Protein AF-0000000084465190 (afdb_homodimer)

Structure (mmCIF, N/CA/C/O backbone):
data_AF-0000000084465190-model_v1
#
loop_
_entity.id
_entity.type
_entity.pdbx_description
1 polymer 'Negative transcriptional regulator'
#
loop_
_atom_site.group_PDB
_atom_site.id
_atom_site.type_symbol
_atom_site.label_atom_id
_atom_site.label_alt_id
_atom_site.label_comp_id
_atom_site.label_asym_id
_atom_site.label_entity_id
_atom_site.label_seq_id
_atom_site.pdbx_PDB_ins_code
_atom_site.Cartn_x
_atom_site.Cartn_y
_atom_site.Cartn_z
_atom_site.occupancy
_atom_site.B_iso_or_equiv
_atom_site.auth_seq_id
_atom_site.auth_comp_id
_atom_site.auth_asym_id
_atom_site.auth_atom_id
_atom_site.pdbx_PDB_model_num
ATOM 1 N N . MET A 1 1 ? -7.391 9.656 -4.562 1 89.06 1 MET A N 1
ATOM 2 C CA . MET A 1 1 ? -6.07 10.133 -4.164 1 89.06 1 MET A CA 1
ATOM 3 C C . MET A 1 1 ? -6.023 11.656 -4.172 1 89.06 1 MET A C 1
ATOM 5 O O . MET A 1 1 ? -6.668 12.297 -5.004 1 89.06 1 MET A O 1
ATOM 9 N N . HIS A 1 2 ? -5.324 12.195 -3.176 1 91.56 2 HIS A N 1
ATOM 10 C CA . HIS A 1 2 ? -5.098 13.633 -3.176 1 91.56 2 HIS A CA 1
ATOM 11 C C . HIS A 1 2 ? -4.047 14.023 -4.207 1 91.56 2 HIS A C 1
ATOM 13 O O . HIS A 1 2 ? -2.879 13.648 -4.082 1 91.56 2 HIS A O 1
ATOM 19 N N . LEU A 1 3 ? -4.488 14.883 -5.25 1 93.81 3 LEU A N 1
ATOM 20 C CA . LEU A 1 3 ? -3.594 15.195 -6.359 1 93.81 3 LEU A CA 1
ATOM 21 C C . LEU A 1 3 ? -3.424 16.703 -6.52 1 93.81 3 LEU A C 1
ATOM 23 O O . LEU A 1 3 ? -3.947 17.297 -7.465 1 93.81 3 LEU A O 1
ATOM 27 N N . PRO A 1 4 ? -2.621 17.25 -5.656 1 92.38 4 PRO A N 1
ATOM 28 C CA . PRO A 1 4 ? -2.27 18.641 -5.965 1 92.38 4 PRO A CA 1
ATOM 29 C C . PRO A 1 4 ? -1.613 18.781 -7.336 1 92.38 4 PRO A C 1
ATOM 31 O O . PRO A 1 4 ? -0.871 17.906 -7.77 1 92.38 4 PRO A O 1
ATOM 34 N N . ASP A 1 5 ? -1.794 19.922 -7.984 1 91 5 ASP A N 1
ATOM 35 C CA . ASP A 1 5 ? -1.343 20.125 -9.359 1 91 5 ASP A CA 1
ATOM 36 C C . ASP A 1 5 ? 0.161 19.891 -9.484 1 91 5 ASP A C 1
ATOM 38 O O . ASP A 1 5 ? 0.617 19.234 -10.422 1 91 5 ASP A O 1
ATOM 42 N N . ALA A 1 6 ? 0.902 20.344 -8.57 1 90.25 6 ALA A N 1
ATOM 43 C CA . ALA A 1 6 ? 2.359 20.281 -8.641 1 90.25 6 ALA A CA 1
ATOM 44 C C . ALA A 1 6 ? 2.848 18.844 -8.609 1 90.25 6 ALA A C 1
ATOM 46 O O . ALA A 1 6 ? 3.934 18.531 -9.102 1 90.25 6 ALA A O 1
ATOM 47 N N . HIS A 1 7 ? 2.035 17.953 -8.094 1 93.81 7 HIS A N 1
ATOM 48 C CA . HIS A 1 7 ? 2.482 16.594 -7.871 1 93.81 7 HIS A CA 1
ATOM 49 C C . HIS A 1 7 ? 1.733 15.609 -8.766 1 93.81 7 HIS A C 1
ATOM 51 O O . HIS A 1 7 ? 2.02 14.414 -8.766 1 93.81 7 HIS A O 1
ATOM 57 N N . ALA A 1 8 ? 0.783 16.094 -9.523 1 94.06 8 ALA A N 1
ATOM 58 C CA . ALA A 1 8 ? -0.071 15.234 -10.328 1 94.06 8 ALA A CA 1
ATOM 59 C C . ALA A 1 8 ? 0.646 14.797 -11.602 1 94.06 8 ALA A C 1
ATOM 61 O O . ALA A 1 8 ? 1.215 15.625 -12.32 1 94.06 8 ALA A O 1
ATOM 62 N N . GLU A 1 9 ? 0.701 13.539 -11.836 1 93.81 9 GLU A N 1
ATOM 63 C CA . GLU A 1 9 ? 1.114 12.984 -13.125 1 93.81 9 GLU A CA 1
ATOM 64 C C . GLU A 1 9 ? -0.093 12.555 -13.953 1 93.81 9 GLU A C 1
ATOM 66 O O . GLU A 1 9 ? -0.88 11.711 -13.516 1 93.81 9 GLU A O 1
ATOM 71 N N . ARG A 1 10 ? -0.17 13.023 -15.156 1 90.44 10 ARG A N 1
ATOM 72 C CA . ARG A 1 10 ? -1.379 12.797 -15.938 1 90.44 10 ARG A CA 1
ATOM 73 C C . ARG A 1 10 ? -1.054 12.102 -17.266 1 90.44 10 ARG A C 1
ATOM 75 O O . ARG A 1 10 ? -1.957 11.68 -17.984 1 90.44 10 ARG A O 1
ATOM 82 N N . ASP A 1 11 ? 0.224 11.977 -17.562 1 93.44 11 ASP A N 1
ATOM 83 C CA . ASP A 1 11 ? 0.625 11.312 -18.797 1 93.44 11 ASP A CA 1
ATOM 84 C C . ASP A 1 11 ? 0.424 9.805 -18.703 1 93.44 11 ASP A C 1
ATOM 86 O O . ASP A 1 11 ? 1.129 9.125 -17.953 1 93.44 11 ASP A O 1
ATOM 90 N N . PRO A 1 12 ? -0.517 9.273 -19.562 1 92.19 12 PRO A N 1
ATOM 91 C CA . PRO A 1 12 ? -0.796 7.836 -19.484 1 92.19 12 PRO A CA 1
ATOM 92 C C . PRO A 1 12 ? 0.448 6.98 -19.703 1 92.19 12 PRO A C 1
ATOM 94 O O . PRO A 1 12 ? 0.607 5.938 -19.062 1 92.19 12 PRO A O 1
ATOM 97 N N . ALA A 1 13 ? 1.29 7.426 -20.609 1 94.31 13 ALA A N 1
ATOM 98 C CA . ALA A 1 13 ? 2.506 6.668 -20.891 1 94.31 13 ALA A CA 1
ATOM 99 C C . ALA A 1 13 ? 3.43 6.637 -19.672 1 94.31 13 ALA A C 1
ATOM 101 O O . ALA A 1 13 ? 4.035 5.605 -19.375 1 94.31 13 ALA A O 1
ATOM 102 N N . ALA A 1 14 ? 3.566 7.785 -18.984 1 96.69 14 ALA A N 1
ATOM 103 C CA . ALA A 1 14 ? 4.395 7.859 -17.781 1 96.69 14 ALA A CA 1
ATOM 104 C C . ALA A 1 14 ? 3.822 6.988 -16.672 1 96.69 14 ALA A C 1
ATOM 106 O O . ALA A 1 14 ? 4.57 6.324 -15.945 1 96.69 14 ALA A O 1
ATOM 107 N N . LEU A 1 15 ? 2.506 6.984 -16.562 1 97.44 15 LEU A N 1
ATOM 108 C CA . LEU A 1 15 ? 1.843 6.188 -15.539 1 97.44 15 LEU A CA 1
ATOM 109 C C . LEU A 1 15 ? 2.035 4.699 -15.797 1 97.44 15 LEU A C 1
ATOM 111 O O . LEU A 1 15 ? 2.342 3.936 -14.883 1 97.44 15 LEU A O 1
ATOM 115 N N . ALA A 1 16 ? 1.903 4.297 -17.016 1 96.88 16 ALA A N 1
ATOM 116 C CA . ALA A 1 16 ? 2.127 2.9 -17.391 1 96.88 16 ALA A CA 1
ATOM 117 C C . ALA A 1 16 ? 3.572 2.488 -17.125 1 96.88 16 ALA A C 1
ATOM 119 O O . ALA A 1 16 ? 3.83 1.399 -16.609 1 96.88 16 ALA A O 1
ATOM 120 N N . THR A 1 17 ? 4.504 3.361 -17.516 1 97.31 17 THR A N 1
ATOM 121 C CA . THR A 1 17 ? 5.922 3.109 -17.281 1 97.31 17 THR A CA 1
ATOM 122 C C . THR A 1 17 ? 6.199 2.934 -15.789 1 97.31 17 THR A C 1
ATOM 124 O O . THR A 1 17 ? 6.953 2.041 -15.391 1 97.31 17 THR A O 1
ATOM 127 N N . PHE A 1 18 ? 5.594 3.756 -14.984 1 97.94 18 PHE A N 1
ATOM 128 C CA . PHE A 1 18 ? 5.75 3.674 -13.539 1 97.94 18 PHE A CA 1
ATOM 129 C C . PHE A 1 18 ? 5.266 2.324 -13.016 1 97.94 18 PHE A C 1
ATOM 131 O O . PHE A 1 18 ? 5.953 1.681 -12.219 1 97.94 18 PHE A O 1
ATOM 138 N N . ILE A 1 19 ? 4.082 1.886 -13.438 1 98.31 19 ILE A N 1
ATOM 139 C CA . ILE A 1 19 ? 3.512 0.621 -12.992 1 98.31 19 ILE A CA 1
ATOM 140 C C . ILE A 1 19 ? 4.434 -0.531 -13.391 1 98.31 19 ILE A C 1
ATOM 142 O O . ILE A 1 19 ? 4.719 -1.415 -12.586 1 98.31 19 ILE A O 1
ATOM 146 N N . ARG A 1 20 ? 4.918 -0.492 -14.602 1 97.75 20 ARG A N 1
ATOM 147 C CA . ARG A 1 20 ? 5.793 -1.558 -15.086 1 97.75 20 ARG A CA 1
ATOM 148 C C . ARG A 1 20 ? 7.09 -1.603 -14.289 1 97.75 20 ARG A C 1
ATOM 150 O O . ARG A 1 20 ? 7.648 -2.678 -14.062 1 97.75 20 ARG A O 1
ATOM 157 N N . ALA A 1 21 ? 7.551 -0.474 -13.828 1 96.44 21 ALA A N 1
ATOM 158 C CA . ALA A 1 21 ? 8.773 -0.394 -13.031 1 96.44 21 ALA A CA 1
ATOM 159 C C . ALA A 1 21 ? 8.516 -0.812 -11.586 1 96.44 21 ALA A C 1
ATOM 161 O O . ALA A 1 21 ? 9.445 -1.141 -10.852 1 96.44 21 ALA A O 1
ATOM 162 N N . ASN A 1 22 ? 7.297 -0.737 -11.141 1 97.06 22 ASN A N 1
ATOM 163 C CA . ASN A 1 22 ? 6.879 -1.087 -9.789 1 97.06 22 ASN A CA 1
ATOM 164 C C . ASN A 1 22 ? 5.703 -2.059 -9.797 1 97.06 22 ASN A C 1
ATOM 166 O O . ASN A 1 22 ? 4.613 -1.724 -9.328 1 97.06 22 ASN A O 1
ATOM 170 N N . PRO A 1 23 ? 5.902 -3.291 -10.211 1 97.88 23 PRO A N 1
ATOM 171 C CA . PRO A 1 23 ? 4.797 -4.207 -10.492 1 97.88 23 PRO A CA 1
ATOM 172 C C . PRO A 1 23 ? 4.176 -4.797 -9.227 1 97.88 23 PRO A C 1
ATOM 174 O O . PRO A 1 23 ? 3.125 -5.438 -9.297 1 97.88 23 PRO A O 1
ATOM 177 N N . PHE A 1 24 ? 4.914 -4.664 -8.078 1 97.94 24 PHE A N 1
ATOM 178 C CA . PHE A 1 24 ? 4.43 -5.184 -6.801 1 97.94 24 PHE A CA 1
ATOM 179 C C . PHE A 1 24 ? 3.326 -4.293 -6.242 1 97.94 24 PHE A C 1
ATOM 181 O O . PHE A 1 24 ? 3.576 -3.457 -5.371 1 97.94 24 PHE A O 1
ATOM 188 N N . GLY A 1 25 ? 2.051 -4.484 -6.652 1 98.44 25 GLY A N 1
ATOM 189 C CA . GLY A 1 25 ? 0.915 -3.65 -6.293 1 98.44 25 GLY A CA 1
ATOM 190 C C . GLY A 1 25 ? 0.022 -4.277 -5.238 1 98.44 25 GLY A C 1
ATOM 191 O O . GLY A 1 25 ? 0.156 -5.465 -4.93 1 98.44 25 GLY A O 1
ATOM 192 N N . THR A 1 26 ? -0.84 -3.441 -4.676 1 98.69 26 THR A N 1
ATOM 193 C CA . THR A 1 26 ? -1.778 -3.9 -3.66 1 98.69 26 THR A CA 1
ATOM 194 C C . THR A 1 26 ? -3.213 -3.824 -4.172 1 98.69 26 THR A C 1
ATOM 196 O O . THR A 1 26 ? -3.713 -2.738 -4.477 1 98.69 26 THR A O 1
ATOM 199 N N . LEU A 1 27 ? -3.889 -4.957 -4.27 1 98.88 27 LEU A N 1
ATOM 200 C CA . LEU A 1 27 ? -5.301 -5.023 -4.633 1 98.88 27 LEU A CA 1
ATOM 201 C C . LEU A 1 27 ? -6.188 -4.773 -3.418 1 98.88 27 LEU A C 1
ATOM 203 O O . LEU A 1 27 ? -6.055 -5.449 -2.395 1 98.88 27 LEU A O 1
ATOM 207 N N . THR A 1 28 ? -7.051 -3.787 -3.523 1 98.88 28 THR A N 1
ATOM 208 C CA . THR A 1 28 ? -8.008 -3.51 -2.461 1 98.88 28 THR A CA 1
ATOM 209 C C . THR A 1 28 ? -9.438 -3.715 -2.953 1 98.88 28 THR A C 1
ATOM 211 O O . THR A 1 28 ? -9.805 -3.244 -4.035 1 98.88 28 THR A O 1
ATOM 214 N N . THR A 1 29 ? -10.188 -4.484 -2.209 1 98.75 29 THR A N 1
ATOM 215 C CA . THR A 1 29 ? -11.617 -4.676 -2.459 1 98.75 29 THR A CA 1
ATOM 216 C C . THR A 1 29 ? -12.438 -4.289 -1.229 1 98.75 29 THR A C 1
ATOM 218 O O . THR A 1 29 ? -11.906 -4.223 -0.119 1 98.75 29 THR A O 1
ATOM 221 N N . SER A 1 30 ? -13.617 -3.896 -1.439 1 98.5 30 SER A N 1
ATOM 222 C CA . SER A 1 30 ? -14.633 -3.736 -0.403 1 98.5 30 SER A CA 1
ATOM 223 C C . SER A 1 30 ? -15.828 -4.648 -0.652 1 98.5 30 SER A C 1
ATOM 225 O O . SER A 1 30 ? -16.703 -4.332 -1.463 1 98.5 30 SER A O 1
ATOM 227 N N . ILE A 1 31 ? -15.852 -5.777 0.033 1 98.06 31 ILE A N 1
ATOM 228 C CA . ILE A 1 31 ? -16.891 -6.777 -0.161 1 98.06 31 ILE A CA 1
ATOM 229 C C . ILE A 1 31 ? -17.422 -7.238 1.195 1 98.06 31 ILE A C 1
ATOM 231 O O . ILE A 1 31 ? -16.672 -7.797 2.002 1 98.06 31 ILE A O 1
ATOM 235 N N . ALA A 1 32 ? -18.703 -6.973 1.433 1 96.56 32 ALA A N 1
ATOM 236 C CA . ALA A 1 32 ? -19.312 -7.457 2.668 1 96.56 32 ALA A CA 1
ATOM 237 C C . ALA A 1 32 ? -19.297 -8.984 2.725 1 96.56 32 ALA A C 1
ATOM 239 O O . ALA A 1 32 ? -19.547 -9.648 1.718 1 96.56 32 ALA A O 1
ATOM 240 N N . HIS A 1 33 ? -18.938 -9.523 3.811 1 96.81 33 HIS A N 1
ATOM 241 C CA . HIS A 1 33 ? -18.891 -10.961 4.066 1 96.81 33 HIS A CA 1
ATOM 242 C C . HIS A 1 33 ? -19.141 -11.266 5.539 1 96.81 33 HIS A C 1
ATOM 244 O O . HIS A 1 33 ? -18.766 -10.484 6.414 1 96.81 33 HIS A O 1
ATOM 250 N N . PRO A 1 34 ? -19.766 -12.398 5.816 1 96.19 34 PRO A N 1
ATOM 251 C CA . PRO A 1 34 ? -20.141 -12.695 7.203 1 96.19 34 PRO A CA 1
ATOM 252 C C . PRO A 1 34 ? -18.922 -12.922 8.094 1 96.19 34 PRO A C 1
ATOM 254 O O . PRO A 1 34 ? -18.969 -12.672 9.305 1 96.19 34 PRO A O 1
ATOM 257 N N . THR A 1 35 ? -17.766 -13.406 7.535 1 96.5 35 THR A N 1
ATOM 258 C CA . THR A 1 35 ? -16.672 -13.797 8.406 1 96.5 35 THR A CA 1
ATOM 259 C C . THR A 1 35 ? -15.367 -13.156 7.945 1 96.5 35 THR A C 1
ATOM 261 O O . THR A 1 35 ? -14.32 -13.328 8.586 1 96.5 35 THR A O 1
ATOM 264 N N . ILE A 1 36 ? -15.367 -12.531 6.809 1 97.25 36 ILE A N 1
ATOM 265 C CA . ILE A 1 36 ? -14.18 -11.875 6.273 1 97.25 36 ILE A CA 1
ATOM 266 C C . ILE A 1 36 ? -14.352 -10.359 6.359 1 97.25 36 ILE A C 1
ATOM 268 O O . ILE A 1 36 ? -15.422 -9.828 6.051 1 97.25 36 ILE A O 1
ATOM 272 N N . ASP A 1 37 ? -13.328 -9.68 6.828 1 97.44 37 ASP A N 1
ATOM 273 C CA . ASP A 1 37 ? -13.398 -8.227 6.898 1 97.44 37 ASP A CA 1
ATOM 274 C C . ASP A 1 37 ? -13.781 -7.629 5.547 1 97.44 37 ASP A C 1
ATOM 276 O O . ASP A 1 37 ? -13.336 -8.102 4.5 1 97.44 37 ASP A O 1
ATOM 280 N N . THR A 1 38 ? -14.578 -6.617 5.59 1 97.94 38 THR A N 1
ATOM 281 C CA . THR A 1 38 ? -15.102 -6 4.379 1 97.94 38 THR A CA 1
ATOM 282 C C . THR A 1 38 ? -13.961 -5.457 3.518 1 97.94 38 THR A C 1
ATOM 284 O O . THR A 1 38 ? -13.914 -5.703 2.311 1 97.94 38 THR A O 1
ATOM 287 N N . LEU A 1 39 ? -13.07 -4.691 4.148 1 98.56 39 LEU A N 1
ATOM 288 C CA . LEU A 1 39 ? -11.891 -4.215 3.438 1 98.56 39 LEU A CA 1
ATOM 289 C C . LEU A 1 39 ? -10.797 -5.277 3.428 1 98.56 39 LEU A C 1
ATOM 291 O O . LEU A 1 39 ? -10.469 -5.844 4.473 1 98.56 39 LEU A O 1
ATOM 295 N N . GLN A 1 40 ? -10.375 -5.594 2.254 1 98.62 40 GLN A N 1
ATOM 296 C CA . GLN A 1 40 ? -9.227 -6.484 2.098 1 98.62 40 GLN A CA 1
ATOM 297 C C . GLN A 1 40 ? -8.18 -5.875 1.17 1 98.62 40 GLN A C 1
ATOM 299 O O . GLN A 1 40 ? -8.523 -5.254 0.161 1 98.62 40 GLN A O 1
ATOM 304 N N . SER A 1 41 ? -6.934 -6 1.524 1 98.56 41 SER A N 1
ATOM 305 C CA . SER A 1 41 ? -5.816 -5.598 0.678 1 98.56 41 SER A CA 1
ATOM 306 C C . SER A 1 41 ? -4.777 -6.707 0.573 1 98.56 41 SER A C 1
ATOM 308 O O . SER A 1 41 ? -4.363 -7.277 1.586 1 98.56 41 SER A O 1
ATOM 310 N N . THR A 1 42 ? -4.387 -7.059 -0.638 1 98.56 42 THR A N 1
ATOM 311 C CA . THR A 1 42 ? -3.398 -8.109 -0.858 1 98.56 42 THR A CA 1
ATOM 312 C C . THR A 1 42 ? -2.314 -7.637 -1.823 1 98.56 42 THR A C 1
ATOM 314 O O . THR A 1 42 ? -2.615 -7.051 -2.863 1 98.56 42 THR A O 1
ATOM 317 N N . HIS A 1 43 ? -1.033 -7.809 -1.418 1 98.25 43 HIS A N 1
ATOM 318 C CA . HIS A 1 43 ? 0.086 -7.555 -2.318 1 98.25 43 HIS A CA 1
ATOM 319 C C . HIS A 1 43 ? 0.141 -8.594 -3.434 1 98.25 43 HIS A C 1
ATOM 321 O O . HIS A 1 43 ? 0.146 -9.797 -3.168 1 98.25 43 HIS A O 1
ATOM 327 N N . ILE A 1 44 ? 0.184 -8.125 -4.664 1 97.88 44 ILE A N 1
ATOM 328 C CA . ILE A 1 44 ? 0.234 -8.938 -5.871 1 97.88 44 ILE A CA 1
ATOM 329 C C . ILE A 1 44 ? 1.264 -8.367 -6.84 1 97.88 44 ILE A C 1
ATOM 331 O O . ILE A 1 44 ? 1.386 -7.148 -6.977 1 97.88 44 ILE A O 1
ATOM 335 N N . VAL A 1 45 ? 2.021 -9.258 -7.5 1 98.31 45 VAL A N 1
ATOM 336 C CA . VAL A 1 45 ? 2.824 -8.805 -8.633 1 98.31 45 VAL A CA 1
ATOM 337 C C . VAL A 1 45 ? 1.977 -8.805 -9.898 1 98.31 45 VAL A C 1
ATOM 339 O O . VAL A 1 45 ? 1.38 -9.82 -10.258 1 98.31 45 VAL A O 1
ATOM 342 N N . TRP A 1 46 ? 1.976 -7.664 -10.555 1 98.75 46 TRP A N 1
ATOM 343 C CA . TRP A 1 46 ? 1.036 -7.469 -11.656 1 98.75 46 TRP A CA 1
ATOM 344 C C . TRP A 1 46 ? 1.766 -7.434 -12.992 1 98.75 46 TRP A C 1
ATOM 346 O O . TRP A 1 46 ? 2.918 -7.004 -13.07 1 98.75 46 TRP A O 1
ATOM 356 N N . VAL A 1 47 ? 1.071 -7.902 -13.984 1 98.69 47 VAL A N 1
ATOM 357 C CA . VAL A 1 47 ? 1.431 -7.668 -15.375 1 98.69 47 VAL A CA 1
ATOM 358 C C . VAL A 1 47 ? 0.489 -6.633 -15.984 1 98.69 47 VAL A C 1
ATOM 360 O O . VAL A 1 47 ? -0.733 -6.758 -15.883 1 98.69 47 VAL A O 1
ATOM 363 N N . LEU A 1 48 ? 1.022 -5.613 -16.531 1 98.38 48 LEU A N 1
ATOM 364 C CA . LEU A 1 48 ? 0.231 -4.594 -17.203 1 98.38 48 LEU A CA 1
ATOM 365 C C . LEU A 1 48 ? 0.242 -4.809 -18.719 1 98.38 48 LEU A C 1
ATOM 367 O O . LEU A 1 48 ? 1.284 -4.672 -19.359 1 98.38 48 LEU A O 1
ATOM 371 N N . ASP A 1 49 ? -0.904 -5.066 -19.25 1 97.31 49 ASP A N 1
ATOM 372 C CA . ASP A 1 49 ? -1.042 -5.324 -20.688 1 97.31 49 ASP A CA 1
ATOM 373 C C . ASP A 1 49 ? -1.588 -4.098 -21.406 1 97.31 49 ASP A C 1
ATOM 375 O O . ASP A 1 49 ? -2.434 -3.377 -20.875 1 97.31 49 ASP A O 1
ATOM 379 N N . ASP A 1 50 ? -1.054 -3.957 -22.641 1 94.94 50 ASP A N 1
ATOM 380 C CA . ASP A 1 50 ? -1.756 -3.072 -23.562 1 94.94 50 ASP A CA 1
ATOM 381 C C . ASP A 1 50 ? -3.031 -3.729 -24.094 1 94.94 50 ASP A C 1
ATOM 383 O O . ASP A 1 50 ? -3.002 -4.867 -24.562 1 94.94 50 ASP A O 1
ATOM 387 N N . ALA A 1 51 ? -4.094 -3.105 -23.875 1 93.44 51 ALA A N 1
ATOM 388 C CA . ALA A 1 51 ? -5.398 -3.592 -24.312 1 93.44 51 ALA A CA 1
ATOM 389 C C . ALA A 1 51 ? -6.125 -2.531 -25.125 1 93.44 51 ALA A C 1
ATOM 391 O O . ALA A 1 51 ? -7.07 -1.903 -24.641 1 93.44 51 ALA A O 1
ATOM 392 N N . PRO A 1 52 ? -5.867 -2.465 -26.328 1 90.44 52 PRO A N 1
ATOM 393 C CA . PRO A 1 52 ? -6.414 -1.388 -27.172 1 90.44 52 PRO A CA 1
ATOM 394 C C . PRO A 1 52 ? -7.938 -1.437 -27.266 1 90.44 52 PRO A C 1
ATOM 396 O O . PRO A 1 52 ? -8.57 -0.418 -27.547 1 90.44 52 PRO A O 1
ATOM 399 N N . SER A 1 53 ? -8.516 -2.557 -27.062 1 89 53 SER A N 1
ATOM 400 C CA . SER A 1 53 ? -9.961 -2.695 -27.156 1 89 53 SER A CA 1
ATOM 401 C C . SER A 1 53 ? -10.648 -2.102 -25.922 1 89 53 SER A C 1
ATOM 403 O O . SER A 1 53 ? -11.852 -1.848 -25.938 1 89 53 SER A O 1
ATOM 405 N N . GLU A 1 54 ? -9.891 -1.92 -24.875 1 87.19 54 GLU A N 1
ATOM 406 C CA . GLU A 1 54 ? -10.438 -1.332 -23.656 1 87.19 54 GLU A CA 1
ATOM 407 C C . GLU A 1 54 ? -10.391 0.193 -23.703 1 87.19 54 GLU A C 1
ATOM 409 O O . GLU A 1 54 ? -9.469 0.77 -24.281 1 87.19 54 GLU A O 1
ATOM 414 N N . PRO A 1 55 ? -11.344 0.892 -23.156 1 84 55 PRO A N 1
ATOM 415 C CA . PRO A 1 55 ? -11.359 2.355 -23.188 1 84 55 PRO A CA 1
ATOM 416 C C . PRO A 1 55 ? -10.055 2.971 -22.672 1 84 55 PRO A C 1
ATOM 418 O O . PRO A 1 55 ? -9.562 3.945 -23.25 1 84 55 PRO A O 1
ATOM 421 N N . SER A 1 56 ? -9.461 2.443 -21.656 1 86.81 56 SER A N 1
ATOM 422 C CA . SER A 1 56 ? -8.219 2.971 -21.109 1 86.81 56 SER A CA 1
ATOM 423 C C . SER A 1 56 ? -7.016 2.486 -21.906 1 86.81 56 SER A C 1
ATOM 425 O O . SER A 1 56 ? -5.914 3.027 -21.766 1 86.81 56 SER A O 1
ATOM 427 N N . GLY A 1 57 ? -7.254 1.38 -22.609 1 92.94 57 GLY A N 1
ATOM 428 C CA . GLY A 1 57 ? -6.168 0.762 -23.359 1 92.94 57 GLY A CA 1
ATOM 429 C C . GLY A 1 57 ? -5.277 -0.112 -22.5 1 92.94 57 GLY A C 1
ATOM 430 O O . GLY A 1 57 ? -4.234 -0.585 -22.953 1 92.94 57 GLY A O 1
ATOM 431 N N . LEU A 1 58 ? -5.652 -0.32 -21.188 1 96.88 58 LEU A N 1
ATOM 432 C CA . LEU A 1 58 ? -4.789 -1.046 -20.266 1 96.88 58 LEU A CA 1
ATOM 433 C C . LEU A 1 58 ? -5.566 -2.135 -19.531 1 96.88 58 LEU A C 1
ATOM 435 O O . LEU A 1 58 ? -6.762 -1.979 -19.266 1 96.88 58 LEU A O 1
ATOM 439 N N . LEU A 1 59 ? -4.93 -3.201 -19.266 1 97.94 59 LEU A N 1
ATOM 440 C CA . LEU A 1 59 ? -5.441 -4.332 -18.5 1 97.94 59 LEU A CA 1
ATOM 441 C C . LEU A 1 59 ? -4.398 -4.836 -17.5 1 97.94 59 LEU A C 1
ATOM 443 O O . LEU A 1 59 ? -3.242 -5.055 -17.875 1 97.94 59 LEU A O 1
ATOM 447 N N . LEU A 1 60 ? -4.828 -4.941 -16.25 1 98.44 60 LEU A N 1
ATOM 448 C CA . LEU A 1 60 ? -3.971 -5.543 -15.242 1 98.44 60 LEU A CA 1
ATOM 449 C C . LEU A 1 60 ? -4.309 -7.02 -15.055 1 98.44 60 LEU A C 1
ATOM 451 O O . LEU A 1 60 ? -5.48 -7.395 -15.023 1 98.44 60 LEU A O 1
ATOM 455 N N . ARG A 1 61 ? -3.27 -7.855 -14.984 1 98.75 61 ARG A N 1
ATOM 456 C CA . ARG A 1 61 ? -3.443 -9.266 -14.664 1 98.75 61 ARG A CA 1
ATOM 457 C C . ARG A 1 61 ? -2.576 -9.672 -13.477 1 98.75 61 ARG A C 1
ATOM 459 O O . ARG A 1 61 ? -1.42 -9.25 -13.375 1 98.75 61 ARG A O 1
ATOM 466 N N . GLY A 1 62 ? -3.096 -10.391 -12.578 1 98.56 62 GLY A N 1
ATOM 467 C CA . GLY A 1 62 ? -2.395 -10.953 -11.43 1 98.56 62 GLY A CA 1
ATOM 468 C C . GLY A 1 62 ? -3.057 -12.203 -10.883 1 98.56 62 GLY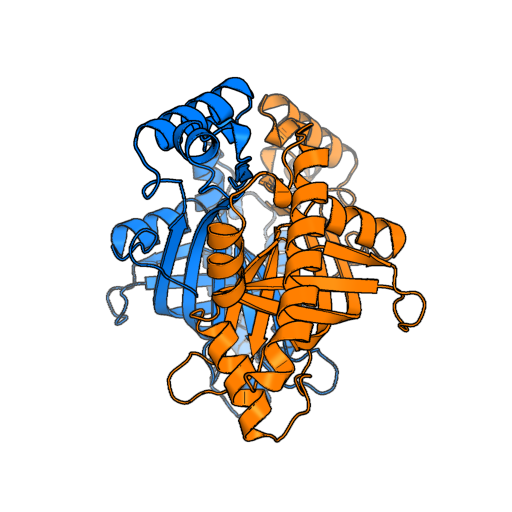 A C 1
ATOM 469 O O . GLY A 1 62 ? -3.973 -12.75 -11.5 1 98.56 62 GLY A O 1
ATOM 470 N N . HIS A 1 63 ? -2.514 -12.719 -9.812 1 98.62 63 HIS A N 1
ATOM 471 C CA . HIS A 1 63 ? -3.092 -13.891 -9.156 1 98.62 63 HIS A CA 1
ATOM 472 C C . HIS A 1 63 ? -2.879 -13.836 -7.648 1 98.62 63 HIS A C 1
ATOM 474 O O . HIS A 1 63 ? -2.018 -13.102 -7.164 1 98.62 63 HIS A O 1
ATOM 480 N N . LEU A 1 64 ?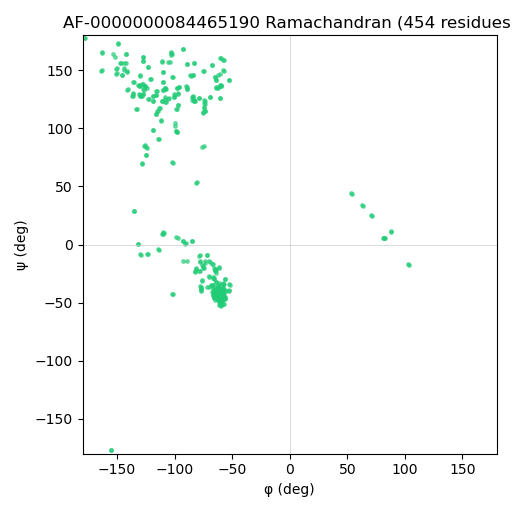 -3.697 -14.508 -6.945 1 97.62 64 LEU A N 1
ATOM 481 C CA . LEU A 1 64 ? -3.52 -14.688 -5.508 1 97.62 64 LEU A CA 1
ATOM 482 C C . LEU A 1 64 ? -3.936 -16.094 -5.082 1 97.62 64 LEU A C 1
ATOM 484 O O . LEU A 1 64 ? -4.559 -16.828 -5.859 1 97.62 64 LEU A O 1
ATOM 488 N N . ALA A 1 65 ? -3.514 -16.469 -3.904 1 97.75 65 ALA A N 1
ATOM 489 C CA . ALA A 1 65 ? -3.84 -17.797 -3.385 1 97.75 65 ALA A CA 1
ATOM 490 C C . ALA A 1 65 ? -5.348 -18 -3.273 1 97.75 65 ALA A C 1
ATOM 492 O O . ALA A 1 65 ? -6.066 -17.078 -2.85 1 97.75 65 ALA A O 1
ATOM 493 N N . ARG A 1 66 ? -5.805 -19.141 -3.678 1 96.69 66 ARG A N 1
ATOM 494 C CA . ARG A 1 66 ? -7.215 -19.484 -3.533 1 96.69 66 ARG A CA 1
ATOM 495 C C . ARG A 1 66 ? -7.656 -19.391 -2.076 1 96.69 66 ARG A C 1
ATOM 497 O O . ARG A 1 66 ? -8.797 -19.016 -1.786 1 96.69 66 ARG A O 1
ATOM 504 N N . ALA A 1 67 ? -6.754 -19.719 -1.154 1 97 67 ALA A N 1
ATOM 505 C CA . ALA A 1 67 ? -7.043 -19.734 0.276 1 97 67 ALA A CA 1
ATOM 506 C C . ALA A 1 67 ? -7.031 -18.312 0.855 1 97 67 ALA A C 1
ATOM 508 O O . ALA A 1 67 ? -7.426 -18.109 2.004 1 97 67 ALA A O 1
ATOM 509 N N . ASN A 1 68 ? -6.602 -17.344 0.095 1 98.12 68 ASN A N 1
ATOM 510 C CA . ASN A 1 68 ? -6.613 -15.945 0.523 1 98.12 68 ASN A CA 1
ATOM 511 C C . ASN A 1 68 ? -8.031 -15.469 0.831 1 98.12 68 ASN A C 1
ATOM 513 O O . ASN A 1 68 ? -8.93 -15.586 -0.007 1 98.12 68 ASN A O 1
ATOM 517 N N . PRO A 1 69 ? -8.258 -14.914 2.049 1 98.31 69 PRO A N 1
ATOM 518 C CA . PRO A 1 69 ? -9.594 -14.422 2.387 1 98.31 69 PRO A CA 1
ATOM 519 C C . PRO A 1 69 ? -10.148 -13.461 1.341 1 98.31 69 PRO A C 1
ATOM 521 O O . PRO A 1 69 ? -11.359 -13.461 1.08 1 98.31 69 PRO A O 1
ATOM 524 N N . GLN A 1 70 ? -9.359 -12.711 0.759 1 98.56 70 GLN A N 1
ATOM 525 C CA . GLN A 1 70 ? -9.82 -11.781 -0.264 1 98.56 70 GLN A CA 1
ATOM 526 C C . GLN A 1 70 ? -10.352 -12.523 -1.489 1 98.56 70 GLN A C 1
ATOM 528 O O . GLN A 1 70 ? -11.391 -12.156 -2.045 1 98.56 70 GLN A O 1
ATOM 533 N N . ALA A 1 71 ? -9.609 -13.539 -1.931 1 98.25 71 ALA A N 1
ATOM 534 C CA . ALA A 1 71 ? -10.078 -14.383 -3.027 1 98.25 71 ALA A CA 1
ATOM 535 C C . ALA A 1 71 ? -11.414 -15.031 -2.684 1 98.25 71 ALA A C 1
ATOM 537 O O . ALA A 1 71 ? -12.336 -15.055 -3.506 1 98.25 71 ALA A O 1
ATOM 538 N N . GLN A 1 72 ? -11.484 -15.484 -1.453 1 97.94 72 GLN A N 1
ATOM 539 C CA . GLN A 1 72 ? -12.711 -16.125 -0.996 1 97.94 72 GLN A CA 1
ATOM 540 C C . GLN A 1 72 ? -13.883 -15.156 -1.004 1 97.94 72 GLN A C 1
ATOM 542 O O . GLN A 1 72 ? -14.992 -15.516 -1.408 1 97.94 72 GLN A O 1
ATOM 547 N N . ALA A 1 73 ? -13.641 -13.977 -0.562 1 98.31 73 ALA A N 1
ATOM 548 C CA . ALA A 1 73 ? -14.695 -12.961 -0.542 1 98.31 73 ALA A CA 1
ATOM 549 C C . ALA A 1 73 ? -15.148 -12.609 -1.956 1 98.31 73 ALA A C 1
ATOM 551 O O . ALA A 1 73 ? -16.344 -12.453 -2.209 1 98.31 73 ALA A O 1
ATOM 552 N N . MET A 1 74 ? -14.219 -12.469 -2.873 1 98.25 74 MET A N 1
ATOM 553 C CA . MET A 1 74 ? -14.555 -12.156 -4.258 1 98.25 74 MET A CA 1
ATOM 554 C C . MET A 1 74 ? -15.398 -13.266 -4.875 1 98.25 74 MET A C 1
ATOM 556 O O . MET A 1 74 ? -16.422 -13 -5.496 1 98.25 74 MET A O 1
ATOM 560 N N . ILE A 1 75 ? -14.938 -14.5 -4.688 1 96.94 75 ILE A N 1
ATOM 561 C CA . ILE A 1 75 ? -15.633 -15.648 -5.25 1 96.94 75 ILE A CA 1
ATOM 562 C C . ILE A 1 75 ? -17.031 -15.742 -4.656 1 96.94 75 ILE A C 1
ATOM 564 O O . ILE A 1 75 ? -18.016 -15.953 -5.379 1 96.94 75 ILE A O 1
ATOM 568 N N . ALA A 1 76 ? -17.125 -15.539 -3.338 1 96.88 76 ALA A N 1
ATOM 569 C CA . ALA A 1 76 ? -18.422 -15.586 -2.67 1 96.88 76 ALA A CA 1
ATOM 570 C C . ALA A 1 76 ? -19.344 -14.492 -3.201 1 96.88 76 ALA A C 1
ATOM 572 O O . ALA A 1 76 ? -20.547 -14.719 -3.365 1 96.88 76 ALA A O 1
ATOM 573 N N . SER A 1 77 ? -18.812 -13.352 -3.4 1 97.19 77 SER A N 1
ATOM 574 C CA . SER A 1 77 ? -19.609 -12.234 -3.912 1 97.19 77 SER A CA 1
ATOM 575 C C . SER A 1 77 ? -20.172 -12.539 -5.297 1 97.19 77 SER A C 1
ATOM 577 O O . SER A 1 77 ? -21.328 -12.219 -5.59 1 97.19 77 SER A O 1
ATOM 579 N N . LEU A 1 78 ? -19.344 -13.117 -6.195 1 96.06 78 LEU A N 1
ATOM 580 C CA . LEU A 1 78 ? -19.781 -13.5 -7.531 1 96.06 78 LEU A CA 1
ATOM 581 C C . LEU A 1 78 ? -20.969 -14.469 -7.457 1 96.06 78 LEU A C 1
ATOM 583 O O . LEU A 1 78 ? -21.953 -14.297 -8.164 1 96.06 78 LEU A O 1
ATOM 587 N N . ALA A 1 79 ? -20.828 -15.445 -6.598 1 94.25 79 ALA A N 1
ATOM 588 C CA . ALA A 1 79 ? -21.875 -16.453 -6.441 1 94.25 79 ALA A CA 1
ATOM 589 C C . ALA A 1 79 ? -23.141 -15.844 -5.875 1 94.25 79 ALA A C 1
ATOM 591 O O . ALA A 1 79 ? -24.25 -16.141 -6.348 1 94.25 79 ALA A O 1
ATOM 592 N N . ALA A 1 80 ? -23 -15 -4.883 1 94 80 ALA A N 1
ATOM 593 C CA . ALA A 1 80 ? -24.141 -14.43 -4.164 1 94 80 ALA A CA 1
ATOM 594 C C . ALA A 1 80 ? -24.969 -13.516 -5.07 1 94 80 ALA A C 1
ATOM 596 O O . ALA A 1 80 ? -26.188 -13.391 -4.902 1 94 80 ALA A O 1
ATOM 597 N N . HIS A 1 81 ? -24.359 -12.914 -6.027 1 92.38 81 HIS A N 1
ATOM 598 C CA . HIS A 1 81 ? -25.047 -11.938 -6.867 1 92.38 81 HIS A CA 1
ATOM 599 C C . HIS A 1 81 ? -25.234 -12.469 -8.289 1 92.38 81 HIS A C 1
ATOM 601 O O . HIS A 1 81 ? -25.609 -11.719 -9.188 1 92.38 81 HIS A O 1
ATOM 607 N N . ASP A 1 82 ? -24.938 -13.711 -8.492 1 89.94 82 ASP A N 1
ATOM 608 C CA . ASP A 1 82 ? -25.078 -14.398 -9.773 1 89.94 82 ASP A CA 1
ATOM 609 C C . ASP A 1 82 ? -24.359 -13.648 -10.891 1 89.94 82 ASP A C 1
ATOM 611 O O . ASP A 1 82 ? -24.938 -13.359 -11.938 1 89.94 82 ASP A O 1
ATOM 615 N N . LEU A 1 83 ? -23.156 -13.227 -10.547 1 85 83 LEU A N 1
ATOM 616 C CA . LEU A 1 83 ? -22.312 -12.508 -11.5 1 85 83 LEU A CA 1
ATOM 617 C C . LEU A 1 83 ? -21.438 -13.477 -12.281 1 85 83 LEU A C 1
ATOM 619 O O . LEU A 1 83 ? -20.922 -14.453 -11.727 1 85 83 LEU A O 1
ATOM 623 N N . GLU A 1 84 ? -21.344 -13.258 -13.602 1 84.25 84 GLU A N 1
ATOM 624 C CA . GLU A 1 84 ? -20.562 -14.117 -14.492 1 84.25 84 GLU A CA 1
ATOM 625 C C . GLU A 1 84 ? -19.078 -13.758 -14.453 1 84.25 84 GLU A C 1
ATOM 627 O O . GLU A 1 84 ? -18.516 -13.328 -15.461 1 84.25 84 GLU A O 1
ATOM 632 N N . GLY A 1 85 ? -18.484 -13.703 -13.32 1 91.88 85 GLY A N 1
ATOM 633 C CA . GLY A 1 85 ? -17.031 -13.672 -13.203 1 91.88 85 GLY A CA 1
ATOM 634 C C . GLY A 1 85 ? -16.484 -12.297 -12.891 1 91.88 85 GLY A C 1
ATOM 635 O O . GLY A 1 85 ? -15.344 -12.156 -12.438 1 91.88 85 GLY A O 1
ATOM 636 N N . GLU A 1 86 ? -17.281 -11.242 -13.102 1 96.06 86 GLU A N 1
ATOM 637 C CA . GLU A 1 86 ? -16.828 -9.867 -12.875 1 96.06 86 GLU A CA 1
ATOM 638 C C . GLU A 1 86 ? -17.531 -9.258 -11.656 1 96.06 86 GLU A C 1
ATOM 640 O O . GLU A 1 86 ? -18.75 -9.367 -11.508 1 96.06 86 GLU A O 1
ATOM 645 N N . LEU A 1 87 ? -16.781 -8.641 -10.797 1 97.5 87 LEU A N 1
ATOM 646 C CA . LEU A 1 87 ? -17.328 -8.008 -9.609 1 97.5 87 LEU A CA 1
ATOM 647 C C . LEU A 1 87 ? -18.188 -6.801 -9.977 1 97.5 87 LEU A C 1
ATOM 649 O O . LEU A 1 87 ? -17.953 -6.176 -11.016 1 97.5 87 LEU A O 1
ATOM 653 N N . ALA A 1 88 ? -19.094 -6.477 -9.133 1 95.31 88 ALA A N 1
ATOM 654 C CA . ALA A 1 88 ? -20.031 -5.395 -9.406 1 95.31 88 ALA A CA 1
ATOM 655 C C . ALA A 1 88 ? -19.375 -4.031 -9.203 1 95.31 88 ALA A C 1
ATOM 657 O O . ALA A 1 88 ? -19.672 -3.084 -9.938 1 95.31 88 ALA A O 1
ATOM 658 N N . ASP A 1 89 ? -18.547 -3.93 -8.188 1 95.38 89 ASP A N 1
ATOM 659 C CA . ASP A 1 89 ? -17.953 -2.645 -7.824 1 95.38 89 ASP A CA 1
ATOM 660 C C . ASP A 1 89 ? -16.5 -2.564 -8.266 1 95.38 89 ASP A C 1
ATOM 662 O O . ASP A 1 89 ? -15.828 -3.592 -8.43 1 95.38 89 ASP A O 1
ATOM 666 N N . ASP A 1 90 ? -15.992 -1.331 -8.43 1 97.62 90 ASP A N 1
ATOM 667 C CA . ASP A 1 90 ? -14.594 -1.107 -8.773 1 97.62 90 ASP A CA 1
ATOM 668 C C . ASP A 1 90 ? -13.672 -1.582 -7.648 1 97.62 90 ASP A C 1
ATOM 670 O O . ASP A 1 90 ? -14.023 -1.49 -6.469 1 97.62 90 ASP A O 1
ATOM 674 N N . VAL A 1 91 ? -12.57 -2.09 -8.086 1 98.75 91 VAL A N 1
ATOM 675 C CA . VAL A 1 91 ? -11.477 -2.355 -7.156 1 98.75 91 VAL A CA 1
ATOM 676 C C . VAL A 1 91 ? -10.406 -1.274 -7.297 1 98.75 91 VAL A C 1
ATOM 678 O O . VAL A 1 91 ? -10.461 -0.455 -8.219 1 98.75 91 VAL A O 1
ATOM 681 N N . LEU A 1 92 ? -9.547 -1.194 -6.305 1 98.88 92 LEU A N 1
ATOM 682 C CA . LEU A 1 92 ? -8.422 -0.262 -6.301 1 98.88 92 LEU A CA 1
ATOM 683 C C . LEU A 1 92 ? -7.094 -1.011 -6.242 1 98.88 92 LEU A C 1
ATOM 685 O O . LEU A 1 92 ? -6.906 -1.889 -5.398 1 98.88 92 LEU A O 1
ATOM 689 N N . VAL A 1 93 ? -6.207 -0.778 -7.223 1 98.88 93 VAL A N 1
ATOM 690 C CA . VAL A 1 93 ? -4.84 -1.285 -7.172 1 98.88 93 VAL A CA 1
ATOM 691 C C . VAL A 1 93 ? -3.863 -0.126 -6.98 1 98.88 93 VAL A C 1
ATOM 693 O O . VAL A 1 93 ? -3.873 0.836 -7.75 1 98.88 93 VAL A O 1
ATOM 696 N N . LEU A 1 94 ? -3.088 -0.23 -5.93 1 98.81 94 LEU A N 1
ATOM 697 C CA . LEU A 1 94 ? -2.125 0.81 -5.586 1 98.81 94 LEU A CA 1
ATOM 698 C C . LEU A 1 94 ? -0.699 0.346 -5.867 1 98.81 94 LEU A C 1
ATOM 700 O O . LEU A 1 94 ? -0.284 -0.716 -5.398 1 98.81 94 LEU A O 1
ATOM 704 N N . PHE A 1 95 ? 0.017 1.096 -6.707 1 98.69 95 PHE A N 1
ATOM 705 C CA . PHE A 1 95 ? 1.438 0.892 -6.961 1 98.69 95 PHE A CA 1
ATOM 706 C C . PHE A 1 95 ? 2.268 2.004 -6.328 1 98.69 95 PHE A C 1
ATOM 708 O O . PHE A 1 95 ? 1.98 3.188 -6.523 1 98.69 95 PHE A O 1
ATOM 715 N N . THR A 1 96 ? 3.236 1.642 -5.539 1 97.38 96 THR A N 1
ATOM 716 C CA . THR A 1 96 ? 4.09 2.609 -4.859 1 97.38 96 THR A CA 1
ATOM 717 C C . THR A 1 96 ? 5.562 2.338 -5.16 1 97.38 96 THR A C 1
ATOM 719 O O . THR A 1 96 ? 5.992 1.184 -5.172 1 97.38 96 THR A O 1
ATOM 722 N N . SER A 1 97 ? 6.289 3.422 -5.438 1 95.38 97 SER A N 1
ATOM 723 C CA . SER A 1 97 ? 7.734 3.273 -5.566 1 95.38 97 SER A CA 1
ATOM 724 C C . SER A 1 97 ? 8.359 2.789 -4.262 1 95.38 97 SER A C 1
ATOM 726 O O . SER A 1 97 ? 7.914 3.168 -3.176 1 95.38 97 SER A O 1
ATOM 728 N N . GLN A 1 98 ? 9.398 1.991 -4.398 1 89.06 98 GLN A N 1
ATOM 729 C CA . GLN A 1 98 ? 10.117 1.511 -3.225 1 89.06 98 GLN A CA 1
ATOM 730 C C . GLN A 1 98 ? 10.969 2.619 -2.607 1 89.06 98 GLN A C 1
ATOM 732 O O . GLN A 1 98 ? 11.43 2.494 -1.473 1 89.06 98 GLN A O 1
ATOM 737 N N . THR A 1 99 ? 11.117 3.648 -3.389 1 89.38 99 THR A N 1
ATOM 738 C CA . THR A 1 99 ? 11.938 4.762 -2.928 1 89.38 99 THR A CA 1
ATOM 739 C C . THR A 1 99 ? 11.062 5.895 -2.393 1 89.38 99 THR A C 1
ATOM 741 O O . THR A 1 99 ? 10.375 6.57 -3.16 1 89.38 99 THR A O 1
ATOM 744 N N . HIS A 1 100 ? 10.953 6.023 -1.145 1 93.5 100 HIS A N 1
ATOM 745 C CA . HIS A 1 100 ? 10.305 7.141 -0.472 1 93.5 100 HIS A CA 1
ATOM 746 C C . HIS A 1 100 ? 11.047 7.527 0.802 1 93.5 100 HIS A C 1
ATOM 748 O O . HIS A 1 100 ? 11.789 6.719 1.363 1 93.5 100 HIS A O 1
ATOM 754 N N . SER A 1 101 ? 10.859 8.789 1.205 1 94.44 101 SER A N 1
ATOM 755 C CA . SER A 1 101 ? 11.703 9.211 2.32 1 94.44 101 SER A CA 1
ATOM 756 C C . SER A 1 101 ? 11.164 10.477 2.975 1 94.44 101 SER A C 1
ATOM 758 O O . SER A 1 101 ? 10.578 11.328 2.301 1 94.44 101 SER A O 1
ATOM 760 N N . TYR A 1 102 ? 11.461 10.539 4.27 1 95.69 102 TYR A N 1
ATOM 761 C CA . TYR A 1 102 ? 11.336 11.773 5.027 1 95.69 102 TYR A CA 1
ATOM 762 C C . TYR A 1 102 ? 12.305 12.828 4.516 1 95.69 102 TYR A C 1
ATOM 764 O O . TYR A 1 102 ? 13.461 12.516 4.203 1 95.69 102 TYR A O 1
ATOM 772 N N . VAL A 1 103 ? 11.828 14.047 4.348 1 95.38 103 VAL A N 1
ATOM 773 C CA . VAL A 1 103 ? 12.656 15.203 4.02 1 95.38 103 VAL A CA 1
ATOM 774 C C . VAL A 1 103 ? 12.68 16.172 5.199 1 95.38 103 VAL A C 1
ATOM 776 O O . VAL A 1 103 ? 11.703 16.875 5.445 1 95.38 103 VAL A O 1
ATOM 779 N N . PRO A 1 104 ? 13.766 16.234 5.887 1 96.12 104 PRO A N 1
ATOM 780 C CA . PRO A 1 104 ? 13.828 17.125 7.047 1 96.12 104 PRO A CA 1
ATOM 781 C C . PRO A 1 104 ? 13.969 18.594 6.66 1 96.12 104 PRO A C 1
ATOM 783 O O . PRO A 1 104 ? 14.578 18.906 5.637 1 96.12 104 PRO A O 1
ATOM 786 N N . PRO A 1 105 ? 13.422 19.484 7.508 1 96.31 105 PRO A N 1
ATOM 787 C CA . PRO A 1 105 ? 13.531 20.922 7.227 1 96.31 105 PRO A CA 1
ATOM 788 C C . PRO A 1 105 ? 14.977 21.391 7.059 1 96.31 105 PRO A C 1
ATOM 790 O O . PRO A 1 105 ? 15.25 22.312 6.293 1 96.31 105 PRO A O 1
ATOM 793 N N . ARG A 1 106 ? 15.945 20.781 7.688 1 95.62 106 ARG A N 1
ATOM 794 C CA . ARG A 1 106 ? 17.344 21.188 7.617 1 95.62 106 ARG A CA 1
ATOM 795 C C . ARG A 1 106 ? 17.859 21.109 6.188 1 95.62 106 ARG A C 1
ATOM 797 O O . ARG A 1 106 ? 18.891 21.703 5.863 1 95.62 106 ARG A O 1
ATOM 804 N N . TRP A 1 107 ? 17.188 20.344 5.328 1 95.56 107 TRP A N 1
ATOM 805 C CA . TRP A 1 107 ? 17.594 20.234 3.932 1 95.56 107 TRP A CA 1
ATOM 806 C C . TRP A 1 107 ? 17 21.375 3.105 1 95.56 107 TRP A C 1
ATOM 808 O O . TRP A 1 107 ? 17.188 21.438 1.89 1 95.56 107 TRP A O 1
ATOM 818 N N . MET A 1 108 ? 16.297 22.281 3.705 1 95.94 108 MET A N 1
ATOM 819 C CA . MET A 1 108 ? 15.602 23.375 3.014 1 95.94 108 MET A CA 1
ATOM 820 C C . MET A 1 108 ? 16.031 24.719 3.57 1 95.94 108 MET A C 1
ATOM 822 O O . MET A 1 108 ? 15.281 25.359 4.312 1 95.94 108 MET A O 1
ATOM 826 N N . PRO A 1 109 ? 17.109 25.234 3.102 1 94.62 109 PRO A N 1
ATOM 827 C CA . PRO A 1 109 ? 17.703 26.438 3.697 1 94.62 109 PRO A CA 1
ATOM 828 C C . PRO A 1 109 ? 16.844 27.672 3.502 1 94.62 109 PRO A C 1
ATOM 830 O O . PRO A 1 109 ? 16.766 28.531 4.391 1 94.62 109 PRO A O 1
ATOM 833 N N . ALA A 1 110 ? 16.281 27.828 2.395 1 94.38 110 ALA A N 1
ATOM 834 C CA . ALA A 1 110 ? 15.422 28.984 2.166 1 94.38 110 ALA A CA 1
ATOM 835 C C . ALA A 1 110 ? 14.227 28.984 3.111 1 94.38 110 ALA A C 1
ATOM 837 O O . ALA A 1 110 ? 13.859 30.016 3.668 1 94.38 110 ALA A O 1
ATOM 838 N N . GLY A 1 111 ? 13.617 27.844 3.258 1 94.25 111 GLY A N 1
ATOM 839 C CA . GLY A 1 111 ? 12.516 27.703 4.199 1 94.25 111 GLY A CA 1
ATOM 840 C C . GLY A 1 111 ? 12.93 27.953 5.641 1 94.25 111 GLY A C 1
ATOM 841 O O . GLY A 1 111 ? 12.211 28.625 6.391 1 94.25 111 GLY A O 1
ATOM 842 N N . MET A 1 112 ? 14.039 27.453 5.98 1 94.62 112 MET A N 1
ATOM 843 C CA . MET A 1 112 ? 14.57 27.656 7.328 1 94.62 112 MET A CA 1
ATOM 844 C C . MET A 1 112 ? 14.812 29.125 7.609 1 94.62 112 MET A C 1
ATOM 846 O O . MET A 1 112 ? 14.477 29.625 8.688 1 94.62 112 MET A O 1
ATOM 850 N N . ALA A 1 113 ? 15.391 29.797 6.648 1 94.75 113 ALA A N 1
ATOM 851 C CA . ALA A 1 113 ? 15.703 31.203 6.805 1 94.75 113 ALA A CA 1
ATOM 852 C C . ALA A 1 113 ? 14.438 32.031 6.965 1 94.75 113 ALA A C 1
ATOM 854 O O . ALA A 1 113 ? 14.391 32.969 7.766 1 94.75 113 ALA A O 1
ATOM 855 N N . SER A 1 114 ? 13.453 31.734 6.246 1 94.94 114 SER A N 1
ATOM 856 C CA . SER A 1 114 ? 12.219 32.5 6.262 1 94.94 114 SER A CA 1
ATOM 857 C C . SER A 1 114 ? 11.312 32.094 7.418 1 94.94 114 SER A C 1
ATOM 859 O O . SER A 1 114 ? 10.375 32.812 7.766 1 94.94 114 SER A O 1
ATOM 861 N N . GLY A 1 115 ? 11.5 30.891 7.902 1 95.25 115 GLY A N 1
ATOM 862 C CA . GLY A 1 115 ? 10.633 30.328 8.914 1 95.25 115 GLY A CA 1
ATOM 863 C C . GLY A 1 115 ? 9.359 29.719 8.344 1 95.25 115 GLY A C 1
ATOM 864 O O . GLY A 1 115 ? 8.438 29.375 9.086 1 95.25 115 GLY A O 1
ATOM 865 N N . ARG A 1 116 ? 9.266 29.672 7.031 1 95.31 116 ARG A N 1
ATOM 866 C CA . ARG A 1 116 ? 8.133 29.078 6.336 1 95.31 116 ARG A CA 1
ATOM 867 C C . ARG A 1 116 ? 8.484 27.688 5.812 1 95.31 116 ARG A C 1
ATOM 869 O O . ARG A 1 116 ? 8.602 27.484 4.602 1 95.31 116 ARG A O 1
ATOM 876 N N . VAL A 1 117 ? 8.625 26.719 6.781 1 95.06 117 VAL A N 1
ATOM 877 C CA . VAL A 1 117 ? 9.07 25.375 6.41 1 95.06 117 VAL A CA 1
ATOM 878 C C . VAL A 1 117 ? 8.398 24.344 7.309 1 95.06 117 VAL A C 1
ATOM 880 O O . VAL A 1 117 ? 8.031 24.656 8.445 1 95.06 117 VAL A O 1
ATOM 883 N N . ALA A 1 118 ? 8.125 23.266 6.785 1 95.69 118 ALA A N 1
ATOM 884 C CA . ALA A 1 118 ? 7.688 22.062 7.48 1 95.69 118 ALA A CA 1
ATOM 885 C C . ALA A 1 118 ? 8.312 20.812 6.867 1 95.69 118 ALA A C 1
ATOM 887 O O . ALA A 1 118 ? 8.664 20.797 5.684 1 95.69 118 ALA A O 1
ATOM 888 N N . PRO A 1 119 ? 8.531 19.766 7.727 1 96.31 119 PRO A N 1
ATOM 889 C CA . PRO A 1 119 ? 8.977 18.516 7.121 1 96.31 119 PRO A CA 1
ATOM 890 C C . PRO A 1 119 ? 7.973 17.953 6.109 1 96.31 119 PRO A C 1
ATOM 892 O O . PRO A 1 119 ? 6.812 18.375 6.09 1 96.31 119 PRO A O 1
ATOM 895 N N . THR A 1 120 ? 8.445 17.109 5.273 1 94.56 120 THR A N 1
ATOM 896 C CA . THR A 1 120 ? 7.551 16.469 4.32 1 94.56 120 THR A CA 1
ATOM 897 C C . THR A 1 120 ? 8.055 15.062 3.975 1 94.56 120 THR A C 1
ATOM 899 O O . THR A 1 120 ? 9.023 14.586 4.562 1 94.56 120 THR A O 1
ATOM 902 N N . TRP A 1 121 ? 7.27 14.344 3.256 1 96.19 121 TRP A N 1
ATOM 903 C CA . TRP A 1 121 ? 7.578 13 2.771 1 96.19 121 TRP A CA 1
ATOM 904 C C . TRP A 1 121 ? 7.5 12.945 1.249 1 96.19 121 TRP A C 1
ATOM 906 O O . TRP A 1 121 ? 6.527 13.414 0.651 1 96.19 121 TRP A O 1
ATOM 916 N N . GLN A 1 122 ? 8.602 12.484 0.649 1 95.81 122 GLN A N 1
ATOM 917 C CA . GLN A 1 122 ? 8.609 12.312 -0.8 1 95.81 122 GLN A CA 1
ATOM 918 C C . GLN A 1 122 ? 8.32 10.867 -1.189 1 95.81 122 GLN A C 1
ATOM 920 O O . GLN A 1 122 ? 8.828 9.938 -0.559 1 95.81 122 GLN A O 1
ATOM 925 N N . PHE A 1 123 ? 7.484 10.727 -2.141 1 96.69 123 PHE A N 1
ATOM 926 C CA . PHE A 1 123 ? 7.113 9.406 -2.645 1 96.69 123 PHE A CA 1
ATOM 927 C C . PHE A 1 123 ? 6.441 9.516 -4.008 1 96.69 123 PHE A C 1
ATOM 929 O O . PHE A 1 123 ? 6.082 10.617 -4.441 1 96.69 123 PHE A O 1
ATOM 936 N N . SER A 1 124 ? 6.309 8.453 -4.73 1 97.06 124 SER A N 1
ATOM 937 C CA . SER A 1 124 ? 5.535 8.328 -5.965 1 97.06 124 SER A CA 1
ATOM 938 C C . SER A 1 124 ? 4.609 7.117 -5.918 1 97.06 124 SER A C 1
ATOM 940 O O . SER A 1 124 ? 4.996 6.055 -5.43 1 97.06 124 SER A O 1
ATOM 942 N N . ALA A 1 125 ? 3.436 7.328 -6.367 1 98.25 125 ALA A N 1
ATOM 943 C CA . ALA A 1 125 ? 2.445 6.254 -6.367 1 98.25 125 ALA A CA 1
ATOM 944 C C . ALA A 1 125 ? 1.451 6.426 -7.512 1 98.25 125 ALA A C 1
ATOM 946 O O . ALA A 1 125 ? 1.232 7.539 -7.992 1 98.25 125 ALA A O 1
ATOM 947 N N . VAL A 1 126 ? 0.926 5.344 -7.977 1 98.5 126 VAL A N 1
ATOM 948 C CA . VAL A 1 126 ? -0.129 5.305 -8.984 1 98.5 126 VAL A CA 1
ATOM 949 C C . VAL A 1 126 ? -1.288 4.445 -8.484 1 98.5 126 VAL A C 1
ATOM 951 O O . VAL A 1 126 ? -1.076 3.348 -7.965 1 98.5 126 VAL A O 1
ATOM 954 N N . GLN A 1 127 ? -2.471 4.969 -8.562 1 98.38 127 GLN A N 1
ATOM 955 C CA . GLN A 1 127 ? -3.684 4.227 -8.242 1 98.38 127 GLN A CA 1
ATOM 956 C C . GLN A 1 127 ? -4.488 3.908 -9.5 1 98.38 127 GLN A C 1
ATOM 958 O O . GLN A 1 127 ? -4.645 4.762 -10.375 1 98.38 127 GLN A O 1
ATOM 963 N N . VAL A 1 128 ? -4.922 2.686 -9.562 1 98.25 128 VAL A N 1
ATOM 964 C CA . VAL A 1 128 ? -5.73 2.203 -10.68 1 98.25 128 VAL A CA 1
ATOM 965 C C . VAL A 1 128 ? -7.098 1.751 -10.172 1 98.25 128 VAL A C 1
ATOM 967 O O . VAL A 1 128 ? -7.184 0.975 -9.211 1 98.25 128 VAL A O 1
ATOM 970 N N . TYR A 1 129 ? -8.117 2.287 -10.805 1 98.12 129 TYR A N 1
ATOM 971 C CA . TYR A 1 129 ? -9.484 1.84 -10.539 1 98.12 129 TYR A CA 1
ATOM 972 C C . TYR A 1 129 ? -10.047 1.075 -11.734 1 98.12 129 TYR A C 1
ATOM 974 O O . TYR A 1 129 ? -9.812 1.452 -12.883 1 98.12 129 TYR A O 1
ATOM 982 N N . GLY A 1 130 ? -10.75 0.04 -11.438 1 98 130 GLY A N 1
ATOM 983 C CA . GLY A 1 130 ? -11.398 -0.699 -12.508 1 98 130 GLY A CA 1
ATOM 984 C C . GLY A 1 130 ? -12.211 -1.879 -12.016 1 98 130 GLY A C 1
ATOM 985 O O . GLY A 1 130 ? -12.273 -2.141 -10.812 1 98 130 GLY A O 1
ATOM 986 N N . ARG A 1 131 ? -12.852 -2.553 -12.969 1 96.81 131 ARG A N 1
ATOM 987 C CA . ARG A 1 131 ? -13.641 -3.74 -12.656 1 96.81 131 ARG A CA 1
ATOM 988 C C . ARG A 1 131 ? -12.781 -5 -12.719 1 96.81 131 ARG A C 1
ATOM 990 O O . ARG A 1 131 ? -12.016 -5.191 -13.664 1 96.81 131 ARG A O 1
ATOM 997 N N . ALA A 1 132 ? -12.945 -5.785 -11.711 1 98.25 132 ALA A N 1
ATOM 998 C CA . ALA A 1 132 ? -12.133 -6.996 -11.625 1 98.25 132 ALA A CA 1
ATOM 999 C C . ALA A 1 132 ? -12.922 -8.219 -12.086 1 98.25 132 ALA A C 1
ATOM 1001 O O . ALA A 1 132 ? -14.07 -8.414 -11.68 1 98.25 132 ALA A O 1
ATOM 1002 N N . ARG A 1 133 ? -12.359 -8.953 -12.953 1 97.62 133 ARG A N 1
ATOM 1003 C CA . ARG A 1 133 ? -12.812 -10.297 -13.281 1 97.62 133 ARG A CA 1
ATOM 1004 C C . ARG A 1 133 ? -12.008 -11.344 -12.523 1 97.62 133 ARG A C 1
ATOM 1006 O O . ARG A 1 133 ? -10.773 -11.305 -12.516 1 97.62 133 ARG A O 1
ATOM 1013 N N . VAL A 1 134 ? -12.703 -12.234 -11.906 1 97.94 134 VAL A N 1
ATOM 1014 C CA . VAL A 1 134 ? -12.055 -13.312 -11.156 1 97.94 134 VAL A CA 1
ATOM 1015 C C . VAL A 1 134 ? -11.992 -14.57 -12.016 1 97.94 134 VAL A C 1
ATOM 1017 O O . VAL A 1 134 ? -13.023 -15.062 -12.484 1 97.94 134 VAL A O 1
ATOM 1020 N N . VAL A 1 135 ? -10.797 -15.062 -12.273 1 97.12 135 VAL A N 1
ATOM 1021 C CA . VAL A 1 135 ? -10.586 -16.25 -13.102 1 97.12 135 VAL A CA 1
ATOM 1022 C C . VAL A 1 135 ? -10.406 -17.469 -12.211 1 97.12 135 VAL A C 1
ATOM 1024 O O . VAL A 1 135 ? -9.312 -17.719 -11.711 1 97.12 135 VAL A O 1
ATOM 1027 N N . HIS A 1 136 ? -11.438 -18.188 -12.016 1 94.38 136 HIS A N 1
ATOM 1028 C CA . HIS A 1 136 ? -11.445 -19.391 -11.211 1 94.38 136 HIS A CA 1
ATOM 1029 C C . HIS A 1 136 ? -12.375 -20.453 -11.797 1 94.38 136 HIS A C 1
ATOM 1031 O O . HIS A 1 136 ? -13.273 -20.125 -12.578 1 94.38 136 HIS A O 1
ATOM 1037 N N . SER A 1 137 ? -12.023 -21.672 -11.523 1 86.62 137 SER A N 1
ATOM 1038 C CA . SER A 1 137 ? -12.875 -22.719 -12.055 1 86.62 137 SER A CA 1
ATOM 1039 C C . SER A 1 137 ? -14.055 -23 -11.133 1 86.62 137 SER A C 1
ATOM 1041 O O . SER A 1 137 ? -13.875 -23.234 -9.938 1 86.62 137 SER A O 1
ATOM 1043 N N . ARG A 1 138 ? -15.297 -22.891 -11.758 1 82.12 138 ARG A N 1
ATOM 1044 C CA . ARG A 1 138 ? -16.516 -23.172 -11.023 1 82.12 138 ARG A CA 1
ATOM 1045 C C . ARG A 1 138 ? -16.891 -24.656 -11.125 1 82.12 138 ARG A C 1
ATOM 1047 O O . ARG A 1 138 ? -17.75 -25.141 -10.375 1 82.12 138 ARG A O 1
ATOM 1054 N N . SER A 1 139 ? -16.172 -25.281 -12.125 1 80.69 139 SER A N 1
ATOM 1055 C CA . SER A 1 139 ? -16.438 -26.703 -12.359 1 80.69 139 SER A CA 1
ATOM 1056 C C . SER A 1 139 ? -15.227 -27.406 -12.961 1 80.69 139 SER A C 1
ATOM 1058 O O . SER A 1 139 ? -14.297 -26.75 -13.438 1 80.69 139 SER A O 1
ATOM 1060 N N . GLU A 1 140 ? -15.258 -28.656 -12.891 1 82.06 140 GLU A N 1
ATOM 1061 C CA . GLU A 1 140 ? -14.18 -29.453 -13.484 1 82.06 140 GLU A CA 1
ATOM 1062 C C . GLU A 1 140 ? -14.102 -29.234 -14.992 1 82.06 140 GLU A C 1
ATOM 1064 O O . GLU A 1 140 ? -13.016 -29.219 -15.57 1 82.06 140 GLU A O 1
ATOM 1069 N N . GLU A 1 141 ? -15.234 -29.125 -15.625 1 82.38 141 GLU A N 1
ATOM 1070 C CA . GLU A 1 141 ? -15.312 -28.922 -17.062 1 82.38 141 GLU A CA 1
ATOM 1071 C C . GLU A 1 141 ? -14.648 -27.609 -17.469 1 82.38 141 GLU A C 1
ATOM 1073 O O . GLU A 1 141 ? -14.039 -27.531 -18.547 1 82.38 141 GLU A O 1
ATOM 1078 N N . ALA A 1 142 ? -14.758 -26.656 -16.641 1 83.06 142 ALA A N 1
ATOM 1079 C CA . ALA A 1 142 ? -14.234 -25.328 -16.953 1 83.06 142 ALA A CA 1
ATOM 1080 C C . ALA A 1 142 ? -12.789 -25.172 -16.484 1 83.06 142 ALA A C 1
ATOM 1082 O O . ALA A 1 142 ? -12.148 -24.156 -16.734 1 83.06 142 ALA A O 1
ATOM 1083 N N . ARG A 1 143 ? -12.266 -26.188 -15.945 1 89.88 143 ARG A N 1
ATOM 1084 C CA . ARG A 1 143 ? -10.953 -26.141 -15.305 1 89.88 143 ARG A CA 1
ATOM 1085 C C . ARG A 1 143 ? -9.852 -25.938 -16.344 1 89.88 143 ARG A C 1
ATOM 1087 O O . ARG A 1 143 ? -8.867 -25.234 -16.094 1 89.88 143 ARG A O 1
ATOM 1094 N N . GLY A 1 144 ? -10.047 -26.5 -17.453 1 92.5 144 GLY A N 1
ATOM 1095 C CA . GLY A 1 144 ? -9.023 -26.422 -18.484 1 92.5 144 GLY A CA 1
ATOM 1096 C C . GLY A 1 144 ? -8.719 -25 -18.906 1 92.5 144 GLY A C 1
ATOM 1097 O O . GLY A 1 144 ? -7.555 -24.594 -18.984 1 92.5 144 GLY A O 1
ATOM 1098 N N . GLU A 1 145 ? -9.711 -24.25 -19.203 1 93.81 145 GLU A N 1
ATOM 1099 C CA . GLU A 1 145 ? -9.555 -22.859 -19.641 1 93.81 145 GLU A CA 1
ATOM 1100 C C . GLU A 1 145 ? -8.922 -22.016 -18.531 1 93.81 145 GLU A C 1
ATOM 1102 O O . GLU A 1 145 ? -8.055 -21.172 -18.812 1 93.81 145 GLU A O 1
ATOM 1107 N N . THR A 1 146 ? -9.414 -22.234 -17.344 1 95.75 146 THR A N 1
ATOM 1108 C CA . THR A 1 146 ? -8.867 -21.516 -16.203 1 95.75 146 THR A CA 1
ATOM 1109 C C . THR A 1 146 ? -7.383 -21.812 -16.031 1 95.75 146 THR A C 1
ATOM 1111 O O . THR A 1 146 ? -6.574 -20.906 -15.852 1 95.75 146 THR A O 1
ATOM 1114 N N . ASP A 1 147 ? -7.039 -23.078 -16.125 1 96.44 147 ASP A N 1
ATOM 1115 C CA . ASP A 1 147 ? -5.645 -23.484 -15.977 1 96.44 147 ASP A CA 1
ATOM 1116 C C . ASP A 1 147 ? -4.77 -22.875 -17.062 1 96.44 147 ASP A C 1
ATOM 1118 O O . ASP A 1 147 ? -3.65 -22.422 -16.797 1 96.44 147 ASP A O 1
ATOM 1122 N N . ALA A 1 148 ? -5.293 -22.891 -18.234 1 96.88 148 ALA A N 1
ATOM 1123 C CA . ALA A 1 148 ? -4.543 -22.312 -19.344 1 96.88 148 ALA A CA 1
ATOM 1124 C C . ALA A 1 148 ? -4.289 -20.828 -19.109 1 96.88 148 ALA A C 1
ATOM 1126 O O . ALA A 1 148 ? -3.184 -20.328 -19.344 1 96.88 148 ALA A O 1
ATOM 1127 N N . TRP A 1 149 ? -5.27 -20.109 -18.703 1 97.56 149 TRP A N 1
ATOM 1128 C CA . TRP A 1 149 ? -5.129 -18.688 -18.422 1 97.56 149 TRP A CA 1
ATOM 1129 C C . TRP A 1 149 ? -4.086 -18.453 -17.328 1 97.56 149 TRP A C 1
ATOM 1131 O O . TRP A 1 149 ? -3.219 -17.594 -17.469 1 97.56 149 TRP A O 1
ATOM 1141 N N . LEU A 1 150 ? -4.195 -19.219 -16.281 1 98.12 150 LEU A N 1
ATOM 1142 C CA . LEU A 1 150 ? -3.295 -19.062 -15.141 1 98.12 150 LEU A CA 1
ATOM 1143 C C . LEU A 1 150 ? -1.856 -19.375 -15.539 1 98.12 150 LEU A C 1
ATOM 1145 O O . LEU A 1 150 ? -0.924 -18.703 -15.109 1 98.12 150 LEU A O 1
ATOM 1149 N N . ARG A 1 151 ? -1.672 -20.375 -16.328 1 97.62 151 ARG A N 1
ATOM 1150 C CA . ARG A 1 151 ? -0.335 -20.719 -16.797 1 97.62 151 ARG A CA 1
ATOM 1151 C C . ARG A 1 151 ? 0.27 -19.594 -17.625 1 97.62 151 ARG A C 1
ATOM 1153 O O . ARG A 1 151 ? 1.451 -19.266 -17.469 1 97.62 151 ARG A O 1
ATOM 1160 N N . ARG A 1 152 ? -0.538 -19.047 -18.484 1 98 152 ARG A N 1
ATOM 1161 C CA . ARG A 1 152 ? -0.068 -17.922 -19.266 1 98 152 ARG A CA 1
ATOM 1162 C C . ARG A 1 152 ? 0.297 -16.75 -18.359 1 98 152 ARG A C 1
ATOM 1164 O O . ARG A 1 152 ? 1.324 -16.094 -18.562 1 98 152 ARG A O 1
ATOM 1171 N N . MET A 1 153 ? -0.502 -16.5 -17.422 1 97.56 153 MET A N 1
ATOM 1172 C CA . MET A 1 153 ? -0.292 -15.391 -16.484 1 97.56 153 MET A CA 1
ATOM 1173 C C . MET A 1 153 ? 1.008 -15.57 -15.711 1 97.56 153 MET A C 1
ATOM 1175 O O . MET A 1 153 ? 1.835 -14.664 -15.648 1 97.56 153 MET A O 1
ATOM 1179 N N . VAL A 1 154 ? 1.212 -16.734 -15.094 1 98.19 154 VAL A N 1
ATOM 1180 C CA . VAL A 1 154 ? 2.406 -16.953 -14.289 1 98.19 154 VAL A CA 1
ATOM 1181 C C . VAL A 1 154 ? 3.641 -16.984 -15.188 1 98.19 154 VAL A C 1
ATOM 1183 O O . VAL A 1 154 ? 4.723 -16.547 -14.781 1 98.19 154 VAL A O 1
ATOM 1186 N N . GLY A 1 155 ? 3.496 -17.516 -16.3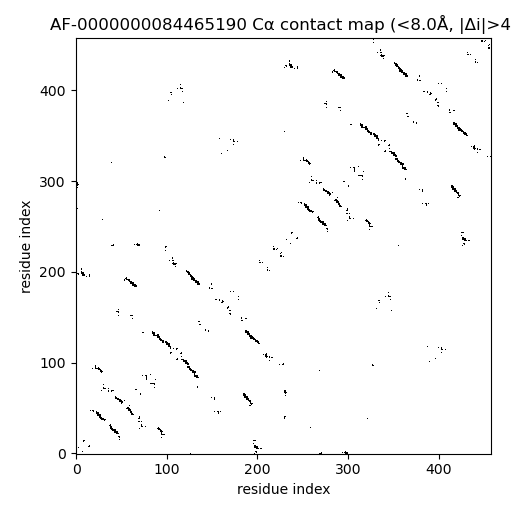91 1 98.25 155 GLY A N 1
ATOM 1187 C CA . GLY A 1 155 ? 4.578 -17.453 -17.344 1 98.25 155 GLY A CA 1
ATOM 1188 C C . GLY A 1 155 ? 4.996 -16.031 -17.688 1 98.25 155 GLY A C 1
ATOM 1189 O O . GLY A 1 155 ? 6.184 -15.703 -17.641 1 98.25 155 GLY A O 1
ATOM 1190 N N . ASP A 1 156 ? 4.012 -15.18 -18.062 1 98.5 156 ASP A N 1
ATOM 1191 C CA . ASP A 1 156 ? 4.273 -13.781 -18.391 1 98.5 156 ASP A CA 1
ATOM 1192 C C . ASP A 1 156 ? 4.93 -13.055 -17.219 1 98.5 156 ASP A C 1
ATOM 1194 O O . ASP A 1 156 ? 5.863 -12.273 -17.406 1 98.5 156 ASP A O 1
ATOM 1198 N N . LEU A 1 157 ? 4.41 -13.328 -16.047 1 98.38 157 LEU A N 1
ATOM 1199 C CA . LEU A 1 157 ? 4.938 -12.703 -14.836 1 98.38 157 LEU A CA 1
ATOM 1200 C C . LEU A 1 157 ? 6.391 -13.109 -14.602 1 98.38 157 LEU A C 1
ATOM 1202 O O . LEU A 1 157 ? 7.23 -12.258 -14.297 1 98.38 157 LEU A O 1
ATOM 1206 N N . THR A 1 158 ? 6.652 -14.391 -14.719 1 98.31 158 THR A N 1
ATOM 1207 C CA . THR A 1 158 ? 8.008 -14.898 -14.531 1 98.31 158 THR A CA 1
ATOM 1208 C C . THR A 1 158 ? 8.953 -14.289 -15.555 1 98.31 158 THR A C 1
ATOM 1210 O O . THR A 1 158 ? 10.039 -13.82 -15.203 1 98.31 158 THR A O 1
ATOM 1213 N N . ASP A 1 159 ? 8.523 -14.25 -16.812 1 98.06 159 ASP A N 1
ATOM 1214 C CA . ASP A 1 159 ? 9.352 -13.664 -17.859 1 98.06 159 ASP A CA 1
ATOM 1215 C C . ASP A 1 159 ? 9.648 -12.195 -17.562 1 98.06 159 ASP A C 1
ATOM 1217 O O . ASP A 1 159 ? 10.773 -11.734 -17.75 1 98.06 159 ASP A O 1
ATOM 1221 N N . GLN A 1 160 ? 8.695 -11.477 -17.141 1 98.06 160 GLN A N 1
ATOM 1222 C CA . GLN A 1 160 ? 8.828 -10.07 -16.781 1 98.06 160 GLN A CA 1
ATOM 1223 C C . GLN A 1 160 ? 9.891 -9.867 -15.711 1 98.06 160 GLN A C 1
ATOM 1225 O O . GLN A 1 160 ? 10.812 -9.062 -15.891 1 98.06 160 GLN A O 1
ATOM 1230 N N . GLU A 1 161 ? 9.812 -10.617 -14.625 1 97.62 161 GLU A N 1
ATOM 1231 C CA . GLU A 1 161 ? 10.695 -10.398 -13.484 1 97.62 161 GLU A CA 1
ATOM 1232 C C . GLU A 1 161 ? 12.086 -10.961 -13.75 1 97.62 161 GLU A C 1
ATOM 1234 O O . GLU A 1 161 ? 13.086 -10.398 -13.297 1 97.62 161 GLU A O 1
ATOM 1239 N N . GLU A 1 162 ? 12.141 -12.141 -14.477 1 97.31 162 GLU A N 1
ATOM 1240 C CA . GLU A 1 162 ? 13.438 -12.695 -14.859 1 97.31 162 GLU A CA 1
ATOM 1241 C C . GLU A 1 162 ? 14.188 -11.734 -15.781 1 97.31 162 GLU A C 1
ATOM 1243 O O . GLU A 1 162 ? 15.398 -11.539 -15.633 1 97.31 162 GLU A O 1
ATOM 1248 N N . ALA A 1 163 ? 13.484 -11.117 -16.688 1 95.69 163 ALA A N 1
ATOM 1249 C CA . ALA A 1 163 ? 14.117 -10.164 -17.578 1 95.69 163 ALA A CA 1
ATOM 1250 C C . ALA A 1 163 ? 14.695 -8.977 -16.812 1 95.69 163 ALA A C 1
ATOM 1252 O O . ALA A 1 163 ? 15.789 -8.5 -17.109 1 95.69 163 ALA A O 1
ATOM 1253 N N . ARG A 1 164 ? 14.07 -8.531 -15.789 1 91.81 164 ARG A N 1
ATOM 1254 C CA . ARG A 1 164 ? 14.477 -7.375 -14.992 1 91.81 164 ARG A CA 1
ATOM 1255 C C . ARG A 1 164 ? 15.734 -7.684 -14.188 1 91.81 164 ARG A C 1
ATOM 1257 O O . ARG A 1 164 ? 16.516 -6.781 -13.875 1 91.81 164 ARG A O 1
ATOM 1264 N N . THR A 1 165 ? 15.922 -8.938 -13.883 1 90.44 165 THR A N 1
ATOM 1265 C CA . THR A 1 165 ? 17.047 -9.32 -13.047 1 90.44 165 THR A CA 1
ATOM 1266 C C . THR A 1 165 ? 18.094 -10.094 -13.859 1 90.44 165 THR A C 1
ATOM 1268 O O . THR A 1 165 ? 18.938 -10.789 -13.297 1 90.44 165 THR A O 1
ATOM 1271 N N . HIS A 1 166 ? 17.906 -10.086 -15.156 1 91.06 166 HIS A N 1
ATOM 1272 C CA . HIS A 1 166 ? 18.812 -10.75 -16.094 1 91.06 166 HIS A CA 1
ATOM 1273 C C . HIS A 1 166 ? 18.828 -12.258 -15.859 1 91.06 166 HIS A C 1
ATOM 1275 O O . HIS A 1 166 ? 19.891 -12.883 -15.945 1 91.06 166 HIS A O 1
ATOM 1281 N N . GLY A 1 167 ? 17.672 -12.727 -15.461 1 93.12 167 GLY A N 1
ATOM 1282 C CA . GLY A 1 167 ? 17.484 -14.164 -15.328 1 93.12 167 GLY A CA 1
ATOM 1283 C C . GLY A 1 167 ? 16.906 -14.805 -16.578 1 93.12 167 GLY A C 1
ATOM 1284 O O . GLY A 1 167 ? 16.438 -14.109 -17.484 1 93.12 167 GLY A O 1
ATOM 1285 N N . THR A 1 168 ? 16.969 -16.234 -16.531 1 94.56 168 THR A N 1
ATOM 1286 C CA . THR A 1 168 ? 16.516 -16.938 -17.719 1 94.56 168 THR A CA 1
ATOM 1287 C C . THR A 1 168 ? 15.562 -18.062 -17.359 1 94.56 168 THR A C 1
ATOM 1289 O O . THR A 1 168 ? 15.094 -18.797 -18.234 1 94.56 168 THR A O 1
ATOM 1292 N N . TRP A 1 169 ? 15.32 -18.188 -16.125 1 97.06 169 TRP A N 1
ATOM 1293 C CA . TRP A 1 169 ? 14.453 -19.281 -15.688 1 97.06 169 TRP A CA 1
ATOM 1294 C C . TRP A 1 169 ? 13.047 -19.109 -16.234 1 97.06 169 TRP A C 1
ATOM 1296 O O . TRP A 1 169 ? 12.531 -17.984 -16.297 1 97.06 169 TRP A O 1
ATOM 1306 N N . ARG A 1 170 ? 12.391 -20.203 -16.625 1 97.5 170 ARG A N 1
ATOM 1307 C CA . ARG A 1 170 ? 11.016 -20.219 -17.109 1 97.5 170 ARG A CA 1
ATOM 1308 C C . ARG A 1 170 ? 10.18 -21.25 -16.344 1 97.5 170 ARG A C 1
ATOM 1310 O O . ARG A 1 170 ? 10.711 -22.219 -15.812 1 97.5 170 ARG A O 1
ATOM 1317 N N . VAL A 1 171 ? 8.867 -21.016 -16.391 1 97.38 171 VAL A N 1
ATOM 1318 C CA . VAL A 1 171 ? 7.941 -21.875 -15.656 1 97.38 171 VAL A CA 1
ATOM 1319 C C . VAL A 1 171 ? 8.102 -23.328 -16.109 1 97.38 171 VAL A C 1
ATOM 1321 O O . VAL A 1 171 ? 8.023 -24.25 -15.297 1 97.38 171 VAL A O 1
ATOM 1324 N N . ASP A 1 172 ? 8.406 -23.516 -17.375 1 95.88 172 ASP A N 1
ATOM 1325 C CA . ASP A 1 172 ? 8.523 -24.859 -17.953 1 95.88 172 ASP A CA 1
ATOM 1326 C C . ASP A 1 172 ? 9.797 -25.547 -17.453 1 95.88 172 ASP A C 1
ATOM 1328 O O . ASP A 1 172 ? 9.984 -26.75 -17.672 1 95.88 172 ASP A O 1
ATOM 1332 N N . ASN A 1 173 ? 10.68 -24.828 -16.75 1 96.25 173 ASN A N 1
ATOM 1333 C CA . ASN A 1 173 ? 11.859 -25.438 -16.156 1 96.25 173 ASN A CA 1
ATOM 1334 C C . ASN A 1 173 ? 11.492 -26.25 -14.914 1 96.25 173 ASN A C 1
ATOM 1336 O O . ASN A 1 173 ? 12.281 -27.094 -14.461 1 96.25 173 ASN A O 1
ATOM 1340 N N . ALA A 1 174 ? 10.383 -26 -14.32 1 97 174 ALA A N 1
ATOM 1341 C CA . ALA A 1 174 ? 9.906 -26.766 -13.172 1 97 174 ALA A CA 1
ATOM 1342 C C . ALA A 1 174 ? 9.195 -28.031 -13.625 1 97 174 ALA A C 1
ATOM 1344 O O . ALA A 1 174 ? 8.711 -28.109 -14.758 1 97 174 ALA A O 1
ATOM 1345 N N . ARG A 1 175 ? 9.156 -29 -12.734 1 97.25 175 ARG A N 1
ATOM 1346 C CA . ARG A 1 175 ? 8.406 -30.219 -13.023 1 97.25 175 ARG A CA 1
ATOM 1347 C C . ARG A 1 175 ? 6.93 -29.906 -13.266 1 97.25 175 ARG A C 1
ATOM 1349 O O . ARG A 1 175 ? 6.312 -29.172 -12.5 1 97.25 175 ARG A O 1
ATOM 1356 N N . GLU A 1 176 ? 6.371 -30.5 -14.234 1 96.69 176 GLU A N 1
ATOM 1357 C CA . GLU A 1 176 ? 5 -30.219 -14.648 1 96.69 176 GLU A CA 1
ATOM 1358 C C . GLU A 1 176 ? 4.012 -30.516 -13.523 1 96.69 176 GLU A C 1
ATOM 1360 O O . GLU A 1 176 ? 3.078 -29.734 -13.297 1 96.69 176 GLU A O 1
ATOM 1365 N N . GLY A 1 177 ? 4.172 -31.672 -12.93 1 96.75 177 GLY A N 1
ATOM 1366 C CA . GLY A 1 177 ? 3.289 -32 -11.828 1 96.75 177 GLY A CA 1
ATOM 1367 C C . GLY A 1 177 ? 3.297 -30.984 -10.719 1 96.75 177 GLY A C 1
ATOM 1368 O O . GLY A 1 177 ? 2.254 -30.672 -10.141 1 96.75 177 GLY A O 1
ATOM 1369 N N . TYR A 1 178 ? 4.512 -30.484 -10.453 1 97.19 178 TYR A N 1
ATOM 1370 C CA . TYR A 1 178 ? 4.66 -29.453 -9.43 1 97.19 178 TYR A CA 1
ATOM 1371 C C . TYR A 1 178 ? 3.957 -28.156 -9.844 1 97.19 178 TYR A C 1
ATOM 1373 O O . TYR A 1 178 ? 3.188 -27.594 -9.07 1 97.19 178 TYR A O 1
ATOM 1381 N N . THR A 1 179 ? 4.121 -27.734 -11.055 1 97.12 179 THR A N 1
ATOM 1382 C CA . THR A 1 179 ? 3.498 -26.531 -11.578 1 97.12 179 THR A CA 1
ATOM 1383 C C . THR A 1 179 ? 1.977 -26.656 -11.586 1 97.12 179 THR A C 1
ATOM 1385 O O . THR A 1 179 ? 1.267 -25.734 -11.195 1 97.12 179 THR A O 1
ATOM 1388 N N . ASN A 1 180 ? 1.5 -27.828 -11.984 1 96.19 180 ASN A N 1
ATOM 1389 C CA . ASN A 1 180 ? 0.062 -28.078 -11.992 1 96.19 180 ASN A CA 1
ATOM 1390 C C . ASN A 1 180 ? -0.539 -27.922 -10.602 1 96.19 180 ASN A C 1
ATOM 1392 O O . ASN A 1 180 ? -1.622 -27.359 -10.438 1 96.19 180 ASN A O 1
ATOM 1396 N N . ALA A 1 181 ? 0.161 -28.5 -9.68 1 96.56 181 ALA A N 1
ATOM 1397 C CA . ALA A 1 181 ? -0.317 -28.406 -8.297 1 96.56 181 ALA A CA 1
ATOM 1398 C C . ALA A 1 181 ? -0.38 -26.953 -7.832 1 96.56 181 ALA A C 1
ATOM 1400 O O . ALA A 1 181 ? -1.336 -26.547 -7.164 1 96.56 181 ALA A O 1
ATOM 1401 N N . LEU A 1 182 ? 0.63 -26.141 -8.172 1 97.06 182 LEU A N 1
ATOM 1402 C CA . LEU A 1 182 ? 0.66 -24.734 -7.781 1 97.06 182 LEU A CA 1
ATOM 1403 C C . LEU A 1 182 ? -0.467 -23.969 -8.453 1 97.06 182 LEU A C 1
ATOM 1405 O O . LEU A 1 182 ? -1.119 -23.141 -7.82 1 97.06 182 LEU A O 1
ATOM 1409 N N . ILE A 1 183 ? -0.703 -24.25 -9.703 1 97.12 183 ILE A N 1
ATOM 1410 C CA . ILE A 1 183 ? -1.731 -23.562 -10.477 1 97.12 183 ILE A CA 1
ATOM 1411 C C . ILE A 1 183 ? -3.104 -23.828 -9.859 1 97.12 183 ILE A C 1
ATOM 1413 O O . ILE A 1 183 ? -3.941 -22.922 -9.797 1 97.12 183 ILE A O 1
ATOM 1417 N N . LYS A 1 184 ? -3.359 -25 -9.375 1 94.88 184 LYS A N 1
ATOM 1418 C CA . LYS A 1 184 ? -4.633 -25.359 -8.758 1 94.88 184 LYS A CA 1
ATOM 1419 C C . LYS A 1 184 ? -4.863 -24.578 -7.469 1 94.88 184 LYS A C 1
ATOM 1421 O O . LYS A 1 184 ? -6 -24.422 -7.027 1 94.88 184 LYS A O 1
ATOM 1426 N N . GLY A 1 185 ? -3.797 -24.062 -6.891 1 96.38 185 GLY A N 1
ATOM 1427 C CA . GLY A 1 185 ? -3.881 -23.375 -5.605 1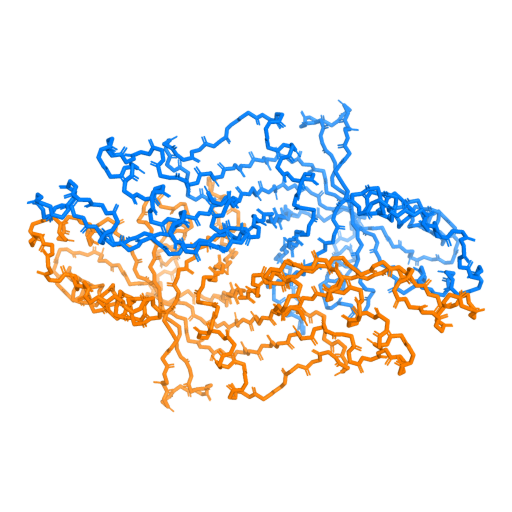 96.38 185 GLY A CA 1
ATOM 1428 C C . GLY A 1 185 ? -4.082 -21.891 -5.738 1 96.38 185 GLY A C 1
ATOM 1429 O O . GLY A 1 185 ? -4.141 -21.172 -4.734 1 96.38 185 GLY A O 1
ATOM 1430 N N . ILE A 1 186 ? -4.223 -21.406 -7.012 1 97.62 186 ILE A N 1
ATOM 1431 C CA . ILE A 1 186 ? -4.316 -19.953 -7.152 1 97.62 186 ILE A CA 1
ATOM 1432 C C . ILE A 1 186 ? -5.555 -19.594 -7.973 1 97.62 186 ILE A C 1
ATOM 1434 O O . ILE A 1 186 ? -6.16 -20.453 -8.609 1 97.62 186 ILE A O 1
ATOM 1438 N N . VAL A 1 187 ? -5.98 -18.312 -7.852 1 97.62 187 VAL A N 1
ATOM 1439 C CA . VAL A 1 187 ? -7.031 -17.688 -8.648 1 97.62 187 VAL A CA 1
ATOM 1440 C C . VAL A 1 187 ? -6.469 -16.484 -9.383 1 97.62 187 VAL A C 1
ATOM 1442 O O . VAL A 1 187 ? -5.559 -15.805 -8.883 1 97.62 187 VAL A O 1
ATOM 1445 N N . GLY A 1 188 ? -6.941 -16.312 -10.602 1 98.31 188 GLY A N 1
ATOM 1446 C CA . GLY A 1 188 ? -6.523 -15.148 -11.383 1 98.31 188 GLY A CA 1
ATOM 1447 C C . GLY A 1 188 ? -7.41 -13.938 -11.172 1 98.31 188 GLY A C 1
ATOM 1448 O O . GLY A 1 188 ? -8.57 -14.07 -10.773 1 98.31 188 GLY A O 1
ATOM 1449 N N . VAL A 1 189 ? -6.906 -12.812 -11.398 1 98.62 189 VAL A N 1
ATOM 1450 C CA . VAL A 1 189 ? -7.66 -11.562 -11.383 1 98.62 189 VAL A CA 1
ATOM 1451 C C . VAL A 1 189 ? -7.25 -10.703 -12.578 1 98.62 189 VAL A C 1
ATOM 1453 O O . VAL A 1 189 ? -6.059 -10.539 -12.852 1 98.62 189 VAL A O 1
ATOM 1456 N N . GLU A 1 190 ? -8.188 -10.242 -13.258 1 97.69 190 GLU A N 1
ATOM 1457 C CA . GLU A 1 190 ? -8.023 -9.234 -14.305 1 97.69 190 GLU A CA 1
ATOM 1458 C C . GLU A 1 190 ? -8.75 -7.941 -13.945 1 97.69 190 GLU A C 1
ATOM 1460 O O . GLU A 1 190 ? -9.938 -7.965 -13.602 1 97.69 190 GLU A O 1
ATOM 1465 N N . VAL A 1 191 ? -8.07 -6.855 -14.086 1 98.25 191 VAL A N 1
ATOM 1466 C CA . VAL A 1 191 ? -8.703 -5.57 -13.812 1 98.25 191 VAL A CA 1
ATOM 1467 C C . VAL A 1 191 ? -8.758 -4.738 -15.094 1 98.25 191 VAL A C 1
ATOM 1469 O O . VAL A 1 191 ? -7.719 -4.328 -15.617 1 98.25 191 VAL A O 1
ATOM 1472 N N . ARG A 1 192 ? -9.938 -4.543 -15.555 1 97.25 192 ARG A N 1
ATOM 1473 C CA . ARG A 1 192 ? -10.133 -3.592 -16.641 1 97.25 192 ARG A CA 1
ATOM 1474 C C . ARG A 1 192 ? -10.047 -2.156 -16.141 1 97.25 192 ARG A C 1
ATOM 1476 O O . ARG A 1 192 ? -10.945 -1.682 -15.438 1 97.25 192 ARG A O 1
ATOM 1483 N N . VAL A 1 193 ? -9.008 -1.44 -16.594 1 96.88 193 VAL A N 1
ATOM 1484 C CA . VAL A 1 193 ? -8.672 -0.146 -16 1 96.88 193 VAL A CA 1
ATOM 1485 C C . VAL A 1 193 ? -9.68 0.904 -16.469 1 96.88 193 VAL A C 1
ATOM 1487 O O . VAL A 1 193 ? -9.898 1.084 -17.656 1 96.88 193 VAL A O 1
ATOM 1490 N N . ARG A 1 194 ? -10.273 1.513 -15.539 1 95.69 194 ARG A N 1
ATOM 1491 C CA . ARG A 1 194 ? -11.195 2.607 -15.812 1 95.69 194 ARG A CA 1
ATOM 1492 C C . ARG A 1 194 ? -10.539 3.959 -15.562 1 95.69 194 ARG A C 1
ATOM 1494 O O . ARG A 1 194 ? -10.766 4.914 -16.312 1 95.69 194 ARG A O 1
ATOM 1501 N N . LYS A 1 195 ? -9.828 4.047 -14.523 1 95.5 195 LYS A N 1
ATOM 1502 C CA . LYS A 1 195 ? -9.203 5.285 -14.062 1 95.5 195 LYS A CA 1
ATOM 1503 C C . LYS A 1 195 ? -7.805 5.031 -13.508 1 95.5 195 LYS A C 1
ATOM 1505 O O . LYS A 1 195 ? -7.578 4.039 -12.82 1 95.5 195 LYS A O 1
ATOM 1510 N N . ILE A 1 196 ? -6.883 5.859 -13.953 1 96.44 196 ILE A N 1
ATOM 1511 C CA . ILE A 1 196 ? -5.508 5.801 -13.469 1 96.44 196 ILE A CA 1
ATOM 1512 C C . ILE A 1 196 ? -5.059 7.188 -13.008 1 96.44 196 ILE A C 1
ATOM 1514 O O . ILE A 1 196 ? -5.27 8.18 -13.719 1 96.44 196 ILE A O 1
ATOM 1518 N N . GLU A 1 197 ? -4.547 7.23 -11.766 1 95.94 197 GLU A N 1
ATOM 1519 C CA . GLU A 1 197 ? -4.082 8.477 -11.172 1 95.94 197 GLU A CA 1
ATOM 1520 C C . GLU A 1 197 ? -2.689 8.32 -10.562 1 95.94 197 GLU A C 1
ATOM 1522 O O . GLU A 1 197 ? -2.383 7.285 -9.969 1 95.94 197 GLU A O 1
ATOM 1527 N N . GLY A 1 198 ? -1.839 9.352 -10.836 1 97.75 198 GLY A N 1
ATOM 1528 C CA . GLY A 1 198 ? -0.48 9.281 -10.32 1 97.75 198 GLY A CA 1
ATOM 1529 C C . GLY A 1 198 ? -0.081 10.508 -9.523 1 97.75 198 GLY A C 1
ATOM 1530 O O . GLY A 1 198 ? -0.435 11.633 -9.883 1 97.75 198 GLY A O 1
ATOM 1531 N N . ARG A 1 199 ? 0.503 10.289 -8.375 1 97.25 199 ARG A N 1
ATOM 1532 C CA . ARG A 1 199 ? 1.114 11.352 -7.574 1 97.25 199 ARG A CA 1
ATOM 1533 C C . ARG A 1 199 ? 2.625 11.156 -7.477 1 97.25 199 ARG A C 1
ATOM 1535 O O . ARG A 1 199 ? 3.092 10.148 -6.949 1 97.25 199 ARG A O 1
ATOM 1542 N N . PHE A 1 200 ? 3.352 12.07 -8.039 1 96.25 200 PHE A N 1
ATOM 1543 C CA . PHE A 1 200 ? 4.809 12.094 -7.965 1 96.25 200 PHE A CA 1
ATOM 1544 C C . PHE A 1 200 ? 5.293 13.305 -7.172 1 96.25 200 PHE A C 1
ATOM 1546 O O . PHE A 1 200 ? 5.543 14.367 -7.742 1 96.25 200 PHE A O 1
ATOM 1553 N N . LYS A 1 201 ? 5.445 13.086 -5.883 1 94.44 201 LYS A N 1
ATOM 1554 C CA . LYS A 1 201 ? 5.926 14.133 -4.984 1 94.44 201 LYS A CA 1
ATOM 1555 C C . LYS A 1 201 ? 7.418 13.984 -4.707 1 94.44 201 LYS A C 1
ATOM 1557 O O . LYS A 1 201 ? 7.812 13.266 -3.787 1 94.44 201 LYS A O 1
ATOM 1562 N N . VAL A 1 202 ? 8.219 14.773 -5.48 1 90.75 202 VAL A N 1
ATOM 1563 C CA . VAL A 1 202 ? 9.664 14.586 -5.398 1 90.75 202 VAL A CA 1
ATOM 1564 C C . VAL A 1 202 ? 10.352 15.953 -5.316 1 90.75 202 VAL A C 1
ATOM 1566 O O . VAL A 1 202 ? 11.43 16.141 -5.883 1 90.75 202 VAL A O 1
ATOM 1569 N N . GLY A 1 203 ? 9.641 16.969 -4.738 1 88.31 203 GLY A N 1
ATOM 1570 C CA . GLY A 1 203 ? 10.25 18.25 -4.379 1 88.31 203 GLY A CA 1
ATOM 1571 C C . GLY A 1 203 ? 10.234 19.25 -5.512 1 88.31 203 GLY A C 1
ATOM 1572 O O . GLY A 1 203 ? 10.875 20.297 -5.426 1 88.31 203 GLY A O 1
ATOM 1573 N N . GLN A 1 204 ? 9.484 18.969 -6.574 1 86.38 204 GLN A N 1
ATOM 1574 C CA . GLN A 1 204 ? 9.484 19.828 -7.758 1 86.38 204 GLN A CA 1
ATOM 1575 C C . GLN A 1 204 ? 8.812 21.156 -7.477 1 86.38 204 GLN A C 1
ATOM 1577 O O . GLN A 1 204 ? 8.953 22.109 -8.25 1 86.38 204 GLN A O 1
ATOM 1582 N N . ASP A 1 205 ? 8.078 21.25 -6.352 1 86.44 205 ASP A N 1
ATOM 1583 C CA . ASP A 1 205 ? 7.406 22.516 -6.023 1 86.44 205 ASP A CA 1
ATOM 1584 C C . ASP A 1 205 ? 8.219 23.312 -5.012 1 86.44 205 ASP A C 1
ATOM 1586 O O . ASP A 1 205 ? 7.785 24.391 -4.574 1 86.44 205 ASP A O 1
ATOM 1590 N N . GLU A 1 206 ? 9.375 22.859 -4.715 1 87.38 206 GLU A N 1
ATOM 1591 C CA . GLU A 1 206 ? 10.234 23.562 -3.771 1 87.38 206 GLU A CA 1
ATOM 1592 C C . GLU A 1 206 ? 11.023 24.672 -4.469 1 87.38 206 GLU A C 1
ATOM 1594 O O . GLU A 1 206 ? 11.391 24.547 -5.637 1 87.38 206 GLU A O 1
ATOM 1599 N N . ALA A 1 207 ? 11.242 25.766 -3.701 1 85.62 207 ALA A N 1
ATOM 1600 C CA . ALA A 1 207 ? 12.094 26.828 -4.238 1 85.62 207 ALA A CA 1
ATOM 1601 C C . ALA A 1 207 ? 13.477 26.297 -4.59 1 85.62 207 ALA A C 1
ATOM 1603 O O . ALA A 1 207 ? 13.906 25.266 -4.062 1 85.62 207 ALA A O 1
ATOM 1604 N N . ASP A 1 208 ? 14.18 27 -5.449 1 82.44 208 ASP A N 1
ATOM 1605 C CA . ASP A 1 208 ? 15.461 26.531 -5.973 1 82.44 208 ASP A CA 1
ATOM 1606 C C . ASP A 1 208 ? 16.438 26.234 -4.84 1 82.44 208 ASP A C 1
ATOM 1608 O O . ASP A 1 208 ? 17.078 25.188 -4.828 1 82.44 208 ASP A O 1
ATOM 1612 N N . GLY A 1 209 ? 16.547 27.094 -3.92 1 85.19 209 GLY A N 1
ATOM 1613 C CA . GLY A 1 209 ? 17.438 26.844 -2.799 1 85.19 209 GLY A CA 1
ATOM 1614 C C . GLY A 1 209 ? 17.062 25.609 -1.99 1 85.19 209 GLY A C 1
ATOM 1615 O O . GLY A 1 209 ? 17.938 24.859 -1.546 1 85.19 209 GLY A O 1
ATOM 1616 N N . ASP A 1 210 ? 15.898 25.375 -1.854 1 92.81 210 ASP A N 1
ATOM 1617 C CA . ASP A 1 210 ? 15.414 24.234 -1.101 1 92.81 210 ASP A CA 1
ATOM 1618 C C . ASP A 1 210 ? 15.555 22.938 -1.908 1 92.81 210 ASP A C 1
ATOM 1620 O O . ASP A 1 210 ? 15.977 21.906 -1.376 1 92.81 210 ASP A O 1
ATOM 1624 N N . TRP A 1 211 ? 15.281 23.062 -3.152 1 92.88 211 TRP A N 1
ATOM 1625 C CA . TRP A 1 211 ? 15.438 21.891 -4.012 1 92.88 211 TRP A CA 1
ATOM 1626 C C . TRP A 1 211 ? 16.891 21.422 -4.02 1 92.88 211 TRP A C 1
ATOM 1628 O O . TRP A 1 211 ? 17.156 20.219 -3.879 1 92.88 211 TRP A O 1
ATOM 1638 N N . THR A 1 212 ? 17.797 22.344 -4.145 1 93.5 212 THR A N 1
ATOM 1639 C CA . THR A 1 212 ? 19.219 22 -4.137 1 93.5 212 THR A CA 1
ATOM 1640 C C . THR A 1 212 ? 19.625 21.391 -2.805 1 93.5 212 THR A C 1
ATOM 1642 O O . THR A 1 212 ? 20.391 20.422 -2.771 1 93.5 212 THR A O 1
ATOM 1645 N N . GLY A 1 213 ? 19.141 21.906 -1.745 1 93.81 213 GLY A N 1
ATOM 1646 C CA . GLY A 1 213 ? 19.422 21.375 -0.427 1 93.81 213 GLY A CA 1
ATOM 1647 C C . GLY A 1 213 ? 18.922 19.953 -0.237 1 93.81 213 GLY A C 1
ATOM 1648 O O . GLY A 1 213 ? 19.609 19.125 0.359 1 93.81 213 GLY A O 1
ATOM 1649 N N . ILE A 1 214 ? 17.766 19.656 -0.745 1 93.94 214 ILE A N 1
ATOM 1650 C CA . ILE A 1 214 ? 17.172 18.328 -0.664 1 93.94 214 ILE A CA 1
ATOM 1651 C C . ILE A 1 214 ? 18.031 17.328 -1.457 1 93.94 214 ILE A C 1
ATOM 1653 O O . ILE A 1 214 ? 18.359 16.266 -0.96 1 93.94 214 ILE A O 1
ATOM 1657 N N . VAL A 1 215 ? 18.375 17.734 -2.676 1 93.44 215 VAL A N 1
ATOM 1658 C CA . VAL A 1 215 ? 19.203 16.891 -3.529 1 93.44 215 VAL A CA 1
ATOM 1659 C C . VAL A 1 215 ? 20.531 16.594 -2.838 1 93.44 215 VAL A C 1
ATOM 1661 O O . VAL A 1 215 ? 20.969 15.445 -2.779 1 93.44 215 VAL A O 1
ATOM 1664 N N . GLU A 1 216 ? 21.125 17.641 -2.285 1 92.69 216 GLU A N 1
ATOM 1665 C CA . GLU A 1 216 ? 22.391 17.469 -1.596 1 92.69 216 GLU A CA 1
ATOM 1666 C C . GLU A 1 216 ? 22.25 16.625 -0.342 1 92.69 216 GLU A C 1
ATOM 1668 O O . GLU A 1 216 ? 23.141 15.844 -0.001 1 92.69 216 GLU A O 1
ATOM 1673 N N . GLY A 1 217 ? 21.203 16.812 0.319 1 92.44 217 GLY A N 1
ATOM 1674 C CA . GLY A 1 217 ? 20.906 15.992 1.482 1 92.44 217 GLY A CA 1
ATOM 1675 C C . GLY A 1 217 ? 20.844 14.508 1.163 1 92.44 217 GLY A C 1
ATOM 1676 O O . GLY A 1 217 ? 21.438 13.695 1.86 1 92.44 217 GLY A O 1
ATOM 1677 N N . PHE A 1 218 ? 20.141 14.125 0.108 1 91.38 218 PHE A N 1
ATOM 1678 C CA . PHE A 1 218 ? 20.062 12.727 -0.309 1 91.38 218 PHE A CA 1
ATOM 1679 C C . PHE A 1 218 ? 21.422 12.211 -0.748 1 91.38 218 PHE A C 1
ATOM 1681 O O . PHE A 1 218 ? 21.828 11.109 -0.358 1 91.38 218 PHE A O 1
ATOM 1688 N N . LYS A 1 219 ? 22.109 12.945 -1.511 1 90 219 LYS A N 1
ATOM 1689 C CA . LYS A 1 219 ? 23.438 12.539 -1.979 1 90 219 LYS A CA 1
ATOM 1690 C C . LYS A 1 219 ? 24.375 12.266 -0.806 1 90 219 LYS A C 1
ATOM 1692 O O . LYS A 1 219 ? 25.188 11.344 -0.858 1 90 219 LYS A O 1
ATOM 1697 N N . GLY A 1 220 ? 24.25 13.055 0.157 1 88.94 220 GLY A N 1
ATOM 1698 C CA . GLY A 1 220 ? 25.109 12.953 1.321 1 88.94 220 GLY A CA 1
ATOM 1699 C C . GLY A 1 220 ? 24.891 11.688 2.125 1 88.94 220 GLY A C 1
ATOM 1700 O O . GLY A 1 220 ? 25.75 11.297 2.924 1 88.94 220 GLY A O 1
ATOM 1701 N N . ARG A 1 221 ? 23.812 11.031 1.935 1 85.56 221 ARG A N 1
ATOM 1702 C CA . ARG A 1 221 ? 23.516 9.812 2.676 1 85.56 221 ARG A CA 1
ATOM 1703 C C . ARG A 1 221 ? 24.328 8.633 2.146 1 85.56 221 ARG A C 1
ATOM 1705 O O . ARG A 1 221 ? 24.609 7.684 2.879 1 85.56 221 ARG A O 1
ATOM 1712 N N . GLY A 1 222 ? 24.625 8.68 0.819 1 80.19 222 GLY A N 1
ATOM 1713 C CA . GLY A 1 222 ? 25.469 7.656 0.23 1 80.19 222 GLY A CA 1
ATOM 1714 C C . GLY A 1 222 ? 24.797 6.305 0.125 1 80.19 222 GLY A C 1
ATOM 1715 O O . GLY A 1 222 ? 25.438 5.266 0.275 1 80.19 222 GLY A O 1
ATOM 1716 N N . THR A 1 223 ? 23.547 6.27 0.064 1 79.31 223 THR A N 1
ATOM 1717 C CA . THR A 1 223 ? 22.781 5.031 -0.052 1 79.31 223 THR A CA 1
ATOM 1718 C C . THR A 1 223 ? 22.125 4.926 -1.423 1 79.31 223 THR A C 1
ATOM 1720 O O . THR A 1 223 ? 21.969 5.934 -2.117 1 79.31 223 THR A O 1
ATOM 1723 N N . GLN A 1 224 ? 21.812 3.693 -1.84 1 78.44 224 GLN A N 1
ATOM 1724 C CA . GLN A 1 224 ? 21.094 3.482 -3.096 1 78.44 224 GLN A CA 1
ATOM 1725 C C . GLN A 1 224 ? 19.766 4.215 -3.096 1 78.44 224 GLN A C 1
ATOM 1727 O O . GLN A 1 224 ? 19.359 4.801 -4.105 1 78.44 224 GLN A O 1
ATOM 1732 N N . LEU A 1 225 ? 19.125 4.156 -1.954 1 77 225 LEU A N 1
ATOM 1733 C CA . LEU A 1 225 ? 17.875 4.879 -1.829 1 77 225 LEU A CA 1
ATOM 1734 C C . LEU A 1 225 ? 18.062 6.359 -2.137 1 77 225 LEU A C 1
ATOM 1736 O O . LEU A 1 225 ? 17.25 6.957 -2.852 1 77 225 LEU A O 1
ATOM 1740 N N . ALA A 1 226 ? 19.094 6.898 -1.593 1 81.06 226 ALA A N 1
ATOM 1741 C CA . ALA A 1 226 ? 19.375 8.32 -1.809 1 81.06 226 ALA A CA 1
ATOM 1742 C C . ALA A 1 226 ? 19.641 8.609 -3.283 1 81.06 226 ALA A C 1
ATOM 1744 O O . ALA A 1 226 ? 19.188 9.625 -3.816 1 81.06 226 ALA A O 1
ATOM 1745 N N . ASP A 1 227 ? 20.359 7.688 -3.895 1 81.88 227 ASP A N 1
ATOM 1746 C CA . ASP A 1 227 ? 20.656 7.84 -5.316 1 81.88 227 ASP A CA 1
ATOM 1747 C C . ASP A 1 227 ? 19.375 7.773 -6.148 1 81.88 227 ASP A C 1
ATOM 1749 O O . ASP A 1 227 ? 19.203 8.539 -7.094 1 81.88 227 ASP A O 1
ATOM 1753 N N . ASP A 1 228 ? 18.531 6.953 -5.719 1 82.88 228 ASP A N 1
ATOM 1754 C CA . ASP A 1 228 ? 17.266 6.777 -6.422 1 82.88 228 ASP A CA 1
ATOM 1755 C C . ASP A 1 228 ? 16.359 7.988 -6.23 1 82.88 228 ASP A C 1
ATOM 1757 O O . ASP A 1 228 ? 15.648 8.398 -7.152 1 82.88 228 ASP A O 1
ATOM 1761 N N . MET A 1 229 ? 16.438 8.531 -5.043 1 84.19 229 MET A N 1
ATOM 1762 C CA . MET A 1 229 ? 15.633 9.719 -4.762 1 84.19 229 MET A CA 1
ATOM 1763 C C . MET A 1 229 ? 16.109 10.906 -5.59 1 84.19 229 MET A C 1
ATOM 1765 O O . MET A 1 229 ? 15.289 11.688 -6.09 1 84.19 229 MET A O 1
ATOM 1769 N N . MET B 1 1 ? -5.934 -10.273 5.012 1 89.62 1 MET B N 1
ATOM 1770 C CA . MET B 1 1 ? -4.629 -10.641 4.473 1 89.62 1 MET B CA 1
ATOM 1771 C C . MET B 1 1 ? -4.445 -12.156 4.488 1 89.62 1 MET B C 1
ATOM 1773 O O . MET B 1 1 ? -4.941 -12.836 5.387 1 89.62 1 MET B O 1
ATOM 1777 N N . HIS B 1 2 ? -3.812 -12.641 3.432 1 91.69 2 HIS B N 1
ATOM 1778 C CA . HIS B 1 2 ? -3.467 -14.062 3.42 1 91.69 2 HIS B CA 1
ATOM 1779 C C . HIS B 1 2 ? -2.293 -14.352 4.348 1 91.69 2 HIS B C 1
ATOM 1781 O O . HIS B 1 2 ? -1.18 -13.867 4.117 1 91.69 2 HIS B O 1
ATOM 1787 N N . LEU B 1 3 ? -2.553 -15.234 5.43 1 93.81 3 LEU B N 1
ATOM 1788 C CA . LEU B 1 3 ? -1.531 -15.453 6.445 1 93.81 3 LEU B CA 1
ATOM 1789 C C . LEU B 1 3 ? -1.215 -16.938 6.582 1 93.81 3 LEU B C 1
ATOM 1791 O O . LEU B 1 3 ? -1.596 -17.578 7.57 1 93.81 3 LEU B O 1
ATOM 1795 N N . PRO B 1 4 ? -0.459 -17.422 5.633 1 92.44 4 PRO B N 1
ATOM 1796 C CA . PRO B 1 4 ? 0.049 -18.766 5.906 1 92.44 4 PRO B CA 1
ATOM 1797 C C . PRO B 1 4 ? 0.844 -18.844 7.207 1 92.44 4 PRO B C 1
ATOM 1799 O O . PRO B 1 4 ? 1.536 -17.891 7.57 1 92.44 4 PRO B O 1
ATOM 1802 N N . ASP B 1 5 ? 0.829 -19.969 7.875 1 91.12 5 ASP B N 1
ATOM 1803 C CA . ASP B 1 5 ? 1.428 -20.125 9.195 1 91.12 5 ASP B CA 1
ATOM 1804 C C . ASP B 1 5 ? 2.906 -19.75 9.18 1 91.12 5 ASP B C 1
ATOM 1806 O O . ASP B 1 5 ? 3.387 -19.047 10.07 1 91.12 5 ASP B O 1
ATOM 1810 N N . ALA B 1 6 ? 3.604 -20.156 8.195 1 90.38 6 ALA B N 1
ATOM 1811 C CA . ALA B 1 6 ? 5.051 -19.953 8.125 1 90.38 6 ALA B CA 1
ATOM 1812 C C . ALA B 1 6 ? 5.395 -18.469 8.047 1 90.38 6 ALA B C 1
ATOM 1814 O O . ALA B 1 6 ? 6.488 -18.047 8.438 1 90.38 6 ALA B O 1
ATOM 1815 N N . HIS B 1 7 ? 4.469 -17.672 7.621 1 93.75 7 HIS B N 1
ATOM 1816 C CA . HIS B 1 7 ? 4.758 -16.266 7.359 1 93.75 7 HIS B CA 1
ATOM 1817 C C . HIS B 1 7 ? 4.012 -15.352 8.328 1 93.75 7 HIS B C 1
ATOM 1819 O O . HIS B 1 7 ? 4.18 -14.133 8.297 1 93.75 7 HIS B O 1
ATOM 1825 N N . ALA B 1 8 ? 3.18 -15.93 9.164 1 94.12 8 ALA B N 1
ATOM 1826 C CA . ALA B 1 8 ? 2.33 -15.141 10.055 1 94.12 8 ALA B CA 1
ATOM 1827 C C . ALA B 1 8 ? 3.121 -14.633 11.258 1 94.12 8 ALA B C 1
ATOM 1829 O O . ALA B 1 8 ? 3.826 -15.398 11.914 1 94.12 8 ALA B O 1
ATOM 1830 N N . GLU B 1 9 ? 3.09 -13.367 11.484 1 93.88 9 GLU B N 1
ATOM 1831 C CA . GLU B 1 9 ? 3.574 -12.773 12.727 1 93.88 9 GLU B CA 1
ATOM 1832 C C . GLU B 1 9 ? 2.422 -12.445 13.664 1 93.88 9 GLU B C 1
ATOM 1834 O O . GLU B 1 9 ? 1.52 -11.68 13.312 1 93.88 9 GLU B O 1
ATOM 1839 N N . ARG B 1 10 ? 2.502 -12.922 14.867 1 90.56 10 ARG B N 1
ATOM 1840 C CA . ARG B 1 10 ? 1.36 -12.805 15.773 1 90.56 10 ARG B CA 1
ATOM 1841 C C . ARG B 1 10 ? 1.75 -12.078 17.062 1 90.56 10 ARG B C 1
ATOM 1843 O O . ARG B 1 10 ? 0.887 -11.734 17.859 1 90.56 10 ARG B O 1
ATOM 1850 N N . ASP B 1 11 ? 3.033 -11.828 17.234 1 93.38 11 ASP B N 1
ATOM 1851 C CA . ASP B 1 11 ? 3.494 -11.133 18.438 1 93.38 11 ASP B CA 1
ATOM 1852 C C . ASP B 1 11 ? 3.145 -9.648 18.375 1 93.38 11 ASP B C 1
ATOM 1854 O O . ASP B 1 11 ? 3.707 -8.906 17.562 1 93.38 11 ASP B O 1
ATOM 1858 N N . PRO B 1 12 ? 2.246 -9.211 19.312 1 92.06 12 PRO B N 1
ATOM 1859 C CA . PRO B 1 12 ? 1.83 -7.805 19.266 1 92.06 12 PRO B CA 1
ATOM 1860 C C . PRO B 1 12 ? 3.006 -6.836 19.375 1 92.06 12 PRO B C 1
ATOM 1862 O O . PRO B 1 12 ? 3.002 -5.785 18.734 1 92.06 12 PRO B O 1
ATOM 1865 N N . ALA B 1 13 ? 3.973 -7.199 20.188 1 94.38 13 ALA B N 1
ATOM 1866 C CA . ALA B 1 13 ? 5.137 -6.328 20.359 1 94.38 13 ALA B CA 1
ATOM 1867 C C . ALA B 1 13 ? 5.93 -6.223 19.062 1 94.38 13 ALA B C 1
ATOM 1869 O O . ALA B 1 13 ? 6.402 -5.141 18.703 1 94.38 13 ALA B O 1
ATOM 1870 N N . ALA B 1 14 ? 6.102 -7.352 18.344 1 96.62 14 ALA B N 1
ATOM 1871 C CA . ALA B 1 14 ? 6.805 -7.359 17.062 1 96.62 14 ALA B CA 1
ATOM 1872 C C . ALA B 1 14 ? 6.047 -6.547 16.016 1 96.62 14 ALA B C 1
ATOM 1874 O O . ALA B 1 14 ? 6.656 -5.824 15.227 1 96.62 14 ALA B O 1
ATOM 1875 N N . LEU B 1 15 ? 4.738 -6.664 16.047 1 97.38 15 LEU B N 1
ATOM 1876 C CA . LEU B 1 15 ? 3.902 -5.938 15.094 1 97.38 15 LEU B CA 1
ATOM 1877 C C . LEU B 1 15 ? 3.984 -4.434 15.344 1 97.38 15 LEU B C 1
ATOM 1879 O O . LEU B 1 15 ? 4.125 -3.65 14.398 1 97.38 15 LEU B O 1
ATOM 1883 N N . ALA B 1 16 ? 3.938 -4.035 16.578 1 96.81 16 ALA B N 1
ATOM 1884 C CA . ALA B 1 16 ? 4.07 -2.621 16.922 1 96.81 16 ALA B CA 1
ATOM 1885 C C . ALA B 1 16 ? 5.438 -2.082 16.516 1 96.81 16 ALA B C 1
ATOM 1887 O O . ALA B 1 16 ? 5.543 -0.976 15.984 1 96.81 16 ALA B O 1
ATOM 1888 N N . THR B 1 17 ? 6.48 -2.863 16.812 1 97.31 17 THR B N 1
ATOM 1889 C CA . THR B 1 17 ? 7.84 -2.484 16.438 1 97.31 17 THR B CA 1
ATOM 1890 C C . THR B 1 17 ? 7.953 -2.293 14.922 1 97.31 17 THR B C 1
ATOM 1892 O O . THR B 1 17 ? 8.578 -1.339 14.461 1 97.31 17 THR B O 1
ATOM 1895 N N . PHE B 1 18 ? 7.359 -3.168 14.18 1 97.94 18 PHE B N 1
ATOM 1896 C CA . PHE B 1 18 ? 7.363 -3.078 12.727 1 97.94 18 PHE B CA 1
ATOM 1897 C C . PHE B 1 18 ? 6.711 -1.781 12.258 1 97.94 18 PHE B C 1
ATOM 1899 O O . PHE B 1 18 ? 7.254 -1.08 11.398 1 97.94 18 PHE B O 1
ATOM 1906 N N . ILE B 1 19 ? 5.523 -1.453 12.805 1 98.31 19 ILE B N 1
ATOM 1907 C CA . ILE B 1 19 ? 4.801 -0.246 12.422 1 98.31 19 ILE B CA 1
ATOM 1908 C C . ILE B 1 19 ? 5.648 0.985 12.727 1 98.31 19 ILE B C 1
ATOM 1910 O O . ILE B 1 19 ? 5.77 1.888 11.898 1 98.31 19 ILE B O 1
ATOM 1914 N N . ARG B 1 20 ? 6.254 0.997 13.883 1 97.75 20 ARG B N 1
ATOM 1915 C CA . ARG B 1 20 ? 7.07 2.139 14.281 1 97.75 20 ARG B CA 1
ATOM 1916 C C . ARG B 1 20 ? 8.273 2.299 13.359 1 97.75 20 ARG B C 1
ATOM 1918 O O . ARG B 1 20 ? 8.711 3.42 13.078 1 97.75 20 ARG B O 1
ATOM 1925 N N . ALA B 1 21 ? 8.789 1.214 12.859 1 96.44 21 ALA B N 1
ATOM 1926 C CA . ALA B 1 21 ? 9.93 1.242 11.945 1 96.44 21 ALA B CA 1
ATOM 1927 C C . ALA B 1 21 ? 9.492 1.629 10.539 1 96.44 21 ALA B C 1
ATOM 1929 O O . ALA B 1 21 ? 10.312 2.045 9.711 1 96.44 21 ALA B O 1
ATOM 1930 N N . ASN B 1 22 ? 8.242 1.439 10.219 1 97.06 22 ASN B N 1
ATOM 1931 C CA . ASN B 1 22 ? 7.66 1.743 8.914 1 97.06 22 ASN B CA 1
ATOM 1932 C C . ASN B 1 22 ? 6.406 2.604 9.047 1 97.06 22 ASN B C 1
ATOM 1934 O O . ASN B 1 22 ? 5.309 2.168 8.688 1 97.06 22 ASN B O 1
ATOM 1938 N N . PRO B 1 23 ? 6.551 3.859 9.438 1 97.88 23 PRO B N 1
ATOM 1939 C CA . PRO B 1 23 ? 5.398 4.668 9.844 1 97.88 23 PRO B CA 1
ATOM 1940 C C . PRO B 1 23 ? 4.602 5.195 8.648 1 97.88 23 PRO B C 1
ATOM 1942 O O . PRO B 1 23 ? 3.514 5.746 8.82 1 97.88 23 PRO B O 1
ATOM 1945 N N . PHE B 1 24 ? 5.203 5.117 7.43 1 97.94 24 PHE B N 1
ATOM 1946 C CA . PHE B 1 24 ? 4.551 5.59 6.215 1 97.94 24 PHE B CA 1
ATOM 1947 C C . PHE B 1 24 ? 3.484 4.602 5.754 1 97.94 24 PHE B C 1
ATOM 1949 O O . PHE B 1 24 ? 3.725 3.799 4.848 1 97.94 24 PHE B O 1
ATOM 1956 N N . GLY B 1 25 ? 2.264 4.672 6.305 1 98.38 25 GLY B N 1
ATOM 1957 C CA . GLY B 1 25 ? 1.184 3.73 6.051 1 98.38 25 GLY B CA 1
ATOM 1958 C C . GLY B 1 25 ? 0.133 4.27 5.098 1 98.38 25 GLY B C 1
ATOM 1959 O O . GLY B 1 25 ? 0.117 5.469 4.797 1 98.38 25 GLY B O 1
ATOM 1960 N N .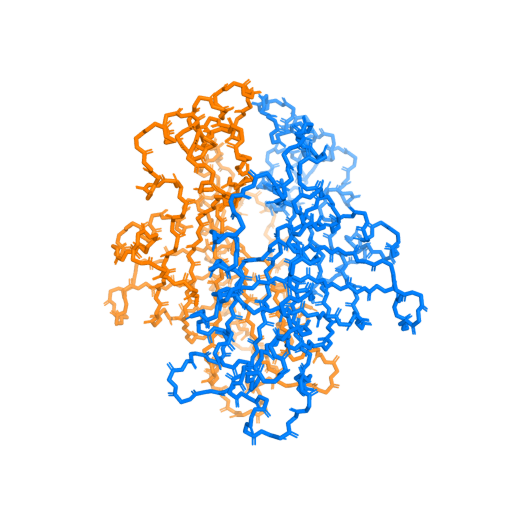 THR B 1 26 ? -0.693 3.354 4.598 1 98.69 26 THR B N 1
ATOM 1961 C CA . THR B 1 26 ? -1.767 3.723 3.68 1 98.69 26 THR B CA 1
ATOM 1962 C C . THR B 1 26 ? -3.131 3.514 4.332 1 98.69 26 THR B C 1
ATOM 1964 O O . THR B 1 26 ? -3.49 2.389 4.684 1 98.69 26 THR B O 1
ATOM 1967 N N . LEU B 1 27 ? -3.895 4.59 4.496 1 98.88 27 LEU B N 1
ATOM 1968 C CA . LEU B 1 27 ? -5.266 4.527 4.996 1 98.88 27 LEU B CA 1
ATOM 1969 C C . LEU B 1 27 ? -6.238 4.191 3.871 1 98.88 27 LEU B C 1
ATOM 1971 O O . LEU B 1 27 ? -6.266 4.871 2.844 1 98.88 27 LEU B O 1
ATOM 1975 N N . THR B 1 28 ? -6.996 3.121 4.055 1 98.88 28 THR B N 1
ATOM 1976 C CA . THR B 1 28 ? -8.023 2.752 3.088 1 98.88 28 THR B CA 1
ATOM 1977 C C . THR B 1 28 ? -9.414 2.828 3.719 1 98.88 28 THR B C 1
ATOM 1979 O O . THR B 1 28 ? -9.625 2.336 4.828 1 98.88 28 THR B O 1
ATOM 1982 N N . THR B 1 29 ? -10.305 3.52 3.061 1 98.75 29 THR B N 1
ATOM 1983 C CA . THR B 1 29 ? -11.711 3.578 3.447 1 98.75 29 THR B CA 1
ATOM 1984 C C . THR B 1 29 ? -12.602 3.113 2.301 1 98.75 29 THR B C 1
ATOM 1986 O O . THR B 1 29 ? -12.18 3.092 1.144 1 98.75 29 THR B O 1
ATOM 1989 N N . SER B 1 30 ? -13.727 2.607 2.623 1 98.56 30 SER B N 1
ATOM 1990 C CA . SER B 1 30 ? -14.812 2.352 1.688 1 98.56 30 SER B CA 1
ATOM 1991 C C . SER B 1 30 ? -16.062 3.152 2.057 1 98.56 30 SER B C 1
ATOM 1993 O O . SER B 1 30 ? -16.812 2.764 2.953 1 98.56 30 SER B O 1
ATOM 1995 N N . ILE B 1 31 ? -16.25 4.273 1.377 1 98.12 31 ILE B N 1
ATOM 1996 C CA . ILE B 1 31 ? -17.359 5.172 1.676 1 98.12 31 ILE B CA 1
ATOM 1997 C C . ILE B 1 31 ? -18.062 5.574 0.379 1 98.12 31 ILE B C 1
ATOM 1999 O O . ILE B 1 31 ? -17.453 6.199 -0.494 1 98.12 31 ILE B O 1
ATOM 2003 N N . ALA B 1 32 ? -19.328 5.184 0.26 1 96.62 32 ALA B N 1
ATOM 2004 C CA . ALA B 1 32 ? -20.094 5.605 -0.906 1 96.62 32 ALA B CA 1
ATOM 2005 C C . ALA B 1 32 ? -20.234 7.125 -0.958 1 96.62 32 ALA B C 1
ATOM 2007 O O . ALA B 1 32 ? -20.438 7.77 0.072 1 96.62 32 ALA B O 1
ATOM 2008 N N . HIS B 1 33 ? -20.047 7.691 -2.068 1 96.81 33 HIS B N 1
ATOM 2009 C CA . HIS B 1 33 ? -20.141 9.125 -2.318 1 96.81 33 HIS B CA 1
ATOM 2010 C C . HIS B 1 33 ? -20.562 9.406 -3.756 1 96.81 33 HIS B C 1
ATOM 2012 O O . HIS B 1 33 ? -20.203 8.664 -4.672 1 96.81 33 HIS B O 1
ATOM 2018 N N . PRO B 1 34 ? -21.312 10.477 -3.957 1 96.19 34 PRO B N 1
ATOM 2019 C CA . PRO B 1 34 ? -21.844 10.742 -5.301 1 96.19 34 PRO B CA 1
ATOM 2020 C C . PRO B 1 34 ? -20.734 11.078 -6.305 1 96.19 34 PRO B C 1
ATOM 2022 O O . PRO B 1 34 ? -20.891 10.82 -7.5 1 96.19 34 PRO B O 1
ATOM 2025 N N . THR B 1 35 ? -19.594 11.664 -5.855 1 96.5 35 THR B N 1
ATOM 2026 C CA . THR B 1 35 ? -18.609 12.148 -6.828 1 96.5 35 THR B CA 1
ATOM 2027 C C . THR B 1 35 ? -17.219 11.633 -6.496 1 96.5 35 THR B C 1
ATOM 2029 O O . THR B 1 35 ? -16.266 11.891 -7.234 1 96.5 35 THR B O 1
ATOM 2032 N N . ILE B 1 36 ? -17.047 11.023 -5.363 1 97.25 36 ILE B N 1
ATOM 2033 C CA . ILE B 1 36 ? -15.758 10.477 -4.949 1 97.25 36 ILE B CA 1
ATOM 2034 C C . ILE B 1 36 ? -15.797 8.953 -5.027 1 97.25 36 ILE B C 1
ATOM 2036 O O . ILE B 1 36 ? -16.781 8.328 -4.617 1 97.25 36 ILE B O 1
ATOM 2040 N N . ASP B 1 37 ? -14.766 8.383 -5.605 1 97.5 37 ASP B N 1
ATOM 2041 C CA . ASP B 1 37 ? -14.703 6.926 -5.68 1 97.5 37 ASP B CA 1
ATOM 2042 C C . ASP B 1 37 ? -14.898 6.301 -4.301 1 97.5 37 ASP B C 1
ATOM 2044 O O . ASP B 1 37 ? -14.398 6.816 -3.299 1 97.5 37 ASP B O 1
ATOM 2048 N N . THR B 1 38 ? -15.594 5.207 -4.281 1 97.88 38 THR B N 1
ATOM 2049 C CA . THR B 1 38 ? -15.938 4.543 -3.025 1 97.88 38 THR B CA 1
ATOM 2050 C C . THR B 1 38 ? -14.672 4.113 -2.281 1 97.88 38 THR B C 1
ATOM 2052 O O . THR B 1 38 ? -14.539 4.367 -1.082 1 97.88 38 THR B O 1
ATOM 2055 N N . LEU B 1 39 ? -13.781 3.441 -2.996 1 98.56 39 LEU B N 1
ATOM 2056 C CA . LEU B 1 39 ? -12.5 3.076 -2.406 1 98.56 39 LEU B CA 1
ATOM 2057 C C . LEU B 1 39 ? -11.508 4.234 -2.496 1 98.56 39 LEU B C 1
ATOM 2059 O O . LEU B 1 39 ? -11.328 4.82 -3.566 1 98.56 39 LEU B O 1
ATOM 2063 N N . GLN B 1 40 ? -11.023 4.602 -1.366 1 98.62 40 GLN B N 1
ATOM 2064 C CA . GLN B 1 40 ? -9.953 5.594 -1.317 1 98.62 40 GLN B CA 1
ATOM 2065 C C . GLN B 1 40 ? -8.773 5.086 -0.497 1 98.62 40 GLN B C 1
ATOM 2067 O O . GLN B 1 40 ? -8.961 4.441 0.538 1 98.62 40 GLN B O 1
ATOM 2072 N N . SER B 1 41 ? -7.57 5.324 -0.974 1 98.56 41 SER B N 1
ATOM 2073 C CA . SER B 1 41 ? -6.344 5.031 -0.242 1 98.56 41 SER B CA 1
ATOM 2074 C C . SER B 1 41 ? -5.402 6.23 -0.23 1 98.56 41 SER B C 1
ATOM 2076 O O . SER B 1 41 ? -5.141 6.828 -1.275 1 98.56 41 SER B O 1
ATOM 2078 N N . THR B 1 42 ? -4.938 6.633 0.942 1 98.56 42 THR B N 1
ATOM 2079 C CA . THR B 1 42 ? -4.031 7.77 1.074 1 98.56 42 THR B CA 1
ATOM 2080 C C . THR B 1 42 ? -2.82 7.402 1.925 1 98.56 42 THR B C 1
ATOM 2082 O O . THR B 1 42 ? -2.963 6.789 2.986 1 98.56 42 THR B O 1
ATOM 2085 N N . HIS B 1 43 ? -1.604 7.688 1.397 1 98.19 43 HIS B N 1
ATOM 2086 C CA . HIS B 1 43 ? -0.386 7.539 2.186 1 98.19 43 HIS B CA 1
ATOM 2087 C C . HIS B 1 43 ? -0.314 8.586 3.291 1 98.19 43 HIS B C 1
ATOM 2089 O O . HIS B 1 43 ? -0.445 9.781 3.027 1 98.19 43 HIS B O 1
ATOM 2095 N N . ILE B 1 44 ? -0.115 8.133 4.508 1 97.81 44 ILE B N 1
ATOM 2096 C CA . ILE B 1 44 ? -0.024 8.953 5.707 1 97.81 44 ILE B CA 1
ATOM 2097 C C . ILE B 1 44 ? 1.146 8.484 6.57 1 97.81 44 ILE B C 1
ATOM 2099 O O . ILE B 1 44 ? 1.396 7.285 6.688 1 97.81 44 ILE B O 1
ATOM 2103 N N . VAL B 1 45 ? 1.884 9.445 7.156 1 98.25 45 VAL B N 1
ATOM 2104 C CA . VAL B 1 45 ? 2.832 9.078 8.203 1 98.25 45 VAL B CA 1
ATOM 2105 C C . VAL B 1 45 ? 2.113 8.992 9.547 1 98.25 45 VAL B C 1
ATOM 2107 O O . VAL B 1 45 ? 1.469 9.945 9.969 1 98.25 45 VAL B O 1
ATOM 2110 N N . TRP B 1 46 ? 2.285 7.852 10.188 1 98.75 46 TRP B N 1
ATOM 2111 C CA . TRP B 1 46 ? 1.479 7.57 11.375 1 98.75 46 TRP B CA 1
ATOM 2112 C C . TRP B 1 46 ? 2.336 7.609 12.633 1 98.75 46 TRP B C 1
ATOM 2114 O O . TRP B 1 46 ? 3.527 7.297 12.594 1 98.75 46 TRP B O 1
ATOM 2124 N N . VAL B 1 47 ? 1.689 8.008 13.695 1 98.69 47 VAL B N 1
ATOM 2125 C CA . VAL B 1 47 ? 2.205 7.82 15.047 1 98.69 47 VAL B CA 1
ATOM 2126 C C . VAL B 1 47 ? 1.425 6.707 15.742 1 98.69 47 VAL B C 1
ATOM 2128 O O . VAL B 1 47 ? 0.191 6.719 15.758 1 98.69 47 VAL B O 1
ATOM 2131 N N . LEU B 1 48 ? 2.105 5.734 16.219 1 98.38 48 LEU B N 1
ATOM 2132 C CA . LEU B 1 48 ? 1.479 4.648 16.969 1 98.38 48 LEU B CA 1
ATOM 2133 C C . LEU B 1 48 ? 1.618 4.871 18.469 1 98.38 48 LEU B C 1
ATOM 2135 O O . LEU B 1 48 ? 2.729 4.836 19.016 1 98.38 48 LEU B O 1
ATOM 2139 N N . ASP B 1 49 ? 0.508 5.035 19.125 1 97.31 49 ASP B N 1
ATOM 2140 C CA . ASP B 1 49 ? 0.49 5.281 20.562 1 97.31 49 ASP B CA 1
ATOM 2141 C C . ASP B 1 49 ? 0.132 4.012 21.328 1 97.31 49 ASP B C 1
ATOM 2143 O O . ASP B 1 49 ? -0.692 3.217 20.875 1 97.31 49 ASP B O 1
ATOM 2147 N N . ASP B 1 50 ? 0.798 3.918 22.5 1 94.94 50 ASP B N 1
ATOM 2148 C CA . ASP B 1 50 ? 0.273 2.98 23.5 1 94.94 50 ASP B CA 1
ATOM 2149 C C . ASP B 1 50 ? -0.998 3.521 24.141 1 94.94 50 ASP B C 1
ATOM 2151 O O . ASP B 1 50 ? -1.023 4.66 24.625 1 94.94 50 ASP B O 1
ATOM 2155 N N . ALA B 1 51 ? -2.02 2.805 24.016 1 93.38 51 ALA B N 1
ATOM 2156 C CA . ALA B 1 51 ? -3.311 3.174 24.594 1 93.38 51 ALA B CA 1
ATOM 2157 C C . ALA B 1 51 ? -3.861 2.053 25.469 1 93.38 51 ALA B C 1
ATOM 2159 O O . ALA B 1 51 ? -4.789 1.344 25.062 1 93.38 51 ALA B O 1
ATOM 2160 N N . PRO B 1 52 ? -3.486 2.012 26.641 1 90.19 52 PRO B N 1
ATOM 2161 C CA . PRO B 1 52 ? -3.854 0.893 27.5 1 90.19 52 PRO B CA 1
ATOM 2162 C C . PRO B 1 52 ? -5.359 0.807 27.75 1 90.19 52 PRO B C 1
ATOM 2164 O O . PRO B 1 52 ? -5.875 -0.265 28.078 1 90.19 52 PRO B O 1
ATOM 2167 N N . SER B 1 53 ? -6.055 1.871 27.609 1 88.88 53 SER B N 1
ATOM 2168 C CA . SER B 1 53 ? -7.496 1.88 27.828 1 88.88 53 SER B CA 1
ATOM 2169 C C . SER B 1 53 ? -8.234 1.222 26.672 1 88.88 53 SER B C 1
ATOM 2171 O O . SER B 1 53 ? -9.406 0.864 26.797 1 88.88 53 SER B O 1
ATOM 2173 N N . GLU B 1 54 ? -7.574 1.103 25.562 1 86.88 54 GLU B N 1
ATOM 2174 C CA . GLU B 1 54 ? -8.18 0.462 24.391 1 86.88 54 GLU B CA 1
ATOM 2175 C C . GLU B 1 54 ? -7.984 -1.052 24.438 1 86.88 54 GLU B C 1
ATOM 2177 O O . GLU B 1 54 ? -6.965 -1.54 24.922 1 86.88 54 GLU B O 1
ATOM 2182 N N . PRO B 1 55 ? -8.914 -1.825 23.969 1 83.69 55 PRO B N 1
ATOM 2183 C CA . PRO B 1 55 ? -8.797 -3.285 24 1 83.69 55 PRO B CA 1
ATOM 2184 C C . PRO B 1 55 ? -7.496 -3.785 23.375 1 83.69 55 PRO B C 1
ATOM 2186 O O . PRO B 1 55 ? -6.867 -4.707 23.906 1 83.69 55 PRO B O 1
ATOM 2189 N N . SER B 1 56 ? -7.055 -3.219 22.297 1 86.69 56 SER B N 1
ATOM 2190 C CA . SER B 1 56 ? -5.828 -3.635 21.641 1 86.69 56 SER B CA 1
ATOM 2191 C C . SER B 1 56 ? -4.598 -3.039 22.312 1 86.69 56 SER B C 1
ATOM 2193 O O . SER B 1 56 ? -3.473 -3.482 22.078 1 86.69 56 SER B O 1
ATOM 2195 N N . GLY B 1 57 ? -4.867 -1.957 23.047 1 92.88 57 GLY B N 1
ATOM 2196 C CA . GLY B 1 57 ? -3.777 -1.242 23.688 1 92.88 57 GLY B CA 1
ATOM 2197 C C . GLY B 1 57 ? -3.053 -0.294 22.75 1 92.88 57 GLY B C 1
ATOM 2198 O O . GLY B 1 57 ? -2.018 0.272 23.109 1 92.88 57 GLY B O 1
ATOM 2199 N N . LEU B 1 58 ? -3.566 -0.123 21.484 1 96.75 58 LEU B N 1
ATOM 2200 C CA . LEU B 1 58 ? -2.867 0.675 20.484 1 96.75 58 LEU B CA 1
ATOM 2201 C C . LEU B 1 58 ? -3.809 1.687 19.844 1 96.75 58 LEU B C 1
ATOM 2203 O O . LEU B 1 58 ? -5.004 1.425 19.703 1 96.75 58 LEU B O 1
ATOM 2207 N N . LEU B 1 59 ? -3.311 2.805 19.516 1 97.94 59 LEU B N 1
ATOM 2208 C CA . LEU B 1 59 ? -3.998 3.879 18.812 1 97.94 59 LEU B CA 1
ATOM 2209 C C . LEU B 1 59 ? -3.105 4.473 17.734 1 97.94 59 LEU B C 1
ATOM 2211 O O . LEU B 1 59 ? -1.942 4.797 17.984 1 97.94 59 LEU B O 1
ATOM 2215 N N . LEU B 1 60 ? -3.654 4.531 16.531 1 98.44 60 LEU B N 1
ATOM 2216 C CA . LEU B 1 60 ? -2.959 5.207 15.438 1 98.44 60 LEU B CA 1
ATOM 2217 C C . LEU B 1 60 ? -3.449 6.645 15.289 1 98.44 60 LEU B C 1
ATOM 2219 O O . LEU B 1 60 ? -4.652 6.906 15.367 1 98.44 60 LEU B O 1
ATOM 2223 N N . ARG B 1 61 ? -2.5 7.574 15.117 1 98.69 61 ARG B N 1
ATOM 2224 C CA . ARG B 1 61 ? -2.834 8.961 14.82 1 98.69 61 ARG B CA 1
ATOM 2225 C C . ARG B 1 61 ? -2.127 9.438 13.555 1 98.69 61 ARG B C 1
ATOM 2227 O O . ARG B 1 61 ? -0.954 9.125 13.336 1 98.69 61 ARG B O 1
ATOM 2234 N N . GLY B 1 62 ? -2.791 10.109 12.719 1 98.56 62 GLY B N 1
ATOM 2235 C CA . GLY B 1 62 ? -2.26 10.727 11.516 1 98.56 62 GLY B CA 1
ATOM 2236 C C . GLY B 1 62 ? -3.08 11.906 11.031 1 98.56 62 GLY B C 1
ATOM 2237 O O . GLY B 1 62 ? -3.971 12.375 11.742 1 98.56 62 GLY B O 1
ATOM 2238 N N . HIS B 1 63 ? -2.693 12.461 9.914 1 98.62 63 HIS B N 1
ATOM 2239 C CA . HIS B 1 63 ? -3.439 13.57 9.328 1 98.62 63 HIS B CA 1
ATOM 2240 C C . HIS B 1 63 ? -3.367 13.539 7.809 1 98.62 63 HIS B C 1
ATOM 2242 O O . HIS B 1 63 ? -2.494 12.883 7.238 1 98.62 63 HIS B O 1
ATOM 2248 N N . LEU B 1 64 ? -4.309 14.117 7.191 1 97.69 64 LEU B N 1
ATOM 2249 C CA . LEU B 1 64 ? -4.289 14.305 5.742 1 97.69 64 LEU B CA 1
ATOM 2250 C C . LEU B 1 64 ? -4.871 15.664 5.367 1 97.69 64 LEU B C 1
ATOM 2252 O O . LEU B 1 64 ? -5.477 16.344 6.203 1 97.69 64 LEU B O 1
ATOM 2256 N N . ALA B 1 65 ? -4.609 16.078 4.152 1 97.75 65 ALA B N 1
ATOM 2257 C CA . ALA B 1 65 ? -5.105 17.375 3.674 1 97.75 65 ALA B CA 1
ATOM 2258 C C . ALA B 1 65 ? -6.629 17.422 3.715 1 97.75 65 ALA B C 1
ATOM 2260 O O . ALA B 1 65 ? -7.301 16.453 3.357 1 97.75 65 ALA B O 1
ATOM 2261 N N . ARG B 1 66 ? -7.141 18.516 4.168 1 96.69 66 ARG B N 1
ATOM 2262 C CA . ARG B 1 66 ? -8.586 18.719 4.172 1 96.69 66 ARG B CA 1
ATOM 2263 C C . ARG B 1 66 ? -9.156 18.594 2.764 1 96.69 66 ARG B C 1
ATOM 2265 O O . ARG B 1 66 ? -10.281 18.109 2.588 1 96.69 66 ARG B O 1
ATOM 2272 N N . ALA B 1 67 ? -8.406 18.984 1.757 1 97 67 ALA B N 1
ATOM 2273 C CA . ALA B 1 67 ? -8.836 18.969 0.363 1 97 67 ALA B CA 1
ATOM 2274 C C . ALA B 1 67 ? -8.758 17.562 -0.219 1 97 67 ALA B C 1
ATOM 2276 O O . ALA B 1 67 ? -9.25 17.312 -1.32 1 97 67 ALA B O 1
ATOM 2277 N N . ASN B 1 68 ? -8.164 16.641 0.487 1 98.12 68 ASN B N 1
ATOM 2278 C CA . ASN B 1 68 ? -8.086 15.242 0.056 1 98.12 68 ASN B CA 1
ATOM 2279 C C . ASN B 1 68 ? -9.477 14.633 -0.114 1 98.12 68 ASN B C 1
ATOM 2281 O O . ASN B 1 68 ? -10.289 14.672 0.808 1 98.12 68 ASN B O 1
ATOM 2285 N N . PRO B 1 69 ? -9.758 14.062 -1.312 1 98.31 69 PRO B N 1
ATOM 2286 C CA . PRO B 1 69 ? -11.07 13.453 -1.521 1 98.31 69 PRO B CA 1
ATOM 2287 C C . PRO B 1 69 ? -11.438 12.445 -0.43 1 98.31 69 PRO B C 1
ATOM 2289 O O . PRO B 1 69 ? -12.602 12.336 -0.055 1 98.31 69 PRO B O 1
ATOM 2292 N N . GLN B 1 70 ? -10.531 11.766 0.068 1 98.56 70 GLN B N 1
ATOM 2293 C CA . GLN B 1 70 ? -10.805 10.805 1.128 1 98.56 70 GLN B CA 1
ATOM 2294 C C . GLN B 1 70 ? -11.273 11.5 2.4 1 98.56 70 GLN B C 1
ATOM 2296 O O . GLN B 1 70 ? -12.219 11.047 3.053 1 98.56 70 GLN B O 1
ATOM 2301 N N . ALA B 1 71 ? -10.586 12.586 2.779 1 98.25 71 ALA B N 1
ATOM 2302 C CA . ALA B 1 71 ? -11.023 13.383 3.918 1 98.25 71 ALA B CA 1
ATOM 2303 C C . ALA B 1 71 ? -12.445 13.914 3.709 1 98.25 71 ALA B C 1
ATOM 2305 O O . ALA B 1 71 ? -13.281 13.844 4.617 1 98.25 71 ALA B O 1
ATOM 2306 N N . GLN B 1 72 ? -12.672 14.352 2.5 1 97.94 72 GLN B N 1
ATOM 2307 C CA . GLN B 1 72 ? -13.992 14.883 2.166 1 97.94 72 GLN B CA 1
ATOM 2308 C C . GLN B 1 72 ? -15.062 13.797 2.279 1 97.94 72 GLN B C 1
ATOM 2310 O O . GLN B 1 72 ? -16.156 14.055 2.791 1 97.94 72 GLN B O 1
ATOM 2315 N N . ALA B 1 73 ? -14.758 12.641 1.808 1 98.31 73 ALA B N 1
ATOM 2316 C CA . ALA B 1 73 ? -15.703 11.531 1.884 1 98.31 73 ALA B CA 1
ATOM 2317 C C . ALA B 1 73 ? -15.984 11.148 3.334 1 98.31 73 ALA B C 1
ATOM 2319 O O . ALA B 1 73 ? -17.125 10.875 3.701 1 98.31 73 ALA B O 1
ATOM 2320 N N . MET B 1 74 ? -14.961 11.094 4.152 1 98.25 74 MET B N 1
ATOM 2321 C CA . MET B 1 74 ? -15.133 10.758 5.562 1 98.25 74 MET B CA 1
ATOM 2322 C C . MET B 1 74 ? -16.016 11.789 6.266 1 98.25 74 MET B C 1
ATOM 2324 O O . MET B 1 74 ? -16.953 11.43 6.98 1 98.25 74 MET B O 1
ATOM 2328 N N . ILE B 1 75 ? -15.695 13.055 6.043 1 96.94 75 ILE B N 1
ATOM 2329 C CA . ILE B 1 75 ? -16.438 14.141 6.676 1 96.94 75 ILE B CA 1
ATOM 2330 C C . ILE B 1 75 ? -17.891 14.102 6.219 1 96.94 75 ILE B C 1
ATOM 2332 O O . ILE B 1 75 ? -18.812 14.227 7.039 1 96.94 75 ILE B O 1
ATOM 2336 N N . ALA B 1 76 ? -18.094 13.891 4.922 1 96.88 76 ALA B N 1
ATOM 2337 C CA . ALA B 1 76 ? -19.438 13.812 4.383 1 96.88 76 ALA B CA 1
ATOM 2338 C C . ALA B 1 76 ? -20.219 12.648 4.996 1 96.88 76 ALA B C 1
ATOM 2340 O O . ALA B 1 76 ? -21.406 12.758 5.273 1 96.88 76 ALA B O 1
ATOM 2341 N N . SER B 1 77 ? -19.562 11.555 5.129 1 97.19 77 SER B N 1
ATOM 2342 C CA . SER B 1 77 ? -20.188 10.367 5.707 1 97.19 77 SER B CA 1
ATOM 2343 C C . SER B 1 77 ? -20.641 10.625 7.141 1 97.19 77 SER B C 1
ATOM 2345 O O . SER B 1 77 ? -21.719 10.203 7.543 1 97.19 77 SER B O 1
ATOM 2347 N N . LEU B 1 78 ? -19.781 11.273 7.957 1 96.06 78 LEU B N 1
ATOM 2348 C CA . LEU B 1 78 ? -20.125 11.617 9.336 1 96.06 78 LEU B CA 1
ATOM 2349 C C . LEU B 1 78 ? -21.391 12.477 9.383 1 96.06 78 LEU B C 1
ATOM 2351 O O . LEU B 1 78 ? -22.297 12.219 10.18 1 96.06 78 LEU B O 1
ATOM 2355 N N . ALA B 1 79 ? -21.422 13.469 8.523 1 94.19 79 ALA B N 1
ATOM 2356 C CA . ALA B 1 79 ? -22.578 14.383 8.477 1 94.19 79 ALA B CA 1
ATOM 2357 C C . ALA B 1 79 ? -23.828 13.648 8.031 1 94.19 79 ALA B C 1
ATOM 2359 O O . ALA B 1 79 ? -24.906 13.836 8.617 1 94.19 79 ALA B O 1
ATOM 2360 N N . ALA B 1 80 ? -23.703 12.82 7.023 1 94 80 ALA B N 1
ATOM 2361 C CA . ALA B 1 80 ? -24.859 12.141 6.418 1 94 80 ALA B CA 1
ATOM 2362 C C . ALA B 1 80 ? -25.5 11.164 7.398 1 94 80 ALA B C 1
ATOM 2364 O O . ALA B 1 80 ? -26.703 10.93 7.348 1 94 80 ALA B O 1
ATOM 2365 N N . HIS B 1 81 ? -24.75 10.617 8.273 1 92.56 81 HIS B N 1
ATOM 2366 C CA . HIS B 1 81 ? -25.266 9.586 9.172 1 92.56 81 HIS B CA 1
ATOM 2367 C C . HIS B 1 81 ? -25.359 10.102 10.602 1 92.56 81 HIS B C 1
ATOM 2369 O O . HIS B 1 81 ? -25.578 9.32 11.539 1 92.56 81 HIS B O 1
ATOM 2375 N N . ASP B 1 82 ? -25.156 11.367 10.805 1 90.31 82 ASP B N 1
ATOM 2376 C CA . ASP B 1 82 ? -25.234 12.047 12.094 1 90.31 82 ASP B CA 1
ATOM 2377 C C . ASP B 1 82 ? -24.344 11.375 13.125 1 90.31 82 ASP B C 1
ATOM 2379 O O . ASP B 1 82 ? -24.781 11.039 14.227 1 90.31 82 ASP B O 1
ATOM 2383 N N . LEU B 1 83 ? -23.141 11.039 12.656 1 85.19 83 LEU B N 1
ATOM 2384 C CA . LEU B 1 83 ? -22.141 10.414 13.523 1 85.19 83 LEU B CA 1
ATOM 2385 C C . LEU B 1 83 ? -21.281 11.469 14.211 1 85.19 83 LEU B C 1
ATOM 2387 O O . LEU B 1 83 ? -20.938 12.477 13.609 1 85.19 83 LEU B O 1
ATOM 2391 N N . GLU B 1 84 ? -21.047 11.281 15.523 1 84.75 84 GLU B N 1
ATOM 2392 C CA . GLU B 1 84 ? -20.266 12.211 16.328 1 84.75 84 GLU B CA 1
ATOM 2393 C C . GLU B 1 84 ? -18.766 11.984 16.141 1 84.75 84 GLU B C 1
ATOM 2395 O O . GLU B 1 84 ? -18.062 11.609 17.078 1 84.75 84 GLU B O 1
ATOM 2400 N N . GLY B 1 85 ? -18.266 11.992 14.953 1 91.81 85 GLY B N 1
ATOM 2401 C CA . GLY B 1 85 ? -16.844 12.094 14.695 1 91.81 85 GLY B CA 1
ATOM 2402 C C . GLY B 1 85 ? -16.203 10.766 14.328 1 91.81 85 GLY B C 1
ATOM 2403 O O . GLY B 1 85 ? -15.117 10.734 13.766 1 91.81 85 GLY B O 1
ATOM 2404 N N . GLU B 1 86 ? -16.891 9.641 14.617 1 96.06 86 GLU B N 1
ATOM 2405 C CA . GLU B 1 86 ? -16.344 8.312 14.344 1 96.06 86 GLU B CA 1
ATOM 2406 C C . GLU B 1 86 ? -17.094 7.633 13.195 1 96.06 86 GLU B C 1
ATOM 2408 O O . GLU B 1 86 ? -18.328 7.625 13.18 1 96.06 86 GLU B O 1
ATOM 2413 N N . LEU B 1 87 ? -16.359 7.086 12.273 1 97.56 87 LEU B N 1
ATOM 2414 C CA . LEU B 1 87 ? -16.969 6.398 11.141 1 97.56 87 LEU B CA 1
ATOM 2415 C C . LEU B 1 87 ? -17.672 5.117 11.594 1 97.56 87 LEU B C 1
ATOM 2417 O O . LEU B 1 87 ? -17.281 4.52 12.602 1 97.56 87 LEU B O 1
ATOM 2421 N N . ALA B 1 88 ? -18.641 4.703 10.836 1 95.31 88 ALA B N 1
ATOM 2422 C CA . ALA B 1 88 ? -19.438 3.543 11.195 1 95.31 88 ALA B CA 1
ATOM 2423 C C . ALA B 1 88 ? -18.688 2.244 10.922 1 95.31 88 ALA B C 1
ATOM 2425 O O . ALA B 1 88 ? -18.812 1.276 11.68 1 95.31 88 ALA B O 1
ATOM 2426 N N . ASP B 1 89 ? -17.938 2.217 9.844 1 95.44 89 ASP B N 1
ATOM 2427 C CA . ASP B 1 89 ? -17.266 0.99 9.414 1 95.44 89 ASP B CA 1
ATOM 2428 C C . ASP B 1 89 ? -15.773 1.048 9.711 1 95.44 89 ASP B C 1
ATOM 2430 O O . ASP B 1 89 ? -15.195 2.133 9.805 1 95.44 89 ASP B O 1
ATOM 2434 N N . ASP B 1 90 ? -15.156 -0.136 9.812 1 97.62 90 ASP B N 1
ATOM 2435 C CA . ASP B 1 90 ? -13.711 -0.225 10.016 1 97.62 90 ASP B CA 1
ATOM 2436 C C . ASP B 1 90 ? -12.953 0.331 8.805 1 97.62 90 ASP B C 1
ATOM 2438 O O . ASP B 1 90 ? -13.414 0.205 7.672 1 97.62 90 ASP B O 1
ATOM 2442 N N . VAL B 1 91 ? -11.875 0.94 9.125 1 98.75 91 VAL B N 1
ATOM 2443 C CA . VAL B 1 91 ? -10.906 1.301 8.094 1 98.75 91 VAL B CA 1
ATOM 2444 C C . VAL B 1 91 ? -9.734 0.323 8.125 1 98.75 91 VAL B C 1
ATOM 2446 O O . VAL B 1 91 ? -9.617 -0.495 9.039 1 98.75 91 VAL B O 1
ATOM 2449 N N . LEU B 1 92 ? -8.961 0.327 7.047 1 98.88 92 LEU B N 1
ATOM 2450 C CA . LEU B 1 92 ? -7.762 -0.498 6.93 1 98.88 92 LEU B CA 1
ATOM 2451 C C . LEU B 1 92 ? -6.523 0.37 6.746 1 98.88 92 LEU B C 1
ATOM 2453 O O . LEU B 1 92 ? -6.5 1.256 5.891 1 98.88 92 LEU B O 1
ATOM 2457 N N . VAL B 1 93 ? -5.531 0.219 7.637 1 98.88 93 VAL B N 1
ATOM 2458 C CA . VAL B 1 93 ? -4.227 0.85 7.453 1 98.88 93 VAL B CA 1
ATOM 2459 C C . VAL B 1 93 ? -3.174 -0.216 7.16 1 98.88 93 VAL B C 1
ATOM 2461 O O . VAL B 1 93 ? -3.021 -1.173 7.926 1 98.88 93 VAL B O 1
ATOM 2464 N N . LEU B 1 94 ? -2.514 -0.032 6.043 1 98.81 94 LEU B N 1
ATOM 2465 C CA . LEU B 1 94 ? -1.498 -0.982 5.602 1 98.81 94 LEU B CA 1
ATOM 2466 C C . LEU B 1 94 ? -0.1 -0.388 5.742 1 98.81 94 LEU B C 1
ATOM 2468 O O . LEU B 1 94 ? 0.169 0.703 5.234 1 98.81 94 LEU B O 1
ATOM 2472 N N . PHE B 1 95 ? 0.76 -1.064 6.5 1 98.69 95 PHE B N 1
ATOM 2473 C CA . PHE B 1 95 ? 2.176 -0.73 6.613 1 98.69 95 PHE B CA 1
ATOM 2474 C C . PHE B 1 95 ? 3.033 -1.764 5.895 1 98.69 95 PHE B C 1
ATOM 2476 O O . PHE B 1 95 ? 2.896 -2.967 6.133 1 98.69 95 PHE B O 1
ATOM 2483 N N . THR B 1 96 ? 3.857 -1.32 4.996 1 97.44 96 THR B N 1
ATOM 2484 C CA . THR B 1 96 ? 4.727 -2.207 4.23 1 97.44 96 THR B CA 1
ATOM 2485 C C . THR B 1 96 ? 6.188 -1.797 4.379 1 97.44 96 THR B C 1
ATOM 2487 O O . THR B 1 96 ? 6.512 -0.607 4.348 1 97.44 96 THR B O 1
ATOM 2490 N N . SER B 1 97 ? 7.039 -2.803 4.602 1 95.5 97 SER B N 1
ATOM 2491 C CA . SER B 1 97 ? 8.469 -2.521 4.598 1 95.5 97 SER B CA 1
ATOM 2492 C C . SER B 1 97 ? 8.922 -1.981 3.244 1 95.5 97 SER B C 1
ATOM 2494 O O . SER B 1 97 ? 8.422 -2.402 2.201 1 95.5 97 SER B O 1
ATOM 2496 N N . GLN B 1 98 ? 9.898 -1.097 3.299 1 89.12 98 GLN B N 1
ATOM 2497 C CA . GLN B 1 98 ? 10.461 -0.549 2.07 1 89.12 98 GLN B CA 1
ATOM 2498 C C . GLN B 1 98 ? 11.328 -1.58 1.357 1 89.12 98 GLN B C 1
ATOM 2500 O O . GLN B 1 98 ? 11.656 -1.416 0.181 1 89.12 98 GLN B O 1
ATOM 2505 N N . THR B 1 99 ? 11.656 -2.582 2.092 1 89.56 99 THR B N 1
ATOM 2506 C CA . THR B 1 99 ? 12.523 -3.615 1.543 1 89.56 99 THR B CA 1
ATOM 2507 C C . THR B 1 99 ? 11.711 -4.828 1.098 1 89.56 99 THR B C 1
ATOM 2509 O O . THR B 1 99 ? 11.18 -5.562 1.93 1 89.56 99 THR B O 1
ATOM 2512 N N . HIS B 1 100 ? 11.516 -4.992 -0.143 1 93.75 100 HIS B N 1
ATOM 2513 C CA . HIS B 1 100 ? 10.898 -6.168 -0.747 1 93.75 100 HIS B CA 1
ATOM 2514 C C . HIS B 1 100 ? 11.547 -6.5 -2.088 1 93.75 100 HIS B C 1
ATOM 2516 O O . HIS B 1 100 ? 12.156 -5.633 -2.721 1 93.75 100 HIS B O 1
ATOM 2522 N N . SER B 1 101 ? 11.438 -7.77 -2.479 1 94.5 101 SER B N 1
ATOM 2523 C CA . SER B 1 101 ? 12.195 -8.117 -3.674 1 94.5 101 SER B CA 1
ATOM 2524 C C . SER B 1 101 ? 11.719 -9.438 -4.27 1 94.5 101 SER B C 1
ATOM 2526 O O . SER B 1 101 ? 11.289 -10.336 -3.543 1 94.5 101 SER B O 1
ATOM 2528 N N . TYR B 1 102 ? 11.875 -9.477 -5.598 1 95.62 102 TYR B N 1
ATOM 2529 C CA . TYR B 1 102 ? 11.789 -10.734 -6.34 1 95.62 102 TYR B CA 1
ATOM 2530 C C . TYR B 1 102 ? 12.906 -11.688 -5.922 1 95.62 102 TYR B C 1
ATOM 2532 O O . TYR B 1 102 ? 14.047 -11.266 -5.719 1 95.62 102 TYR B O 1
ATOM 2540 N N . VAL B 1 103 ? 12.57 -12.953 -5.707 1 95.44 103 VAL B N 1
ATOM 2541 C CA . VAL B 1 103 ? 13.531 -14.023 -5.461 1 95.44 103 VAL B CA 1
ATOM 2542 C C . VAL B 1 103 ? 13.531 -14.992 -6.641 1 95.44 103 VAL B C 1
ATOM 2544 O O . VAL B 1 103 ? 12.602 -15.789 -6.793 1 95.44 103 VAL B O 1
ATOM 2547 N N . PRO B 1 104 ? 14.547 -14.938 -7.438 1 96.19 104 PRO B N 1
ATOM 2548 C CA . PRO B 1 104 ? 14.578 -15.828 -8.602 1 96.19 104 PRO B CA 1
ATOM 2549 C C . PRO B 1 104 ? 14.891 -17.281 -8.234 1 96.19 104 PRO B C 1
ATOM 2551 O O . PRO B 1 104 ? 15.625 -17.531 -7.281 1 96.19 104 PRO B O 1
ATOM 2554 N N . PRO B 1 105 ? 14.344 -18.234 -9.023 1 96.38 105 PRO B N 1
ATOM 2555 C CA . PRO B 1 105 ? 14.609 -19.641 -8.758 1 96.38 105 PRO B CA 1
ATOM 2556 C C . PRO B 1 105 ? 16.094 -19.969 -8.734 1 96.38 105 PRO B C 1
ATOM 2558 O O . PRO B 1 105 ? 16.531 -20.859 -7.996 1 96.38 105 PRO B O 1
ATOM 2561 N N . ARG B 1 106 ? 16.938 -19.281 -9.461 1 95.62 106 ARG B N 1
ATOM 2562 C CA . ARG B 1 106 ? 18.375 -19.578 -9.531 1 95.62 106 ARG B CA 1
ATOM 2563 C C . ARG B 1 106 ? 19.016 -19.438 -8.156 1 95.62 106 ARG B C 1
ATOM 2565 O O . ARG B 1 106 ? 20.125 -19.922 -7.941 1 95.62 106 ARG B O 1
ATOM 2572 N N . TRP B 1 107 ? 18.375 -18.719 -7.227 1 95.56 107 TRP B N 1
ATOM 2573 C CA . TRP B 1 107 ? 18.906 -18.578 -5.879 1 95.56 107 TRP B CA 1
ATOM 2574 C C . TRP B 1 107 ? 18.5 -19.75 -5 1 95.56 107 TRP B C 1
ATOM 2576 O O . TRP B 1 107 ? 18.828 -19.797 -3.811 1 95.56 107 TRP B O 1
ATOM 2586 N N . MET B 1 108 ? 17.812 -20.734 -5.527 1 96 108 MET B N 1
ATOM 2587 C CA . MET B 1 108 ? 17.297 -21.875 -4.77 1 96 108 MET B CA 1
ATOM 2588 C C . MET B 1 108 ? 17.797 -23.188 -5.367 1 96 108 MET B C 1
ATOM 2590 O O . MET B 1 108 ? 17.047 -23.891 -6.039 1 96 108 MET B O 1
ATOM 2594 N N . PRO B 1 109 ? 18.969 -23.594 -5.012 1 94.62 109 PRO B N 1
ATOM 2595 C CA . PRO B 1 109 ? 19.609 -24.734 -5.664 1 94.62 109 PRO B CA 1
ATOM 2596 C C . PRO B 1 109 ? 18.875 -26.047 -5.391 1 94.62 109 PRO B C 1
ATOM 2598 O O . PRO B 1 109 ? 18.781 -26.906 -6.273 1 94.62 109 PRO B O 1
ATOM 2601 N N . ALA B 1 110 ? 18.438 -26.25 -4.238 1 94.5 110 ALA B N 1
ATOM 2602 C CA . ALA B 1 110 ? 17.719 -27.484 -3.934 1 94.5 110 ALA B CA 1
ATOM 2603 C C . ALA B 1 110 ? 16.438 -27.578 -4.762 1 94.5 110 ALA B C 1
ATOM 2605 O O . ALA B 1 110 ? 16.125 -28.656 -5.285 1 94.5 110 ALA B O 1
ATOM 2606 N N . GLY B 1 111 ? 15.711 -26.5 -4.852 1 94.31 111 GLY B N 1
ATOM 2607 C CA . GLY B 1 111 ? 14.516 -26.469 -5.688 1 94.31 111 GLY B CA 1
ATOM 2608 C C . GLY B 1 111 ? 14.812 -26.688 -7.16 1 94.31 111 GLY B C 1
ATOM 2609 O O . GLY B 1 111 ? 14.094 -27.422 -7.84 1 94.31 111 GLY B O 1
ATOM 2610 N N . MET B 1 112 ? 15.836 -26.094 -7.594 1 94.69 112 MET B N 1
ATOM 2611 C CA . MET B 1 112 ? 16.25 -26.25 -8.984 1 94.69 112 MET B CA 1
ATOM 2612 C C . MET B 1 112 ? 16.609 -27.703 -9.297 1 94.69 112 MET B C 1
ATOM 2614 O O . MET B 1 112 ? 16.203 -28.234 -10.336 1 94.69 112 MET B O 1
ATOM 2618 N N . ALA B 1 113 ? 17.328 -28.312 -8.391 1 94.81 113 ALA B N 1
ATOM 2619 C CA . ALA B 1 113 ? 17.75 -29.688 -8.578 1 94.81 113 ALA B CA 1
ATOM 2620 C C . ALA B 1 113 ? 16.547 -30.625 -8.617 1 94.81 113 ALA B C 1
ATOM 2622 O O . ALA B 1 113 ? 16.516 -31.562 -9.422 1 94.81 113 ALA B O 1
ATOM 2623 N N . SER B 1 114 ? 15.625 -30.406 -7.805 1 94.94 114 SER B N 1
ATOM 2624 C CA . SER B 1 114 ? 14.469 -31.281 -7.703 1 94.94 114 SER B CA 1
ATOM 2625 C C . SER B 1 114 ? 13.43 -30.953 -8.766 1 94.94 114 SER B C 1
ATOM 2627 O O . SER B 1 114 ? 12.523 -31.766 -9.023 1 94.94 114 SER B O 1
ATOM 2629 N N . GLY B 1 115 ? 13.445 -29.75 -9.266 1 95.31 115 GLY B N 1
ATOM 2630 C CA . GLY B 1 115 ? 12.43 -29.266 -10.188 1 95.31 115 GLY B CA 1
ATOM 2631 C C . GLY B 1 115 ? 11.172 -28.781 -9.484 1 95.31 115 GLY B C 1
ATOM 2632 O O . GLY B 1 115 ? 10.156 -28.531 -10.133 1 95.31 115 GLY B O 1
ATOM 2633 N N . ARG B 1 116 ? 11.195 -28.75 -8.18 1 95.38 116 ARG B N 1
ATOM 2634 C CA . ARG B 1 116 ? 10.086 -28.25 -7.371 1 95.38 116 ARG B CA 1
ATOM 2635 C C . ARG B 1 116 ? 10.359 -26.828 -6.879 1 95.38 116 ARG B C 1
ATOM 2637 O O . ARG B 1 116 ? 10.586 -26.609 -5.688 1 95.38 116 ARG B O 1
ATOM 2644 N N . VAL B 1 117 ? 10.32 -25.859 -7.855 1 95.06 117 VAL B N 1
ATOM 2645 C CA . VAL B 1 117 ? 10.672 -24.484 -7.523 1 95.06 117 VAL B CA 1
ATOM 2646 C C . VAL B 1 117 ? 9.82 -23.516 -8.344 1 95.06 117 VAL B C 1
ATOM 2648 O O . VAL B 1 117 ? 9.375 -23.859 -9.445 1 95.06 117 VAL B O 1
ATOM 2651 N N . ALA B 1 118 ? 9.508 -22.469 -7.793 1 95.62 118 ALA B N 1
ATOM 2652 C CA . ALA B 1 118 ? 8.898 -21.297 -8.438 1 95.62 118 ALA B CA 1
ATOM 2653 C C . ALA B 1 118 ? 9.461 -20 -7.883 1 95.62 118 ALA B C 1
ATOM 2655 O O . ALA B 1 118 ? 9.93 -19.953 -6.738 1 95.62 118 ALA B O 1
ATOM 2656 N N . PRO B 1 119 ? 9.508 -18.969 -8.758 1 96.31 119 PRO B N 1
ATOM 2657 C CA . PRO B 1 119 ? 9.891 -17.672 -8.188 1 96.31 119 PRO B CA 1
ATOM 2658 C C . PRO B 1 119 ? 8.945 -17.203 -7.086 1 96.31 119 PRO B C 1
ATOM 2660 O O . PRO B 1 119 ? 7.844 -17.734 -6.949 1 96.31 119 PRO B O 1
ATOM 2663 N N . THR B 1 120 ? 9.414 -16.312 -6.305 1 94.62 120 THR B N 1
ATOM 2664 C CA . THR B 1 120 ? 8.562 -15.734 -5.266 1 94.62 120 THR B CA 1
ATOM 2665 C C . THR B 1 120 ? 8.961 -14.297 -4.969 1 94.62 120 THR B C 1
ATOM 2667 O O . THR B 1 120 ? 9.812 -13.727 -5.656 1 94.62 120 THR B O 1
ATOM 2670 N N . TRP B 1 121 ? 8.203 -13.648 -4.176 1 96.25 121 TRP B N 1
ATOM 2671 C CA . TRP B 1 121 ? 8.43 -12.281 -3.723 1 96.25 121 TRP B CA 1
ATOM 2672 C C . TRP B 1 121 ? 8.492 -12.211 -2.199 1 96.25 121 TRP B C 1
ATOM 2674 O O . TRP B 1 121 ? 7.633 -12.766 -1.511 1 96.25 121 TRP B O 1
ATOM 2684 N N . GLN B 1 122 ? 9.594 -11.656 -1.706 1 95.94 122 GLN B N 1
ATOM 2685 C CA . GLN B 1 122 ? 9.727 -11.477 -0.264 1 95.94 122 GLN B CA 1
ATOM 2686 C C . GLN B 1 122 ? 9.352 -10.062 0.158 1 95.94 122 GLN B C 1
ATOM 2688 O O . GLN B 1 122 ? 9.711 -9.094 -0.51 1 95.94 122 GLN B O 1
ATOM 2693 N N . PHE B 1 123 ? 8.594 -9.984 1.187 1 96.75 123 PHE B N 1
ATOM 2694 C CA . PHE B 1 123 ? 8.156 -8.703 1.733 1 96.75 123 PHE B CA 1
ATOM 2695 C C . PHE B 1 123 ? 7.637 -8.875 3.156 1 96.75 123 PHE B C 1
ATOM 2697 O O . PHE B 1 123 ? 7.426 -10 3.615 1 96.75 123 PHE B O 1
ATOM 2704 N N . SER B 1 124 ? 7.477 -7.816 3.902 1 97.06 124 SER B N 1
ATOM 2705 C CA . SER B 1 124 ? 6.82 -7.762 5.203 1 97.06 124 SER B CA 1
ATOM 2706 C C . SER B 1 124 ? 5.789 -6.641 5.258 1 97.06 124 SER B C 1
ATOM 2708 O O . SER B 1 124 ? 6.023 -5.551 4.738 1 97.06 124 SER B O 1
ATOM 2710 N N . ALA B 1 125 ? 4.695 -6.965 5.809 1 98.31 125 ALA B N 1
ATOM 2711 C CA . ALA B 1 125 ? 3.615 -5.984 5.914 1 98.31 125 ALA B CA 1
ATOM 2712 C C . ALA B 1 125 ? 2.756 -6.242 7.148 1 98.31 125 ALA B C 1
ATOM 2714 O O . ALA B 1 125 ? 2.693 -7.371 7.641 1 98.31 125 ALA B O 1
ATOM 2715 N N . VAL B 1 126 ? 2.176 -5.211 7.668 1 98.5 126 VAL B N 1
ATOM 2716 C CA . VAL B 1 126 ? 1.226 -5.27 8.773 1 98.5 126 VAL B CA 1
ATOM 2717 C C . VAL B 1 126 ? -0.052 -4.523 8.398 1 98.5 126 VAL B C 1
ATOM 2719 O O . VAL B 1 126 ? 0.005 -3.412 7.863 1 98.5 126 VAL B O 1
ATOM 2722 N N . GLN B 1 127 ? -1.163 -5.152 8.586 1 98.38 127 GLN B N 1
ATOM 2723 C CA . GLN B 1 127 ? -2.465 -4.523 8.391 1 98.38 127 GLN B CA 1
ATOM 2724 C C . GLN B 1 127 ? -3.166 -4.277 9.727 1 98.38 127 GLN B C 1
ATOM 2726 O O . GLN B 1 127 ? -3.15 -5.133 10.609 1 98.38 127 GLN B O 1
ATOM 2731 N N . VAL B 1 128 ? -3.707 -3.092 9.836 1 98.25 128 VAL B N 1
ATOM 2732 C CA . VAL B 1 128 ? -4.445 -2.682 11.031 1 98.25 128 VAL B CA 1
ATOM 2733 C C . VAL B 1 128 ? -5.891 -2.359 10.656 1 98.25 128 VAL B C 1
ATOM 2735 O O . VAL B 1 128 ? -6.141 -1.601 9.719 1 98.25 128 VAL B O 1
ATOM 2738 N N . TYR B 1 129 ? -6.793 -2.99 11.383 1 98.06 129 TYR B N 1
ATOM 2739 C CA . TYR B 1 129 ? -8.211 -2.67 11.25 1 98.06 129 TYR B CA 1
ATOM 2740 C C . TYR B 1 129 ? -8.719 -1.955 12.5 1 98.06 129 TYR B C 1
ATOM 2742 O O . TYR B 1 129 ? -8.336 -2.301 13.617 1 98.06 129 TYR B O 1
ATOM 2750 N N . GLY B 1 130 ? -9.531 -0.987 12.281 1 98 130 GLY B N 1
ATOM 2751 C CA . GLY B 1 130 ? -10.133 -0.304 13.414 1 98 130 GLY B CA 1
ATOM 2752 C C . GLY B 1 130 ? -11.102 0.789 13.008 1 98 130 GLY B C 1
ATOM 2753 O O . GLY B 1 130 ? -11.312 1.03 11.82 1 98 130 GLY B O 1
ATOM 2754 N N . ARG B 1 131 ? -11.711 1.408 14.016 1 96.81 131 ARG B N 1
ATOM 2755 C CA . ARG B 1 131 ? -12.633 2.516 13.781 1 96.81 131 ARG B CA 1
ATOM 2756 C C . ARG B 1 131 ? -11.891 3.85 13.758 1 96.81 131 ARG B C 1
ATOM 2758 O O . ARG B 1 131 ? -11.062 4.117 14.633 1 96.81 131 ARG B O 1
ATOM 2765 N N . ALA B 1 132 ? -12.219 4.605 12.781 1 98.25 132 ALA B N 1
ATOM 2766 C CA . ALA B 1 132 ? -11.539 5.883 12.617 1 98.25 132 ALA B CA 1
ATOM 2767 C C . ALA B 1 132 ? -12.383 7.031 13.164 1 98.25 132 ALA B C 1
ATOM 2769 O O . ALA B 1 132 ? -13.578 7.121 12.867 1 98.25 132 ALA B O 1
ATOM 2770 N N . ARG B 1 133 ? -11.805 7.816 13.969 1 97.62 133 ARG B N 1
ATOM 2771 C CA . ARG B 1 133 ? -12.344 9.117 14.352 1 97.62 133 ARG B CA 1
ATOM 2772 C C . ARG B 1 133 ? -11.719 10.234 13.523 1 97.62 133 ARG B C 1
ATOM 2774 O O . ARG B 1 133 ? -10.492 10.305 13.398 1 97.62 133 ARG B O 1
ATOM 2781 N N . VAL B 1 134 ? -12.547 11.047 12.977 1 97.94 134 VAL B N 1
ATOM 2782 C CA . VAL B 1 134 ? -12.086 12.18 12.18 1 97.94 134 VAL B CA 1
ATOM 2783 C C . VAL B 1 134 ? -12.055 13.438 13.039 1 97.94 134 VAL B C 1
ATOM 2785 O O . VAL B 1 134 ? -13.078 13.836 13.609 1 97.94 134 VAL B O 1
ATOM 2788 N N . VAL B 1 135 ? -10.891 14.039 13.18 1 97.19 135 VAL B N 1
ATOM 2789 C CA . VAL B 1 135 ? -10.711 15.242 13.992 1 97.19 135 VAL B CA 1
ATOM 2790 C C . VAL B 1 135 ? -10.734 16.484 13.102 1 97.19 135 VAL B C 1
ATOM 2792 O O . VAL B 1 135 ? -9.719 16.844 12.5 1 97.19 135 VAL B O 1
ATOM 2795 N N . HIS B 1 136 ? -11.867 17.094 13.023 1 94.5 136 HIS B N 1
ATOM 2796 C CA . HIS B 1 136 ? -12.062 18.297 12.227 1 94.5 136 HIS B CA 1
ATOM 2797 C C . HIS B 1 136 ? -13.031 19.25 12.914 1 94.5 136 HIS B C 1
ATOM 2799 O O . HIS B 1 136 ? -13.82 18.844 13.758 1 94.5 136 HIS B O 1
ATOM 2805 N N . SER B 1 137 ? -12.812 20.5 12.656 1 87.62 137 SER B N 1
ATOM 2806 C CA . SER B 1 137 ? -13.703 21.469 13.281 1 87.62 137 SER B CA 1
ATOM 2807 C C . SER B 1 137 ? -14.984 21.641 12.469 1 87.62 137 SER B C 1
ATOM 2809 O O . SER B 1 137 ? -14.938 21.859 11.258 1 87.62 137 SER B O 1
ATOM 2811 N N . ARG B 1 138 ? -16.141 21.484 13.219 1 77.88 138 ARG B N 1
ATOM 2812 C CA . ARG B 1 138 ? -17.453 21.656 12.609 1 77.88 138 ARG B CA 1
ATOM 2813 C C . ARG B 1 138 ? -17.953 23.094 12.773 1 77.88 138 ARG B C 1
ATOM 2815 O O . ARG B 1 138 ? -18.938 23.484 12.148 1 77.88 138 ARG B O 1
ATOM 2822 N N . SER B 1 139 ? -17.219 23.75 13.695 1 82 139 SER B N 1
ATOM 2823 C CA . SER B 1 139 ? -17.594 25.125 13.977 1 82 139 SER B CA 1
ATOM 2824 C C . SER B 1 139 ? -16.391 25.938 14.445 1 82 139 SER B C 1
ATOM 2826 O O . SER B 1 139 ? -15.359 25.375 14.797 1 82 139 SER B O 1
ATOM 2828 N N . GLU B 1 140 ? -16.531 27.172 14.352 1 82.44 140 GLU B N 1
ATOM 2829 C CA . GLU B 1 140 ? -15.469 28.062 14.836 1 82.44 140 GLU B CA 1
ATOM 2830 C C . GLU B 1 140 ? -15.203 27.859 16.328 1 82.44 140 GLU B C 1
ATOM 2832 O O . GLU B 1 140 ? -14.062 27.938 16.781 1 82.44 140 GLU B O 1
ATOM 2837 N N . GLU B 1 141 ? -16.266 27.656 17.094 1 82.88 141 GLU B N 1
ATOM 2838 C CA . GLU B 1 141 ? -16.172 27.453 18.531 1 82.88 141 GLU B CA 1
ATOM 2839 C C . GLU B 1 141 ? -15.352 26.203 18.859 1 82.88 141 GLU B C 1
ATOM 2841 O O . GLU B 1 141 ? -14.617 26.172 19.844 1 82.88 141 GLU B O 1
ATOM 2846 N N . ALA B 1 142 ? -15.453 25.234 18 1 83.69 142 ALA B N 1
ATOM 2847 C CA . ALA B 1 142 ? -14.781 23.953 18.25 1 83.69 142 ALA B CA 1
ATOM 2848 C C . ALA B 1 142 ? -13.383 23.938 17.641 1 83.69 142 ALA B C 1
ATOM 2850 O O . ALA B 1 142 ? -12.633 22.984 17.828 1 83.69 142 ALA B O 1
ATOM 2851 N N . ARG B 1 143 ? -13.008 24.984 17.031 1 89.75 143 ARG B N 1
ATOM 2852 C CA . ARG B 1 143 ? -11.758 25.047 16.281 1 89.75 143 ARG B CA 1
ATOM 2853 C C . ARG B 1 143 ? -10.547 24.953 17.203 1 89.75 143 ARG B C 1
ATOM 2855 O O . ARG B 1 143 ? -9.539 24.344 16.844 1 89.75 143 ARG B O 1
ATOM 2862 N N . GLY B 1 144 ? -10.68 25.516 18.328 1 92.5 144 GLY B N 1
ATOM 2863 C CA . GLY B 1 144 ? -9.562 25.531 19.25 1 92.5 144 GLY B CA 1
ATOM 2864 C C . GLY B 1 144 ? -9.086 24.141 19.641 1 92.5 144 GLY B C 1
ATOM 2865 O O . GLY B 1 144 ? -7.887 23.859 19.594 1 92.5 144 GLY B O 1
ATOM 2866 N N . GLU B 1 145 ? -9.969 23.312 20.031 1 93.88 145 GLU B N 1
ATOM 2867 C CA . GLU B 1 145 ? -9.641 21.953 20.438 1 93.88 145 GLU B CA 1
ATOM 2868 C C . GLU B 1 145 ? -9.055 21.156 19.281 1 93.88 145 GLU B C 1
ATOM 2870 O O . GLU B 1 145 ? -8.086 20.406 19.469 1 93.88 145 GLU B O 1
ATOM 2875 N N . THR B 1 146 ? -9.672 21.328 18.141 1 95.81 146 THR B N 1
ATOM 2876 C CA . THR B 1 146 ? -9.18 20.656 16.953 1 95.81 146 THR B CA 1
ATOM 2877 C C . THR B 1 146 ? -7.75 21.094 16.625 1 95.81 146 THR B C 1
ATOM 2879 O O . THR B 1 146 ? -6.887 20.25 16.375 1 95.81 146 THR B O 1
ATOM 2882 N N . ASP B 1 147 ? -7.504 22.375 16.703 1 96.44 147 ASP B N 1
ATOM 2883 C CA . ASP B 1 147 ? -6.176 22.906 16.406 1 96.44 147 ASP B CA 1
ATOM 2884 C C . ASP B 1 147 ? -5.145 22.375 17.391 1 96.44 147 ASP B C 1
ATOM 2886 O O . ASP B 1 147 ? -4.023 22.047 17.016 1 96.44 147 ASP B O 1
ATOM 2890 N N . ALA B 1 148 ? -5.551 22.375 18.625 1 96.94 148 ALA B N 1
ATOM 2891 C CA . ALA B 1 148 ? -4.645 21.875 19.656 1 96.94 148 ALA B CA 1
ATOM 2892 C C . ALA B 1 148 ? -4.281 20.406 19.391 1 96.94 148 ALA B C 1
ATOM 2894 O O . ALA B 1 148 ? -3.117 20.016 19.516 1 96.94 148 ALA B O 1
ATOM 2895 N N . TRP B 1 149 ? -5.223 19.625 19.078 1 97.56 149 TRP B N 1
ATOM 2896 C CA . TRP B 1 149 ? -4.988 18.219 18.781 1 97.56 149 TRP B CA 1
ATOM 2897 C C . TRP B 1 149 ? -4.039 18.062 17.594 1 97.56 149 TRP B C 1
ATOM 2899 O O . TRP B 1 149 ? -3.086 17.281 17.641 1 97.56 149 TRP B O 1
ATOM 2909 N N . LEU B 1 150 ? -4.32 18.812 16.547 1 98.12 150 LEU B N 1
ATOM 2910 C CA . LEU B 1 150 ? -3.525 18.734 15.336 1 98.12 150 LEU B CA 1
ATOM 2911 C C . LEU B 1 150 ? -2.09 19.172 15.586 1 98.12 150 LEU B C 1
ATOM 2913 O O . LEU B 1 150 ? -1.146 18.578 15.062 1 98.12 150 LEU B O 1
ATOM 2917 N N . ARG B 1 151 ? -1.915 20.188 16.359 1 97.56 151 ARG B N 1
ATOM 2918 C CA . ARG B 1 151 ? -0.576 20.656 16.703 1 97.56 151 ARG B CA 1
ATOM 2919 C C . ARG B 1 151 ? 0.208 19.594 17.453 1 97.56 151 ARG B C 1
ATOM 2921 O O . ARG B 1 151 ? 1.394 19.391 17.188 1 97.56 151 ARG B O 1
ATOM 2928 N N . ARG B 1 152 ? -0.466 19 18.375 1 98 152 ARG B N 1
ATOM 2929 C CA . ARG B 1 152 ? 0.181 17.906 19.109 1 98 152 ARG B CA 1
ATOM 2930 C C . ARG B 1 152 ? 0.56 16.781 18.156 1 98 152 ARG B C 1
ATOM 2932 O O . ARG B 1 152 ? 1.655 16.219 18.266 1 98 152 ARG B O 1
ATOM 2939 N N . MET B 1 153 ? -0.302 16.438 17.312 1 97.56 153 MET B N 1
ATOM 2940 C CA . MET B 1 153 ? -0.083 15.359 16.359 1 97.56 153 MET B CA 1
ATOM 2941 C C . MET B 1 153 ? 1.112 15.656 15.461 1 97.56 153 MET B C 1
ATOM 2943 O O . MET B 1 153 ? 2.008 14.82 15.32 1 97.56 153 MET B O 1
ATOM 2947 N N . VAL B 1 154 ? 1.149 16.828 14.82 1 98.12 154 VAL B N 1
ATOM 2948 C CA . VAL B 1 154 ? 2.234 17.156 13.898 1 98.12 154 VAL B CA 1
ATOM 2949 C C . VAL B 1 154 ? 3.543 17.297 14.672 1 98.12 154 VAL B C 1
ATOM 2951 O O . VAL B 1 154 ? 4.613 16.953 14.164 1 98.12 154 VAL B O 1
ATOM 2954 N N . GLY B 1 155 ? 3.459 17.812 15.883 1 98.25 155 GLY B N 1
ATOM 2955 C CA . GLY B 1 155 ? 4.633 17.859 16.75 1 98.25 155 GLY B CA 1
ATOM 2956 C C . GLY B 1 155 ? 5.211 16.484 17.031 1 98.25 155 GLY B C 1
ATOM 2957 O O . GLY B 1 155 ? 6.41 16.266 16.859 1 98.25 155 GLY B O 1
ATOM 2958 N N . ASP B 1 156 ? 4.348 15.547 17.5 1 98.5 156 ASP B N 1
ATOM 2959 C CA . ASP B 1 156 ? 4.77 14.18 17.797 1 98.5 156 ASP B CA 1
ATOM 2960 C C . ASP B 1 156 ? 5.367 13.516 16.562 1 98.5 156 ASP B C 1
ATOM 2962 O O . ASP B 1 156 ? 6.387 12.828 16.656 1 98.5 156 ASP B O 1
ATOM 2966 N N . LEU B 1 157 ? 4.715 13.727 15.445 1 98.31 157 LEU B N 1
ATOM 2967 C CA . LEU B 1 157 ? 5.172 13.148 14.188 1 98.31 157 LEU B CA 1
ATOM 2968 C C . LEU B 1 157 ? 6.555 13.68 13.812 1 98.31 157 LEU B C 1
ATOM 2970 O O . LEU B 1 157 ? 7.434 12.906 13.422 1 98.31 157 LEU B O 1
ATOM 2974 N N . THR B 1 158 ? 6.715 14.984 13.906 1 98.25 158 THR B N 1
ATOM 2975 C CA . THR B 1 158 ? 7.996 15.609 13.594 1 98.25 158 THR B CA 1
ATOM 2976 C C . THR B 1 158 ? 9.094 15.094 14.516 1 98.25 158 THR B C 1
ATOM 2978 O O . THR B 1 158 ? 10.172 14.727 14.055 1 98.25 158 THR B O 1
ATOM 2981 N N . ASP B 1 159 ? 8.789 15.023 15.812 1 98.06 159 ASP B N 1
ATOM 2982 C CA . ASP B 1 159 ? 9.766 14.523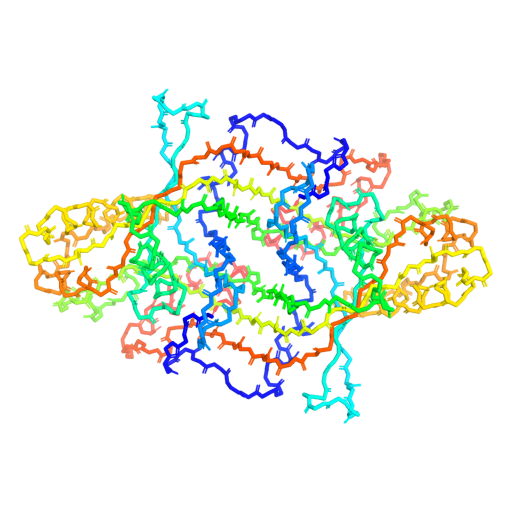 16.781 1 98.06 159 ASP B CA 1
ATOM 2983 C C . ASP B 1 159 ? 10.164 13.078 16.453 1 98.06 159 ASP B C 1
ATOM 2985 O O . ASP B 1 159 ? 11.344 12.727 16.531 1 98.06 159 ASP B O 1
ATOM 2989 N N . GLN B 1 160 ? 9.242 12.281 16.109 1 98.06 160 GLN B N 1
ATOM 2990 C CA . GLN B 1 160 ? 9.469 10.891 15.742 1 98.06 160 GLN B CA 1
ATOM 2991 C C . GLN B 1 160 ? 10.438 10.781 14.57 1 98.06 160 GLN B C 1
ATOM 2993 O O . GLN B 1 160 ? 11.438 10.062 14.648 1 98.06 160 GLN B O 1
ATOM 2998 N N . GLU B 1 161 ? 10.188 11.516 13.492 1 97.62 161 GLU B N 1
ATOM 2999 C CA . GLU B 1 161 ? 10.977 11.367 12.266 1 97.62 161 GLU B CA 1
ATOM 3000 C C . GLU B 1 161 ? 12.328 12.062 12.398 1 97.62 161 GLU B C 1
ATOM 3002 O O . GLU B 1 161 ? 13.328 11.586 11.859 1 97.62 161 GLU B O 1
ATOM 3007 N N . GLU B 1 162 ? 12.344 13.242 13.125 1 97.25 162 GLU B N 1
ATOM 3008 C CA . GLU B 1 162 ? 13.617 13.906 13.383 1 97.25 162 GLU B CA 1
ATOM 3009 C C . GLU B 1 162 ? 14.539 13.023 14.219 1 97.25 162 GLU B C 1
ATOM 3011 O O . GLU B 1 162 ? 15.742 12.945 13.953 1 97.25 162 GLU B O 1
ATOM 3016 N N . ALA B 1 163 ? 13.969 12.352 15.188 1 95.81 163 ALA B N 1
ATOM 3017 C CA . ALA B 1 163 ? 14.773 11.461 16.016 1 95.81 163 ALA B CA 1
ATOM 3018 C C . ALA B 1 163 ? 15.375 10.336 15.188 1 95.81 163 ALA B C 1
ATOM 3020 O O . ALA B 1 163 ? 16.531 9.961 15.391 1 95.81 163 ALA B O 1
ATOM 3021 N N . ARG B 1 164 ? 14.711 9.82 14.234 1 92.12 164 ARG B N 1
ATOM 3022 C CA . ARG B 1 164 ? 15.141 8.703 13.398 1 92.12 164 ARG B CA 1
ATOM 3023 C C . ARG B 1 164 ? 16.281 9.125 12.477 1 92.12 164 ARG B C 1
ATOM 3025 O O . ARG B 1 164 ? 17.109 8.289 12.078 1 92.12 164 ARG B O 1
ATOM 3032 N N . THR B 1 165 ? 16.312 10.383 12.141 1 90.5 165 THR B N 1
ATOM 3033 C CA . THR B 1 165 ? 17.312 10.859 11.195 1 90.5 165 THR B CA 1
ATOM 3034 C C . THR B 1 165 ? 18.359 11.727 11.906 1 90.5 165 THR B C 1
ATOM 3036 O O . THR B 1 165 ? 19.078 12.492 11.266 1 90.5 165 THR B O 1
ATOM 3039 N N . HIS B 1 166 ? 18.297 11.711 13.227 1 91.31 166 HIS B N 1
ATOM 3040 C CA . HIS B 1 166 ? 19.219 12.461 14.07 1 91.31 166 HIS B CA 1
ATOM 3041 C C . HIS B 1 166 ? 19.094 13.961 13.844 1 91.31 166 HIS B C 1
ATOM 3043 O O . HIS B 1 166 ? 20.094 14.68 13.82 1 91.31 166 HIS B O 1
ATOM 3049 N N . GLY B 1 167 ? 17.859 14.336 13.562 1 93.12 167 GLY B N 1
ATOM 3050 C CA . GLY B 1 167 ? 17.531 15.75 13.461 1 93.12 167 GLY B CA 1
ATOM 3051 C C . GLY B 1 167 ? 17.031 16.344 14.766 1 93.12 167 GLY B C 1
ATOM 3052 O O . GLY B 1 167 ? 16.719 15.609 15.703 1 93.12 167 GLY B O 1
ATOM 3053 N N . THR B 1 168 ? 16.969 17.766 14.727 1 94.62 168 THR B N 1
ATOM 3054 C CA . THR B 1 168 ? 16.562 18.422 15.961 1 94.62 168 THR B CA 1
ATOM 3055 C C . THR B 1 168 ? 15.477 19.453 15.695 1 94.62 168 THR B C 1
ATOM 3057 O O . THR B 1 168 ? 15.031 20.156 16.625 1 94.62 168 THR B O 1
ATOM 3060 N N . TRP B 1 169 ? 15.102 19.578 14.484 1 97.06 169 TRP B N 1
ATOM 3061 C CA . TRP B 1 169 ? 14.102 20.578 14.148 1 97.06 169 TRP B CA 1
ATOM 3062 C C . TRP B 1 169 ? 12.766 20.281 14.82 1 97.06 169 TRP B C 1
ATOM 3064 O O . TRP B 1 169 ? 12.375 19.109 14.93 1 97.06 169 TRP B O 1
ATOM 3074 N N . ARG B 1 170 ? 12.07 21.312 15.273 1 97.5 170 ARG B N 1
ATOM 3075 C CA . ARG B 1 17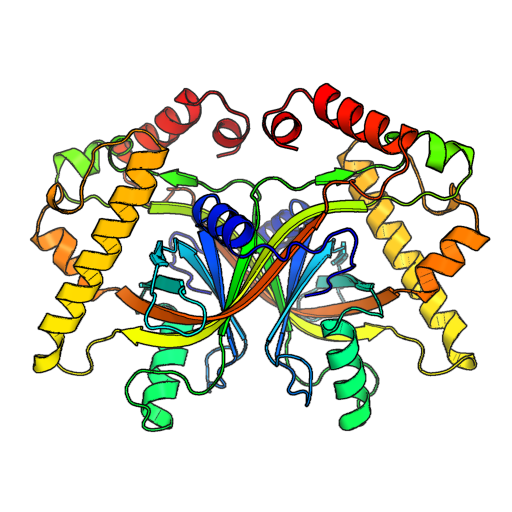0 ? 10.75 21.203 15.898 1 97.5 170 ARG B CA 1
ATOM 3076 C C . ARG B 1 170 ? 9.75 22.141 15.219 1 97.5 170 ARG B C 1
ATOM 3078 O O . ARG B 1 170 ? 10.141 23.156 14.641 1 97.5 170 ARG B O 1
ATOM 3085 N N . VAL B 1 171 ? 8.477 21.797 15.391 1 97.31 171 VAL B N 1
ATOM 3086 C CA . VAL B 1 171 ? 7.406 22.562 14.75 1 97.31 171 VAL B CA 1
ATOM 3087 C C . VAL B 1 171 ? 7.48 24.016 15.195 1 97.31 171 VAL B C 1
ATOM 3089 O O . VAL B 1 171 ? 7.234 24.938 14.398 1 97.31 171 VAL B O 1
ATOM 3092 N N . ASP B 1 172 ? 7.867 24.25 16.422 1 95.69 172 ASP B N 1
ATOM 3093 C CA . ASP B 1 172 ? 7.918 25.594 16.984 1 95.69 172 ASP B CA 1
ATOM 3094 C C . ASP B 1 172 ? 9.07 26.406 16.375 1 95.69 172 ASP B C 1
ATOM 3096 O O . ASP B 1 172 ? 9.164 27.609 16.578 1 95.69 172 ASP B O 1
ATOM 3100 N N . ASN B 1 173 ? 9.945 25.766 15.594 1 96.12 173 ASN B N 1
ATOM 3101 C CA . ASN B 1 173 ? 11 26.484 14.883 1 96.12 173 ASN B CA 1
ATOM 3102 C C . ASN B 1 173 ? 10.453 27.25 13.695 1 96.12 173 ASN B C 1
ATOM 3104 O O . ASN B 1 173 ? 11.109 28.156 13.172 1 96.12 173 ASN B O 1
ATOM 3108 N N . ALA B 1 174 ? 9.32 26.891 13.219 1 96.88 174 ALA B N 1
ATOM 3109 C CA . ALA B 1 174 ? 8.664 27.609 12.125 1 96.88 174 ALA B CA 1
ATOM 3110 C C . ALA B 1 174 ? 7.883 28.812 12.656 1 96.88 174 ALA B C 1
ATOM 3112 O O . ALA B 1 174 ? 7.504 28.844 13.828 1 96.88 174 ALA B O 1
ATOM 3113 N N . ARG B 1 175 ? 7.672 29.781 11.781 1 97.19 175 ARG B N 1
ATOM 3114 C CA . ARG B 1 175 ? 6.84 30.922 12.148 1 97.19 175 ARG B CA 1
ATOM 3115 C C . ARG B 1 175 ? 5.434 30.469 12.531 1 97.19 175 ARG B C 1
ATOM 3117 O O . ARG B 1 175 ? 4.812 29.672 11.82 1 97.19 175 ARG B O 1
ATOM 3124 N N . GLU B 1 176 ? 4.926 31 13.555 1 96.56 176 GLU B N 1
ATOM 3125 C CA . GLU B 1 176 ? 3.633 30.594 14.102 1 96.56 176 GLU B CA 1
ATOM 3126 C C . GLU B 1 176 ? 2.516 30.781 13.078 1 96.56 176 GLU B C 1
ATOM 3128 O O . GLU B 1 176 ? 1.639 29.938 12.938 1 96.56 176 GLU B O 1
ATOM 3133 N N . GLY B 1 177 ? 2.518 31.969 12.484 1 96.62 177 GLY B N 1
ATOM 3134 C CA . GLY B 1 177 ? 1.503 32.219 11.477 1 96.62 177 GLY B CA 1
ATOM 3135 C C . GLY B 1 177 ? 1.497 31.188 10.367 1 96.62 177 GLY B C 1
ATOM 3136 O O . GLY B 1 177 ? 0.433 30.797 9.891 1 96.62 177 GLY B O 1
ATOM 3137 N N . TYR B 1 178 ? 2.709 30.797 9.969 1 97.06 178 TYR B N 1
ATOM 3138 C CA . TYR B 1 178 ? 2.85 29.781 8.93 1 97.06 178 TYR B CA 1
ATOM 3139 C C . TYR B 1 178 ? 2.309 28.438 9.398 1 97.06 178 TYR B C 1
ATOM 3141 O O . TYR B 1 178 ? 1.522 27.797 8.695 1 97.06 178 TYR B O 1
ATOM 3149 N N . THR B 1 179 ? 2.633 28.031 10.586 1 97.06 179 THR B N 1
ATOM 3150 C CA . THR B 1 179 ? 2.176 26.766 11.164 1 97.06 179 THR B CA 1
ATOM 3151 C C . THR B 1 179 ? 0.659 26.766 11.312 1 97.06 179 THR B C 1
ATOM 3153 O O . THR B 1 179 ? 0.001 25.766 11 1 97.06 179 THR B O 1
ATOM 3156 N N . ASN B 1 180 ? 0.127 27.875 11.758 1 96.12 180 ASN B N 1
ATOM 3157 C CA . ASN B 1 180 ? -1.32 28 11.914 1 96.12 180 ASN B CA 1
ATOM 3158 C C . ASN B 1 180 ? -2.039 27.797 10.578 1 96.12 180 ASN B C 1
ATOM 3160 O O . ASN B 1 180 ? -3.078 27.125 10.523 1 96.12 180 ASN B O 1
ATOM 3164 N N . ALA B 1 181 ? -1.495 28.406 9.594 1 96.56 181 ALA B N 1
ATOM 3165 C CA . ALA B 1 181 ? -2.094 28.266 8.266 1 96.56 181 ALA B CA 1
ATOM 3166 C C . ALA B 1 181 ? -2.068 26.812 7.805 1 96.56 181 ALA B C 1
ATOM 3168 O O . ALA B 1 181 ? -3.043 26.328 7.23 1 96.56 181 ALA B O 1
ATOM 3169 N N . LEU B 1 182 ? -0.964 26.109 8.047 1 97 182 LEU B N 1
ATOM 3170 C CA . LEU B 1 182 ? -0.844 24.703 7.656 1 97 182 LEU B CA 1
ATOM 3171 C C . LEU B 1 182 ? -1.827 23.844 8.43 1 97 182 LEU B C 1
ATOM 3173 O O . LEU B 1 182 ? -2.461 22.953 7.859 1 97 182 LEU B O 1
ATOM 3177 N N . ILE B 1 183 ? -1.977 24.094 9.695 1 97.06 183 ILE B N 1
ATOM 3178 C CA . ILE B 1 183 ? -2.857 23.328 10.57 1 97.06 183 ILE B CA 1
ATOM 3179 C C . ILE B 1 183 ? -4.301 23.453 10.086 1 97.06 183 ILE B C 1
ATOM 3181 O O . ILE B 1 183 ? -5.055 22.484 10.094 1 97.06 183 ILE B O 1
ATOM 3185 N N . LYS B 1 184 ? -4.715 24.609 9.633 1 94.88 184 LYS B N 1
ATOM 3186 C CA . LYS B 1 184 ? -6.07 24.859 9.141 1 94.88 184 LYS B CA 1
ATOM 3187 C C . LYS B 1 184 ? -6.352 24.047 7.879 1 94.88 184 LYS B C 1
ATOM 3189 O O . LYS B 1 184 ? -7.512 23.781 7.547 1 94.88 184 LYS B O 1
ATOM 3194 N N . GLY B 1 185 ? -5.309 23.625 7.195 1 96.44 185 GLY B N 1
ATOM 3195 C CA . GLY B 1 185 ? -5.453 22.938 5.926 1 96.44 185 GLY B CA 1
ATOM 3196 C C . GLY B 1 185 ? -5.504 21.422 6.07 1 96.44 185 GLY B C 1
ATOM 3197 O O . GLY B 1 185 ? -5.598 20.703 5.074 1 96.44 185 GLY B O 1
ATOM 3198 N N . ILE B 1 186 ? -5.465 20.938 7.344 1 97.62 186 ILE B N 1
ATOM 3199 C CA . ILE B 1 186 ? -5.41 19.484 7.484 1 97.62 186 ILE B CA 1
ATOM 3200 C C . ILE B 1 186 ? -6.523 19.016 8.422 1 97.62 186 ILE B C 1
ATOM 3202 O O . ILE B 1 186 ? -7.145 19.828 9.109 1 97.62 186 ILE B O 1
ATOM 3206 N N . VAL B 1 187 ? -6.84 17.719 8.336 1 97.69 187 VAL B N 1
ATOM 3207 C CA . VAL B 1 187 ? -7.746 17 9.219 1 97.69 187 VAL B CA 1
ATOM 3208 C C . VAL B 1 187 ? -7.004 15.844 9.898 1 97.69 187 VAL B C 1
ATOM 3210 O O . VAL B 1 187 ? -6.09 15.258 9.312 1 97.69 187 VAL B O 1
ATOM 3213 N N . GLY B 1 188 ? -7.344 15.633 11.164 1 98.31 188 GLY B N 1
ATOM 3214 C CA . GLY B 1 188 ? -6.75 14.523 11.891 1 98.31 188 GLY B CA 1
ATOM 3215 C C . GLY B 1 188 ? -7.535 13.234 11.758 1 98.31 188 GLY B C 1
ATOM 3216 O O . GLY B 1 188 ? -8.734 13.258 11.477 1 98.31 188 GLY B O 1
ATOM 3217 N N . VAL B 1 189 ? -6.91 12.156 11.914 1 98.62 189 VAL B N 1
ATOM 3218 C CA . VAL B 1 189 ? -7.539 10.844 11.969 1 98.62 189 VAL B CA 1
ATOM 3219 C C . VAL B 1 189 ? -6.938 10.023 13.109 1 98.62 189 VAL B C 1
ATOM 3221 O O . VAL B 1 189 ? -5.719 9.977 13.273 1 98.62 189 VAL B O 1
ATOM 3224 N N . GLU B 1 190 ? -7.77 9.492 13.891 1 97.75 190 GLU B N 1
ATOM 3225 C CA . GLU B 1 190 ? -7.41 8.508 14.906 1 97.75 190 GLU B CA 1
ATOM 3226 C C . GLU B 1 190 ? -8.047 7.152 14.609 1 97.75 190 GLU B C 1
ATOM 3228 O O . GLU B 1 190 ? -9.25 7.062 14.375 1 97.75 190 GLU B O 1
ATOM 3233 N N . VAL B 1 191 ? -7.25 6.129 14.672 1 98.25 191 VAL B N 1
ATOM 3234 C CA . VAL B 1 191 ? -7.789 4.789 14.461 1 98.25 191 VAL B CA 1
ATOM 3235 C C . VAL B 1 191 ? -7.645 3.967 15.742 1 98.25 191 VAL B C 1
ATOM 3237 O O . VAL B 1 191 ? -6.527 3.656 16.156 1 98.25 191 VAL B O 1
ATOM 3240 N N . ARG B 1 192 ? -8.75 3.664 16.312 1 97.19 192 ARG B N 1
ATOM 3241 C CA . ARG B 1 192 ? -8.758 2.705 17.422 1 97.19 192 ARG B CA 1
ATOM 3242 C C . ARG B 1 192 ? -8.586 1.28 16.906 1 97.19 192 ARG B C 1
ATOM 3244 O O . ARG B 1 192 ? -9.5 0.718 16.297 1 97.19 192 ARG B O 1
ATOM 3251 N N . VAL B 1 193 ? -7.449 0.667 17.234 1 96.81 193 VAL B N 1
ATOM 3252 C CA . VAL B 1 193 ? -7.051 -0.594 16.625 1 96.81 193 VAL B CA 1
ATOM 3253 C C . VAL B 1 193 ? -7.91 -1.731 17.172 1 96.81 193 VAL B C 1
ATOM 3255 O O . VAL B 1 193 ? -7.992 -1.925 18.391 1 96.81 193 VAL B O 1
ATOM 3258 N N . ARG B 1 194 ? -8.523 -2.395 16.312 1 95.62 194 ARG B N 1
ATOM 3259 C CA . ARG B 1 194 ? -9.32 -3.568 16.672 1 95.62 194 ARG B CA 1
ATOM 3260 C C . ARG B 1 194 ? -8.562 -4.855 16.344 1 95.62 194 ARG B C 1
ATOM 3262 O O . ARG B 1 194 ? -8.633 -5.824 17.109 1 95.62 194 ARG B O 1
ATOM 3269 N N . LYS B 1 195 ? -7.961 -4.883 15.242 1 95.5 195 LYS B N 1
ATOM 3270 C CA . LYS B 1 195 ? -7.277 -6.059 14.719 1 95.5 195 LYS B CA 1
ATOM 3271 C C . LYS B 1 195 ? -5.965 -5.676 14.039 1 95.5 195 LYS B C 1
ATOM 3273 O O . LYS B 1 195 ? -5.895 -4.668 13.328 1 95.5 195 LYS B O 1
ATOM 3278 N N . ILE B 1 196 ? -4.934 -6.43 14.375 1 96.38 196 ILE B N 1
ATOM 3279 C CA . ILE B 1 196 ? -3.621 -6.242 13.766 1 96.38 196 ILE B CA 1
ATOM 3280 C C . ILE B 1 196 ? -3.094 -7.582 13.258 1 96.38 196 ILE B C 1
ATOM 3282 O O . ILE B 1 196 ? -3.143 -8.586 13.969 1 96.38 196 ILE B O 1
ATOM 3286 N N . GLU B 1 197 ? -2.695 -7.574 11.961 1 95.88 197 GLU B N 1
ATOM 3287 C CA . GLU B 1 197 ? -2.174 -8.781 11.32 1 95.88 197 GLU B CA 1
ATOM 3288 C C . GLU B 1 197 ? -0.87 -8.492 10.578 1 95.88 197 GLU B C 1
ATOM 3290 O O . GLU B 1 197 ? -0.721 -7.43 9.969 1 95.88 197 GLU B O 1
ATOM 3295 N N . GLY B 1 198 ? 0.082 -9.445 10.75 1 97.75 198 GLY B N 1
ATOM 3296 C CA . GLY B 1 198 ? 1.37 -9.25 10.109 1 97.75 198 GLY B CA 1
ATOM 3297 C C . GLY B 1 198 ? 1.801 -10.438 9.266 1 97.75 198 GLY B C 1
ATOM 3298 O O . GLY B 1 198 ? 1.589 -11.586 9.656 1 97.75 198 GLY B O 1
ATOM 3299 N N . ARG B 1 199 ? 2.258 -10.172 8.078 1 97.38 199 ARG B N 1
ATOM 3300 C CA . ARG B 1 199 ? 2.883 -11.172 7.215 1 97.38 199 ARG B CA 1
ATOM 3301 C C . ARG B 1 199 ? 4.352 -10.844 6.973 1 97.38 199 ARG B C 1
ATOM 3303 O O . ARG B 1 199 ? 4.676 -9.797 6.41 1 97.38 199 ARG B O 1
ATOM 3310 N N . PHE B 1 200 ? 5.215 -11.68 7.449 1 96.25 200 PHE B N 1
ATOM 3311 C CA . PHE B 1 200 ? 6.652 -11.57 7.238 1 96.25 200 PHE B CA 1
ATOM 3312 C C . PHE B 1 200 ? 7.168 -12.734 6.398 1 96.25 200 PHE B C 1
ATOM 3314 O O . PHE B 1 200 ? 7.57 -13.766 6.938 1 96.25 200 PHE B O 1
ATOM 3321 N N . LYS B 1 201 ? 7.176 -12.508 5.105 1 94.56 201 LYS B N 1
ATOM 3322 C CA . LYS B 1 201 ? 7.66 -13.508 4.16 1 94.56 201 LYS B CA 1
ATOM 3323 C C . LYS B 1 201 ? 9.102 -13.219 3.742 1 94.56 201 LYS B C 1
ATOM 3325 O O . LYS B 1 201 ? 9.336 -12.469 2.795 1 94.56 201 LYS B O 1
ATOM 3330 N N . VAL B 1 202 ? 10.031 -13.938 4.426 1 90.75 202 VAL B N 1
ATOM 3331 C CA . VAL B 1 202 ? 11.438 -13.617 4.211 1 90.75 202 VAL B CA 1
ATOM 3332 C C . VAL B 1 202 ? 12.242 -14.906 4.051 1 90.75 202 VAL B C 1
ATOM 3334 O O . VAL B 1 202 ? 13.383 -15 4.5 1 90.75 202 VAL B O 1
ATOM 3337 N N . GLY B 1 203 ? 11.578 -16 3.529 1 88.31 203 GLY B N 1
ATOM 3338 C CA . GLY B 1 203 ? 12.258 -17.203 3.104 1 88.31 203 GLY B CA 1
ATOM 3339 C C . GLY B 1 203 ? 12.445 -18.219 4.227 1 88.31 203 GLY B C 1
ATOM 3340 O O . GLY B 1 203 ? 13.172 -19.203 4.07 1 88.31 203 GLY B O 1
ATOM 3341 N N . GLN B 1 204 ? 11.789 -18 5.359 1 86.31 204 GLN B N 1
ATOM 3342 C CA . GLN B 1 204 ? 11.984 -18.844 6.535 1 86.31 204 GLN B CA 1
ATOM 3343 C C . GLN B 1 204 ? 11.406 -20.234 6.309 1 86.31 204 GLN B C 1
ATOM 3345 O O . GLN B 1 204 ? 11.711 -21.172 7.062 1 86.31 204 GLN B O 1
ATOM 3350 N N . ASP B 1 205 ? 10.562 -20.406 5.27 1 86.25 205 ASP B N 1
ATOM 3351 C CA . ASP B 1 205 ? 9.977 -21.703 5 1 86.25 205 ASP B CA 1
ATOM 3352 C C . ASP B 1 205 ? 10.758 -22.453 3.914 1 86.25 205 ASP B C 1
ATOM 3354 O O . ASP B 1 205 ? 10.383 -23.547 3.52 1 86.25 205 ASP B O 1
ATOM 3358 N N . GLU B 1 206 ? 11.836 -21.891 3.5 1 87.06 206 GLU B N 1
ATOM 3359 C CA . GLU B 1 206 ? 12.656 -22.531 2.473 1 87.06 206 GLU B CA 1
ATOM 3360 C C . GLU B 1 206 ? 13.602 -23.562 3.082 1 87.06 206 GLU B C 1
ATOM 3362 O O . GLU B 1 206 ? 14.07 -23.391 4.211 1 87.06 206 GLU B O 1
ATOM 3367 N N . ALA B 1 207 ? 13.828 -24.625 2.301 1 85.44 207 ALA B N 1
ATOM 3368 C CA . ALA B 1 207 ? 14.82 -25.609 2.744 1 85.44 207 ALA B CA 1
ATOM 3369 C C . ALA B 1 207 ? 16.172 -24.953 2.973 1 85.44 207 ALA B C 1
ATOM 3371 O O . ALA B 1 207 ? 16.453 -23.875 2.416 1 85.44 207 ALA B O 1
ATOM 3372 N N . ASP B 1 208 ? 17.016 -25.578 3.76 1 82.25 208 ASP B N 1
ATOM 3373 C CA . ASP B 1 208 ? 18.297 -25 4.168 1 82.25 208 ASP B CA 1
ATOM 3374 C C . ASP B 1 208 ? 19.141 -24.625 2.953 1 82.25 208 ASP B C 1
ATOM 3376 O O . ASP B 1 208 ? 19.688 -23.516 2.895 1 82.25 208 ASP B O 1
ATOM 3380 N N . GLY B 1 209 ? 19.234 -25.469 2.018 1 85.19 209 GLY B N 1
ATOM 3381 C CA . GLY B 1 209 ? 20 -25.141 0.824 1 85.19 209 GLY B CA 1
ATOM 3382 C C . GLY B 1 209 ? 19.438 -23.953 0.062 1 85.19 209 GLY B C 1
ATOM 3383 O O . GLY B 1 209 ? 20.188 -23.125 -0.454 1 85.19 209 GLY B O 1
ATOM 3384 N N . ASP B 1 210 ? 18.25 -23.812 0.04 1 92.62 210 ASP B N 1
ATOM 3385 C CA . ASP B 1 210 ? 17.594 -22.719 -0.666 1 92.62 210 ASP B CA 1
ATOM 3386 C C . ASP B 1 210 ? 17.703 -21.422 0.125 1 92.62 210 ASP B C 1
ATOM 3388 O O . ASP B 1 210 ? 17.969 -20.359 -0.446 1 92.62 210 ASP B O 1
ATOM 3392 N N . TRP B 1 211 ? 17.562 -21.547 1.392 1 92.81 211 TRP B N 1
ATOM 3393 C CA . TRP B 1 211 ? 17.688 -20.359 2.234 1 92.81 211 TRP B CA 1
ATOM 3394 C C . TRP B 1 211 ? 19.078 -19.75 2.1 1 92.81 211 TRP B C 1
ATOM 3396 O O . TRP B 1 211 ? 19.219 -18.531 1.936 1 92.81 211 TRP B O 1
ATOM 3406 N N . THR B 1 212 ? 20.078 -20.578 2.115 1 93.38 212 THR B N 1
ATOM 3407 C CA . THR B 1 212 ? 21.453 -20.125 1.972 1 93.38 212 THR B CA 1
ATOM 3408 C C . THR B 1 212 ? 21.672 -19.469 0.605 1 93.38 212 THR B C 1
ATOM 3410 O O . THR B 1 212 ? 22.344 -18.438 0.498 1 93.38 212 THR B O 1
ATOM 3413 N N . GLY B 1 213 ? 21.141 -20.047 -0.403 1 93.75 213 GLY B N 1
ATOM 3414 C CA . GLY B 1 213 ? 21.25 -19.484 -1.744 1 93.75 213 GLY B CA 1
ATOM 3415 C C . GLY B 1 213 ? 20.594 -18.125 -1.879 1 93.75 213 GLY B C 1
ATOM 3416 O O . GLY B 1 213 ? 21.141 -17.234 -2.539 1 93.75 213 GLY B O 1
ATOM 3417 N N . ILE B 1 214 ? 19.469 -17.938 -1.245 1 93.88 214 ILE B N 1
ATOM 3418 C CA . ILE B 1 214 ? 18.75 -16.672 -1.264 1 93.88 214 ILE B CA 1
ATOM 3419 C C . ILE B 1 214 ? 19.578 -15.602 -0.559 1 93.88 214 ILE B C 1
ATOM 3421 O O . ILE B 1 214 ? 19.766 -14.5 -1.086 1 93.88 214 ILE B O 1
ATOM 3425 N N . VAL B 1 215 ? 20.109 -15.961 0.606 1 93.38 215 VAL B N 1
ATOM 3426 C CA . VAL B 1 215 ? 20.922 -15.031 1.374 1 93.38 215 VAL B CA 1
ATOM 3427 C C . VAL B 1 215 ? 22.141 -14.625 0.554 1 93.38 215 VAL B C 1
ATOM 3429 O O . VAL B 1 215 ? 22.469 -13.438 0.454 1 93.38 215 VAL B O 1
ATOM 3432 N N . GLU B 1 216 ? 22.766 -15.602 -0.056 1 92.62 216 GLU B N 1
ATOM 3433 C CA . GLU B 1 216 ? 23.938 -15.336 -0.87 1 92.62 216 GLU B CA 1
ATOM 3434 C C . GLU B 1 216 ? 23.594 -14.5 -2.102 1 92.62 216 GLU B C 1
ATOM 3436 O O . GLU B 1 216 ? 24.359 -13.648 -2.525 1 92.62 216 GLU B O 1
ATOM 3441 N N . GLY B 1 217 ? 22.5 -14.805 -2.652 1 92.38 217 GLY B N 1
ATOM 3442 C CA . GLY B 1 217 ? 22.031 -14.016 -3.779 1 92.38 217 GLY B CA 1
ATOM 3443 C C . GLY B 1 217 ? 21.859 -12.547 -3.453 1 92.38 217 GLY B C 1
ATOM 3444 O O . GLY B 1 217 ? 22.312 -11.68 -4.207 1 92.38 217 GLY B O 1
ATOM 3445 N N . PHE B 1 218 ? 21.234 -12.219 -2.326 1 91.38 218 PHE B N 1
ATOM 3446 C CA . PHE B 1 218 ? 21.062 -10.836 -1.9 1 91.38 218 PHE B CA 1
ATOM 3447 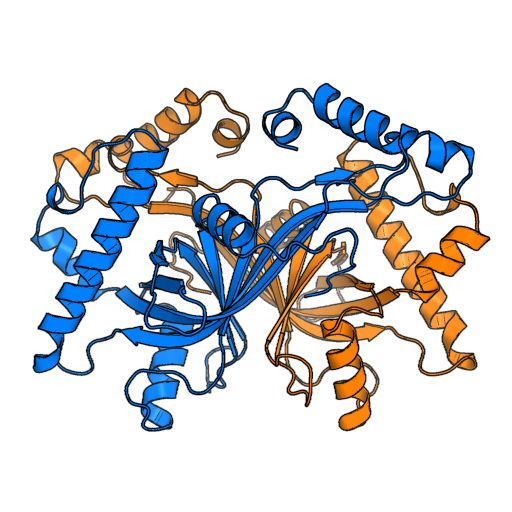C C . PHE B 1 218 ? 22.406 -10.188 -1.599 1 91.38 218 PHE B C 1
ATOM 3449 O O . PHE B 1 218 ? 22.672 -9.055 -2.023 1 91.38 218 PHE B O 1
ATOM 3456 N N . LYS B 1 219 ? 23.25 -10.852 -0.919 1 90 219 LYS B N 1
ATOM 3457 C CA . LYS B 1 219 ? 24.562 -10.32 -0.585 1 90 219 LYS B CA 1
ATOM 3458 C C . LYS B 1 219 ? 25.359 -9.969 -1.845 1 90 219 LYS B C 1
ATOM 3460 O O . LYS B 1 219 ? 26.078 -8.977 -1.873 1 90 219 LYS B O 1
ATOM 3465 N N . GLY B 1 220 ? 25.203 -10.781 -2.803 1 88.88 220 GLY B N 1
ATOM 3466 C CA . GLY B 1 220 ? 25.938 -10.609 -4.047 1 88.88 220 GLY B CA 1
ATOM 3467 C C . GLY B 1 220 ? 25.516 -9.375 -4.82 1 88.88 220 GLY B C 1
ATOM 3468 O O . GLY B 1 220 ? 26.25 -8.906 -5.691 1 88.88 220 GLY B O 1
ATOM 3469 N N . ARG B 1 221 ? 24.406 -8.812 -4.516 1 85.56 221 ARG B N 1
ATOM 3470 C CA . ARG B 1 221 ? 23.922 -7.633 -5.219 1 85.56 221 ARG B CA 1
ATOM 3471 C C . ARG B 1 221 ? 24.672 -6.383 -4.77 1 85.56 221 ARG B C 1
ATOM 3473 O O . ARG B 1 221 ? 24.797 -5.414 -5.527 1 85.56 221 ARG B O 1
ATOM 3480 N N . GLY B 1 222 ? 25.094 -6.398 -3.479 1 79.44 222 GLY B N 1
ATOM 3481 C CA . GLY B 1 222 ? 25.891 -5.297 -2.973 1 79.44 222 GLY B CA 1
ATOM 3482 C C . GLY B 1 222 ? 25.109 -4.012 -2.797 1 79.44 222 GLY B C 1
ATOM 3483 O O . GLY B 1 222 ? 25.641 -2.918 -2.996 1 79.44 222 GLY B O 1
ATOM 3484 N N . THR B 1 223 ? 23.875 -4.086 -2.629 1 78.94 223 THR B N 1
ATOM 3485 C CA . THR B 1 223 ? 23.031 -2.92 -2.436 1 78.94 223 THR B CA 1
ATOM 3486 C C . THR B 1 223 ? 22.5 -2.869 -1.006 1 78.94 223 THR B C 1
ATOM 3488 O O . THR B 1 223 ? 22.5 -3.881 -0.301 1 78.94 223 THR B O 1
ATOM 3491 N N . GLN B 1 224 ? 22.109 -1.666 -0.556 1 78.06 224 GLN B N 1
ATOM 3492 C CA . GLN B 1 224 ? 21.5 -1.514 0.763 1 78.06 224 GLN B CA 1
ATOM 3493 C C . GLN B 1 224 ? 20.234 -2.369 0.896 1 78.06 224 GLN B C 1
ATOM 3495 O O . GLN B 1 224 ? 20 -2.977 1.941 1 78.06 224 GLN B O 1
ATOM 3500 N N . LEU B 1 225 ? 19.516 -2.375 -0.173 1 76.88 225 LEU B N 1
ATOM 3501 C CA . LEU B 1 225 ? 18.312 -3.215 -0.172 1 76.88 225 LEU B CA 1
ATOM 3502 C C . LEU B 1 225 ? 18.672 -4.668 0.117 1 76.88 225 LEU B C 1
ATOM 3504 O O . LEU B 1 225 ? 18 -5.332 0.911 1 76.88 225 LEU B O 1
ATOM 3508 N N . ALA B 1 226 ? 19.703 -5.117 -0.544 1 81 226 ALA B N 1
ATOM 3509 C CA . ALA B 1 226 ? 20.141 -6.5 -0.359 1 81 226 ALA B CA 1
ATOM 3510 C C . ALA B 1 226 ? 20.578 -6.75 1.081 1 81 226 ALA B C 1
ATOM 3512 O O . ALA B 1 226 ? 20.281 -7.801 1.654 1 81 226 ALA B O 1
ATOM 3513 N N . ASP B 1 227 ? 21.25 -5.77 1.617 1 81.69 227 ASP B N 1
ATOM 3514 C CA . ASP B 1 227 ? 21.703 -5.883 3.006 1 81.69 227 ASP B CA 1
ATOM 3515 C C . ASP B 1 227 ? 20.5 -5.934 3.957 1 81.69 227 ASP B C 1
ATOM 3517 O O . ASP B 1 227 ? 20.5 -6.711 4.914 1 81.69 227 ASP B O 1
ATOM 3521 N N . ASP B 1 228 ? 19.562 -5.191 3.623 1 82.94 228 ASP B N 1
ATOM 3522 C CA . ASP B 1 228 ? 18.359 -5.133 4.449 1 82.94 228 ASP B CA 1
ATOM 3523 C C . ASP B 1 228 ? 17.562 -6.426 4.344 1 82.94 228 ASP B C 1
ATOM 3525 O O . ASP B 1 228 ? 17 -6.895 5.336 1 82.94 228 ASP B O 1
ATOM 3529 N N . MET B 1 229 ? 17.578 -6.957 3.15 1 84.25 229 MET B N 1
ATOM 3530 C CA . MET B 1 229 ? 16.859 -8.219 2.943 1 84.25 229 MET B CA 1
ATOM 3531 C C . MET B 1 229 ? 17.531 -9.352 3.713 1 84.25 229 MET B C 1
ATOM 3533 O O . MET B 1 229 ? 16.844 -10.195 4.301 1 84.25 229 MET B O 1
#

Sequence (458 aa):
MHLPDAHAERDPAALATFIRANPFGTLTTSIAHPTIDTLQSTHIVWVLDDAPSEPSGLLLRGHLARANPQAQAMIASLAAHDLEGELADDVLVLFTSQTHSYVPPRWMPAGMASGRVAPTWQFSAVQVYGRARVVHSRSEEARGETDAWLRRMVGDLTDQEEARTHGTWRVDNAREGYTNALIKGIVGVEVRVRKIEGRFKVGQDEADGDWTGIVEGFKGRGTQLADDMMHLPDAHAERDPAALATFIRANPFGTLTTSIAHPTIDTLQSTHIVWVLDDAPSEPSGLLLRGHLARANPQAQAMIASLAAHDLEGELADDVLVLFTSQTHSYVPPRWMPAGMASGRVAPTWQFSAVQVYGRARVVHSRSEEARGETDAWLRRMVGDLTDQEEARTHGTWRVDNAREGYTNALIKGIVGVEVRVRKIEGRFKVGQDEADGDWTGIVEGFKGRGTQLADDM

Organism: NCBI:txid879819

Secondary structure (DSSP, 8-state):
----GGGEE--HHHHHHHHHH--EEEEEEE---SSS-SEEEEEEE-EEEE-TTSTTSEEEEEEEETTSHHHHHHHHHHHHTT-SSEEEEEEEEEEE-S--EEE-GGG-HHHHHHT----EEEEEEEEEEEEEEEE--SSSTTHHHHHHHHHHHHHHHHHHHHHHTT----GGGS-HHHHHHHHHTEEEEEEEEEEEEEEEESSTTS-HHHHHHHHHHHHHH-SHHHHH-/----GGGEE--HHHHHHHHHH--EEEEEEE---SSS-SEEEEEEE-EEEE-TTSTTSEEEEEEEETTSHHHHHHHHHHHHTT-SSEEEEEEEEEEE-S--EEE-GGG-HHHHHHT----EEEEEEEEEEEEEEEE--SSSTTHHHHHHHHHHHHHHHHHHHHHHTT----GGGS-HHHHHHHHHTEEEEEEEEEEEEEEEESSTTS-HHHHHHHHHHHHHH-SHHHHH-

Radius of gyration: 22.68 Å; Cα contacts (8 Å, |Δi|>4): 893; chains: 2; bounding box: 51×64×55 Å

Nearest PDB structures (foldseek):
  2ol5-assembly1_B  TM=8.535E-01  e=6.872E-14  Geobacillus stearothermophilus
  2ol5-assembly1_A  TM=8.156E-01  e=2.232E-13  Geobacillus stearothermophilus
  6nm5-assembly1_M  TM=1.245E-01  e=2.124E+00  Emesvirus zinderi
  4pux-assembly1_A  TM=2.028E-01  e=8.307E+00  Acinetobacter baumannii AYE
  2ol5-assembly1_B  TM=8.533E-01  e=5.656E-14  Geobacillus stearothermophilus

Solvent-accessible surface area (backbone atoms only — not comparable to full-atom values): 24386 Å² total; per-residue (Å²): 103,69,63,55,75,84,27,46,49,81,52,66,67,58,51,51,51,48,41,70,73,28,31,66,21,33,43,32,45,78,46,88,51,97,87,46,69,37,70,33,58,44,82,28,63,46,42,79,41,85,28,78,90,40,96,64,28,36,32,40,38,37,54,47,49,47,84,20,54,57,48,45,50,53,53,48,49,24,63,76,66,72,37,92,42,43,50,92,58,69,32,40,38,41,25,51,54,69,58,59,45,80,42,59,46,88,28,19,54,55,27,58,75,70,19,64,55,67,65,50,72,34,38,37,37,37,40,36,30,21,41,34,31,52,46,62,60,92,42,79,85,47,31,59,63,38,50,51,51,46,51,52,49,54,39,52,47,42,48,56,54,22,57,75,68,75,45,82,70,54,71,83,69,26,37,63,71,52,52,53,55,54,55,73,46,42,29,34,38,34,31,47,40,70,42,78,48,29,36,50,38,77,55,81,78,46,57,69,61,23,36,53,29,41,54,49,49,31,56,69,66,73,40,62,59,31,69,71,99,103,68,61,57,74,84,26,46,48,81,53,66,68,60,52,52,52,49,40,70,76,29,31,67,21,32,44,33,45,79,46,88,52,96,87,47,69,37,69,31,58,43,82,30,64,48,42,80,41,85,27,78,90,40,95,65,28,36,32,39,38,37,55,47,48,48,83,20,55,57,48,45,50,51,54,49,49,26,62,75,67,72,37,93,42,43,51,92,58,67,31,40,37,41,26,52,52,68,59,59,45,81,42,60,46,88,28,20,55,55,26,59,74,71,19,63,55,68,64,49,71,33,40,37,36,36,40,37,30,21,39,36,30,50,47,64,59,91,43,79,87,47,32,59,63,38,49,53,52,47,50,51,49,54,39,54,48,43,49,55,55,21,55,75,69,74,45,81,70,52,70,83,69,24,38,62,71,50,52,51,55,54,55,72,47,42,30,35,38,34,30,48,40,72,44,77,46,31,36,49,37,77,55,82,80,45,57,69,60,22,36,53,30,43,53,49,48,31,57,70,66,73,40,62,60,30,68,71,99

pLDDT: mean 94.55, std 4.78, range [76.88, 98.88]

InterPro domains:
  IPR007396 Transcriptional regulator PAI 2-type [PF04299] (1-194)
  IPR007396 Transcriptional regulator PAI 2-type [PIRSF010372] (1-224)
  IPR007396 Transcriptional regulator PAI 2-type [PTHR35802] (1-225)
  IPR012349 FMN-binding split barrel [G3DSA:2.30.110.10] (1-229)

Foldseek 3Di:
DDADPLFWDDDLVVLVVLCLVFQFKKKWAQFDDPPAHRIDIDTWRWDWDQQCVFPSRIKIKTKDFCPPSVVVRQVVQCVVVVNPQKHPAKMKIKTWDPQKDKFDCVLAVVCVVVVNDDIDMFIKMKMFIFIKGKQDDPDPVCVVVSLVVLQVGVQVSCVSVCVVVVHDDGPVVDDPVVSSVVSNRMMMMMGRTDDMIMTGGDCSPPDPRSNVSRLVVLVVVVDPSSVVD/DDADPLFWDDDLVVLVVLCLVQQFKKKWAQFDDPPAHRIDIDTWRWDWDQQCVFPSRIKIKTKDFCPPSVVVRQVVQCVVVVNPQKHPAKMKIKTWDPQKDKFDCVLAVVCVVVVNDDIDMFIKMKMFIFIKGKQDDPDPVCVVVSLVVLQVGVQVSCVSVCVVVVHDDGPVVDDPVVSSVVSNRMMMMMGRTDDMIMTGGDCSPPDPRSNVSRLVVLVVVVDPSSVVD